Protein AF-A0A0A1MJ44-F1 (afdb_monomer_lite)

pLDDT: mean 72.22, std 25.05, range [32.91, 98.69]

Organism: NCBI:txid545501

Sequence (394 aa):
MTFPCLKIFLIYWKRCMIKKKKLEMGENIVKSRLFRLMAVAAAIVLLLGACSNNDDEEAQKPMPEPDEQKEEIPELEAEEAEEVLQTYNEAFQNVIENAAEDGEVTDFDSPEELQEEFSTIMSEDLAAKMADAYFEENEEGSIYIVASEEPVWFDEEETYELEKAEDNLYEVEQEQTDNMLSVTYSIFWNEEKWIVSDVETEDIPVEENDGDTSNSEAEADSNQTEQENNTDNDTADQDTDGAAAEETNESTDEDTANNEANATEEENDQVSPDSEENNSGQGGTDTSDSDTSDDTDMDNSESNQNPESEENEEENTDENASSIDAAAAEKLVKEHLNMVDDSLEVVTSHQDEEGNYVVQVYELVDQDDGLAHTATYGWYTVDQTTGEVKETEF

Foldseek 3Di:
DDDPVVVVVVVVVVVVVVVVVVVVPPPPDVPVVVVVVVVVVVVVVVVVPPPPDDDDDDPDDPDPDPPPPPDQDDDQDPVNVVVLLVVLVVLVVVQQVCADPQQWRDPDQALVRQLVSSCVAEPSVVSNVVSVQQWDQDPVRIIGGDPRDDDDGDDPVFDWDWADPDSFWIWIWTQDPVVQKIKIWIWGDDPPDIHTYDIDIDHNPPPPPCPCPVPPPPPDDDDDDDDDDDDDDDDDDDDDDDDDDDDDDDDDDDDDDDDDDDDDDDDDDDDDDDDDDDDDDDDDDDDDDDDDDDDDDDDDDDDDDDDDDDDDDDDDPDVPQQFDDQVLLQVLVCVVVVDPDPQKDKGFDDADPQRWTKIWIWGFDDDPVRDTDTGTPFIWTAGRRPRDIDTDDD

Secondary structure (DSSP, 8-state):
---THHHHHHHHHHHHHHHHHHTTSSSSHHHHHHHHHHHHHHHHHHHTTS----------PPPPPP------PPPPPHHHHHHHHHHHHHHHHHHHHTB-TTSEE-S-SSHHHHHHHHTTTB-HHHHHHHHHHHEEE-TTS-EEE--S-PPPPP-TTS-EEEEEEETTEEEEEEEETTTTEEEEEEEEEETTEEEEEEEEEEE--------------------------------------------------------------------------------------------------------------------------HHHHHHHHHHHTT---TTEEEEEEEE-TTS-EEEEEEEEEE-TTS-EEEEEEEEEEE-TTT--EEE---

Structure (mmCIF, N/CA/C/O backbone):
data_AF-A0A0A1MJ44-F1
#
_entry.id   AF-A0A0A1MJ44-F1
#
loop_
_atom_site.group_PDB
_atom_site.id
_atom_site.type_symbol
_atom_site.label_atom_id
_atom_site.label_alt_id
_atom_site.label_comp_id
_atom_site.label_asym_id
_atom_site.label_entity_id
_atom_site.label_seq_id
_atom_site.pdbx_PDB_ins_code
_atom_site.Cartn_x
_atom_site.Cartn_y
_atom_site.Cartn_z
_atom_site.occupancy
_atom_site.B_iso_or_equiv
_atom_site.auth_seq_id
_atom_site.auth_comp_id
_atom_site.auth_asym_id
_atom_site.auth_atom_id
_atom_site.pdbx_PDB_model_num
ATOM 1 N N . MET A 1 1 ? -41.374 13.900 28.236 1.00 43.00 1 MET A N 1
ATOM 2 C CA . MET A 1 1 ? -40.738 12.567 28.264 1.00 43.00 1 MET A CA 1
ATOM 3 C C . MET A 1 1 ? -40.487 12.166 26.824 1.00 43.00 1 MET A C 1
ATOM 5 O O . MET A 1 1 ? -41.346 11.587 26.178 1.00 43.00 1 MET A O 1
ATOM 9 N N . THR A 1 2 ? -39.372 12.644 26.289 1.00 40.16 2 THR A N 1
ATOM 10 C CA . THR A 1 2 ? -38.906 12.420 24.918 1.00 40.16 2 THR A CA 1
ATOM 11 C C . THR A 1 2 ? -37.876 11.303 24.977 1.00 40.16 2 THR A C 1
ATOM 13 O O . THR A 1 2 ? -36.910 11.427 25.720 1.00 40.16 2 THR A O 1
ATOM 16 N N . PHE A 1 3 ? -38.132 10.199 24.275 1.00 38.53 3 PHE A N 1
ATOM 17 C CA . PHE A 1 3 ? -37.301 8.995 24.292 1.00 38.53 3 PHE A CA 1
ATOM 18 C C . PHE A 1 3 ? -36.013 9.216 23.473 1.00 38.53 3 PHE A C 1
ATOM 20 O O . PHE A 1 3 ? -36.115 9.399 22.259 1.00 38.53 3 PHE A O 1
ATOM 27 N N . PRO A 1 4 ? -34.817 9.200 24.094 1.00 47.69 4 PRO A N 1
ATOM 28 C CA . PRO A 1 4 ? -33.545 9.385 23.390 1.00 47.69 4 PRO A CA 1
ATOM 29 C C . PRO A 1 4 ? -33.127 8.167 22.542 1.00 47.69 4 PRO A C 1
ATOM 31 O O . PRO A 1 4 ? -32.377 8.331 21.587 1.00 47.69 4 PRO A O 1
ATOM 34 N N . CYS A 1 5 ? -33.679 6.972 22.786 1.00 48.38 5 CYS A N 1
ATOM 35 C CA . CYS A 1 5 ? -33.301 5.758 22.046 1.00 48.38 5 CYS A CA 1
ATOM 36 C C . CYS A 1 5 ? -33.724 5.746 20.568 1.00 48.38 5 CYS A C 1
ATOM 38 O O . CYS A 1 5 ? -33.121 5.036 19.772 1.00 48.38 5 CYS A O 1
ATOM 40 N N . LEU A 1 6 ? -34.726 6.535 20.161 1.00 44.91 6 LEU A N 1
ATOM 41 C CA . LEU A 1 6 ? -35.191 6.508 18.768 1.00 44.91 6 LEU A CA 1
ATOM 42 C C . LEU A 1 6 ? -34.254 7.260 17.805 1.00 44.91 6 LEU A C 1
ATOM 44 O O . LEU A 1 6 ? -34.334 7.050 16.599 1.00 44.91 6 LEU A O 1
ATOM 48 N N . LYS A 1 7 ? -33.379 8.140 18.316 1.00 47.97 7 LYS A N 1
ATOM 49 C CA . LYS A 1 7 ? -32.425 8.892 17.484 1.00 47.97 7 LYS A CA 1
ATOM 50 C C . LYS A 1 7 ? -31.189 8.067 17.130 1.00 47.97 7 LYS A C 1
ATOM 52 O O . LYS A 1 7 ? -30.772 8.114 15.982 1.00 47.97 7 LYS A O 1
ATOM 57 N N . ILE A 1 8 ? -30.687 7.256 18.063 1.00 56.31 8 ILE A N 1
ATOM 58 C CA . ILE A 1 8 ? -29.547 6.351 17.831 1.00 56.31 8 ILE A CA 1
ATOM 59 C C . ILE A 1 8 ? -29.916 5.294 16.781 1.00 56.31 8 ILE A C 1
ATOM 61 O O . ILE A 1 8 ? -29.168 5.070 15.836 1.00 56.31 8 ILE A O 1
ATOM 65 N N . PHE A 1 9 ? -31.137 4.752 16.852 1.00 57.41 9 PHE A N 1
ATOM 66 C CA . PHE A 1 9 ? -31.628 3.786 15.863 1.00 57.41 9 PHE A CA 1
ATOM 67 C C . PHE A 1 9 ? -31.776 4.388 14.452 1.00 57.41 9 PHE A C 1
ATOM 69 O O . PHE A 1 9 ? -31.570 3.703 13.457 1.00 57.41 9 PHE A O 1
ATOM 76 N N . LEU A 1 10 ? -32.099 5.683 14.344 1.00 48.22 10 LEU A N 1
ATOM 77 C CA . LEU A 1 10 ? -32.204 6.394 13.061 1.00 48.22 10 LEU A CA 1
ATOM 78 C C . LEU A 1 10 ? -30.836 6.766 12.465 1.00 48.22 10 LEU A C 1
ATOM 80 O O . LEU A 1 10 ? -30.735 6.879 11.245 1.00 48.22 10 LEU A O 1
ATOM 84 N N . ILE A 1 11 ? -29.805 6.928 13.300 1.00 55.53 11 ILE A N 1
ATOM 85 C CA . ILE A 1 11 ? -28.415 7.150 12.870 1.00 55.53 11 ILE A CA 1
ATOM 86 C C . ILE A 1 11 ? -27.804 5.826 12.392 1.00 55.53 11 ILE A C 1
ATOM 88 O O . ILE A 1 11 ? -27.309 5.768 11.268 1.00 55.53 11 ILE A O 1
ATOM 92 N N . TYR A 1 12 ? -27.967 4.739 13.155 1.00 48.03 12 TYR A N 1
ATOM 93 C CA . TYR A 1 12 ? -27.518 3.398 12.753 1.00 48.03 12 TYR A CA 1
ATOM 94 C C . TYR A 1 12 ? -28.221 2.896 11.485 1.00 48.03 12 TYR A C 1
ATOM 96 O O . TYR A 1 12 ? -27.579 2.361 10.582 1.00 48.03 12 TYR A O 1
ATOM 104 N N . TRP A 1 13 ? -29.527 3.146 11.340 1.00 58.28 13 TRP A N 1
ATOM 105 C CA . TRP A 1 13 ? -30.254 2.759 10.129 1.00 58.28 13 TRP A CA 1
ATOM 106 C C . TRP A 1 13 ? -29.847 3.584 8.894 1.00 58.28 13 TRP A C 1
ATOM 108 O O . TRP A 1 13 ? -29.857 3.059 7.781 1.00 58.28 13 TRP A O 1
ATOM 118 N N . LYS A 1 14 ? -29.422 4.848 9.070 1.00 44.97 14 LYS A N 1
ATOM 119 C CA . LYS A 1 14 ? -28.850 5.662 7.982 1.00 44.97 14 LYS A CA 1
ATOM 120 C C . LYS A 1 14 ? -27.426 5.234 7.610 1.00 44.97 14 LYS A C 1
ATOM 122 O O . LYS A 1 14 ? -27.169 5.116 6.417 1.00 44.97 14 LYS A O 1
ATOM 127 N N . ARG A 1 15 ? -26.542 4.947 8.579 1.00 47.38 15 ARG A N 1
ATOM 128 C CA . ARG A 1 15 ? -25.175 4.435 8.321 1.00 47.38 15 ARG A CA 1
ATOM 129 C C . ARG A 1 15 ? -25.206 3.052 7.644 1.00 47.38 15 ARG A C 1
ATOM 131 O O . ARG A 1 15 ? -24.493 2.839 6.669 1.00 47.38 15 ARG A O 1
ATOM 138 N N . CYS A 1 16 ? -26.131 2.171 8.037 1.00 45.25 16 CYS A N 1
ATOM 139 C CA . CYS A 1 16 ? -26.327 0.866 7.392 1.00 45.25 16 CYS A CA 1
ATOM 140 C C . CYS A 1 16 ? -26.896 0.985 5.958 1.00 45.25 16 CYS A C 1
ATOM 142 O O . CYS A 1 16 ? -26.467 0.270 5.057 1.00 45.25 16 CYS A O 1
ATOM 144 N N . MET A 1 17 ? -27.802 1.937 5.693 1.00 40.84 17 MET A N 1
ATOM 145 C CA . MET A 1 17 ? -28.328 2.178 4.335 1.00 40.84 17 MET A CA 1
ATOM 146 C C . MET A 1 17 ? -27.339 2.894 3.398 1.00 40.84 17 MET A C 1
ATOM 148 O O . MET A 1 17 ? -27.497 2.790 2.182 1.00 40.84 17 MET A O 1
ATOM 152 N N . ILE A 1 18 ? -26.333 3.600 3.927 1.00 43.78 18 ILE A N 1
ATOM 153 C CA . ILE A 1 18 ? -25.259 4.211 3.124 1.00 43.78 18 ILE A CA 1
ATOM 154 C C . ILE A 1 18 ? -24.194 3.159 2.770 1.00 43.78 18 ILE A C 1
ATOM 156 O O . ILE A 1 18 ? -23.870 3.033 1.590 1.00 43.78 18 ILE A O 1
ATOM 160 N N . LYS A 1 19 ? -23.768 2.301 3.715 1.00 42.84 19 LYS A N 1
ATOM 161 C CA . LYS A 1 19 ? -22.870 1.164 3.406 1.00 42.84 19 LYS A CA 1
ATOM 162 C C . LYS A 1 19 ? -23.515 0.151 2.446 1.00 42.84 19 LYS A C 1
ATOM 164 O O . LYS A 1 19 ? -22.876 -0.291 1.495 1.00 42.84 19 LYS A O 1
ATOM 169 N N . LYS A 1 20 ? -24.825 -0.109 2.570 1.00 37.81 20 LYS A N 1
ATOM 170 C CA . LYS A 1 20 ? -25.553 -1.015 1.660 1.00 37.81 20 LYS A CA 1
ATOM 171 C C . LYS A 1 20 ? -25.747 -0.470 0.235 1.00 37.81 20 LYS A C 1
ATOM 173 O O . LYS A 1 20 ? -26.096 -1.231 -0.656 1.00 37.81 20 LYS A O 1
ATOM 178 N N . LYS A 1 21 ? -25.500 0.826 -0.004 1.00 36.59 21 LYS A N 1
ATOM 179 C CA . LYS A 1 21 ? -25.433 1.401 -1.360 1.00 36.59 21 LYS A CA 1
ATOM 180 C C . LYS A 1 21 ? -24.021 1.414 -1.959 1.00 36.59 21 LYS A C 1
ATOM 182 O O . LYS A 1 21 ? -23.921 1.562 -3.173 1.00 36.59 21 LYS A O 1
ATOM 187 N N . LYS A 1 22 ? -22.968 1.253 -1.145 1.00 39.78 22 LYS A N 1
ATOM 188 C CA . LYS A 1 22 ? -21.567 1.158 -1.605 1.00 39.78 22 LYS A CA 1
ATOM 189 C C . LYS A 1 22 ? -21.190 -0.295 -1.968 1.00 39.78 22 LYS A C 1
ATOM 191 O O . LYS A 1 22 ? -20.426 -0.499 -2.899 1.00 39.78 22 LYS A O 1
ATOM 196 N N . LEU A 1 23 ? -21.845 -1.294 -1.360 1.00 41.84 23 LEU A N 1
ATOM 197 C CA . LEU A 1 23 ? -21.624 -2.727 -1.641 1.00 41.84 23 LEU A CA 1
ATOM 198 C C . LEU A 1 23 ? -22.308 -3.280 -2.911 1.00 41.84 23 LEU A C 1
ATOM 200 O O . LEU A 1 23 ? -21.970 -4.368 -3.350 1.00 41.84 23 LEU A O 1
ATOM 204 N N . GLU A 1 24 ? -23.215 -2.541 -3.561 1.00 41.81 24 GLU A N 1
ATOM 205 C CA . GLU A 1 24 ? -23.773 -2.944 -4.874 1.00 41.81 24 GLU A CA 1
ATOM 206 C C . GLU A 1 24 ? -22.986 -2.374 -6.078 1.00 41.81 24 GLU A C 1
ATOM 208 O O . GLU A 1 24 ? -23.396 -2.561 -7.225 1.00 41.81 24 GLU A O 1
ATOM 213 N N . MET A 1 25 ? -21.856 -1.685 -5.857 1.00 44.97 25 MET A N 1
ATOM 214 C CA . MET A 1 25 ? -21.001 -1.150 -6.936 1.00 44.97 25 MET A CA 1
ATOM 215 C C . MET A 1 25 ? -19.612 -1.809 -7.052 1.00 44.97 25 MET A C 1
ATOM 217 O O . MET A 1 25 ? -18.897 -1.502 -8.002 1.00 44.97 25 MET A O 1
ATOM 221 N N . GLY A 1 26 ? -19.265 -2.759 -6.173 1.00 41.72 26 GLY A N 1
ATOM 222 C CA . GLY A 1 26 ? -17.924 -3.364 -6.097 1.00 41.72 26 GLY A CA 1
ATOM 223 C C . GLY A 1 26 ? -17.658 -4.605 -6.963 1.00 41.72 26 GLY A C 1
ATOM 224 O O . GLY A 1 26 ? -16.509 -4.980 -7.126 1.00 41.72 26 GLY A O 1
ATOM 225 N N . GLU A 1 27 ? -18.665 -5.231 -7.583 1.00 41.62 27 GLU A N 1
ATOM 226 C CA . GLU A 1 27 ? -18.475 -6.479 -8.360 1.00 41.62 27 GLU A CA 1
ATOM 227 C C . GLU A 1 27 ? -18.456 -6.290 -9.893 1.00 41.62 27 GLU A C 1
ATOM 229 O O . GLU A 1 27 ? -18.760 -7.210 -10.652 1.00 41.62 27 GLU A O 1
ATOM 234 N N . ASN A 1 28 ? -18.138 -5.095 -10.412 1.00 38.84 28 ASN A N 1
ATOM 235 C CA . ASN A 1 28 ? -18.173 -4.861 -11.869 1.00 38.84 28 ASN A CA 1
ATOM 236 C C . ASN A 1 28 ? -17.085 -3.939 -12.449 1.00 38.84 28 ASN A C 1
ATOM 238 O O . ASN A 1 28 ? -17.244 -3.481 -13.582 1.00 38.84 28 ASN A O 1
ATOM 242 N N . ILE A 1 29 ? -15.976 -3.661 -11.760 1.00 41.56 29 ILE A N 1
ATOM 243 C CA . ILE A 1 29 ? -14.995 -2.691 -12.289 1.00 41.56 29 ILE A CA 1
ATOM 244 C C . ILE A 1 29 ? -13.969 -3.316 -13.249 1.00 41.56 29 ILE A C 1
ATOM 246 O O . ILE A 1 29 ? -13.658 -2.691 -14.263 1.00 41.56 29 ILE A O 1
ATOM 250 N N . VAL A 1 30 ? -13.607 -4.596 -13.110 1.00 40.59 30 VAL A N 1
ATOM 251 C CA . VAL A 1 30 ? -12.619 -5.216 -14.027 1.00 40.59 30 VAL A CA 1
ATOM 252 C C . VAL A 1 30 ? -13.234 -5.777 -15.325 1.00 40.59 30 VAL A C 1
ATOM 254 O O . VAL A 1 30 ? -12.549 -5.975 -16.323 1.00 40.59 30 VAL A O 1
ATOM 257 N N . LYS A 1 31 ? -14.563 -5.963 -15.393 1.00 40.62 31 LYS A N 1
ATOM 258 C CA . LYS A 1 31 ? -15.260 -6.437 -16.617 1.00 40.62 31 LYS A CA 1
ATOM 259 C C . LYS A 1 31 ? -16.003 -5.339 -17.394 1.00 40.62 31 LYS A C 1
ATOM 261 O O . LYS A 1 31 ? -16.528 -5.604 -18.475 1.00 40.62 31 LYS A O 1
ATOM 266 N N . SER A 1 32 ? -16.033 -4.098 -16.898 1.00 41.03 32 SER A N 1
ATOM 267 C CA . SER A 1 32 ? -16.853 -3.010 -17.469 1.00 41.03 32 SER A CA 1
ATOM 268 C C . SER A 1 32 ? -16.084 -2.015 -18.350 1.00 41.03 32 SER A C 1
ATOM 270 O O . SER A 1 32 ? -16.701 -1.362 -19.199 1.00 41.03 32 SER A O 1
ATOM 272 N N . ARG A 1 33 ? -14.746 -1.945 -18.267 1.00 43.72 33 ARG A N 1
ATOM 273 C CA . ARG A 1 33 ? -13.958 -1.128 -19.214 1.00 43.72 33 ARG A CA 1
ATOM 274 C C . ARG A 1 33 ? -13.863 -1.774 -20.609 1.00 43.72 33 ARG A C 1
ATOM 276 O O . ARG A 1 33 ? -13.971 -1.062 -21.606 1.00 43.72 33 ARG A O 1
ATOM 283 N N . LEU A 1 34 ? -13.875 -3.111 -20.713 1.00 43.09 34 LEU A N 1
ATOM 284 C CA . LEU A 1 34 ? -13.949 -3.808 -22.012 1.00 43.09 34 LEU A CA 1
ATOM 285 C C . LEU A 1 34 ? -15.372 -3.879 -22.614 1.00 43.09 34 LEU A C 1
ATOM 287 O O . LEU A 1 34 ? -15.535 -3.944 -23.834 1.00 43.09 34 LEU A O 1
ATOM 291 N N . PHE A 1 35 ? -16.432 -3.826 -21.795 1.00 42.31 35 PHE A N 1
ATOM 292 C CA . PHE A 1 35 ? -17.816 -3.937 -22.288 1.00 42.31 35 PHE A CA 1
ATOM 293 C C . PHE A 1 35 ? -18.437 -2.595 -22.719 1.00 42.31 35 PHE A C 1
ATOM 295 O O . PHE A 1 35 ? -19.338 -2.581 -23.564 1.00 42.31 35 PHE A O 1
ATOM 302 N N . ARG A 1 36 ? -17.939 -1.451 -22.222 1.00 40.38 36 ARG A N 1
ATOM 303 C CA . ARG A 1 36 ? -18.381 -0.121 -22.689 1.00 40.38 36 ARG A CA 1
ATOM 304 C C . ARG A 1 36 ? -17.833 0.244 -24.072 1.00 40.38 36 ARG A C 1
ATOM 306 O O . ARG A 1 36 ? -18.553 0.887 -24.832 1.00 40.38 36 ARG A O 1
ATOM 313 N N . LEU A 1 37 ? -16.662 -0.259 -24.466 1.00 41.53 37 LEU A N 1
ATOM 314 C CA . LEU A 1 37 ? -16.167 -0.115 -25.844 1.00 41.53 37 LEU A CA 1
ATOM 315 C C . LEU A 1 37 ? -16.925 -1.019 -26.838 1.00 41.53 37 LEU A C 1
ATOM 317 O O . LEU A 1 37 ? -17.242 -0.589 -27.947 1.00 41.53 37 LEU A O 1
ATOM 321 N N . MET A 1 38 ? -17.348 -2.220 -26.425 1.00 43.22 38 MET A N 1
ATOM 322 C CA . MET A 1 38 ? -18.167 -3.107 -27.269 1.00 43.22 38 MET A CA 1
ATOM 323 C C . MET A 1 38 ? -19.638 -2.669 -27.398 1.00 43.22 38 MET A C 1
ATOM 325 O O . MET A 1 38 ? -20.232 -2.828 -28.467 1.00 43.22 38 MET A O 1
ATOM 329 N N . ALA A 1 39 ? -20.242 -2.074 -26.363 1.00 42.09 39 ALA A N 1
ATOM 330 C CA . ALA A 1 39 ? -21.615 -1.562 -26.441 1.00 42.09 39 ALA A CA 1
ATOM 331 C C . ALA A 1 39 ? -21.720 -0.256 -27.255 1.00 42.09 39 ALA A C 1
ATOM 333 O O . ALA A 1 39 ? -22.711 -0.054 -27.960 1.00 42.09 39 ALA A O 1
ATOM 334 N N . VAL A 1 40 ? -20.687 0.596 -27.233 1.00 46.31 40 VAL A N 1
ATOM 335 C CA . VAL A 1 40 ? -20.605 1.785 -28.099 1.00 46.31 40 VAL A CA 1
ATOM 336 C C . VAL A 1 40 ? -20.350 1.378 -29.557 1.00 46.31 40 VAL A C 1
ATOM 338 O O . VAL A 1 40 ? -21.024 1.893 -30.448 1.00 46.31 40 VAL A O 1
ATOM 341 N N . ALA A 1 41 ? -19.516 0.364 -29.821 1.00 46.22 41 ALA A N 1
ATOM 342 C CA . ALA A 1 41 ? -19.347 -0.187 -31.169 1.00 46.22 41 ALA A CA 1
ATOM 343 C C . ALA A 1 41 ? -20.640 -0.834 -31.719 1.00 46.22 41 ALA A C 1
ATOM 345 O O . ALA A 1 41 ? -20.997 -0.622 -32.878 1.00 46.22 41 ALA A O 1
ATOM 346 N N . ALA A 1 42 ? -21.413 -1.551 -30.892 1.00 47.16 42 ALA A N 1
ATOM 347 C CA . ALA A 1 42 ? -22.690 -2.142 -31.308 1.00 47.16 42 ALA A CA 1
ATOM 348 C C . ALA A 1 42 ? -23.824 -1.105 -31.491 1.00 47.16 42 ALA A C 1
ATOM 350 O O . ALA A 1 42 ? -24.678 -1.273 -32.366 1.00 47.16 42 ALA A O 1
ATOM 351 N N . ALA A 1 43 ? -23.826 -0.005 -30.727 1.00 47.16 43 ALA A N 1
ATOM 352 C CA . ALA A 1 43 ? -24.784 1.093 -30.894 1.00 47.16 43 ALA A CA 1
ATOM 353 C C . ALA A 1 43 ? -24.462 1.991 -32.106 1.00 47.16 43 ALA A C 1
ATOM 355 O O . ALA A 1 43 ? -25.380 2.449 -32.790 1.00 47.16 43 ALA A O 1
ATOM 356 N N . ILE A 1 44 ? -23.179 2.178 -32.439 1.00 48.50 44 ILE A N 1
ATOM 357 C CA . ILE A 1 44 ? -22.743 2.895 -33.650 1.00 48.50 44 ILE A CA 1
ATOM 358 C C . ILE A 1 44 ? -23.071 2.085 -34.916 1.00 48.50 44 ILE A C 1
ATOM 360 O O . ILE A 1 44 ? -23.529 2.652 -35.909 1.00 48.50 44 ILE A O 1
ATOM 364 N N . VAL A 1 45 ? -22.969 0.751 -34.870 1.00 49.62 45 VAL A N 1
ATOM 365 C CA . VAL A 1 45 ? -23.383 -0.126 -35.983 1.00 49.62 45 VAL A CA 1
ATOM 366 C C . VAL A 1 45 ? -24.911 -0.146 -36.178 1.00 49.62 45 VAL A C 1
ATOM 368 O O . VAL A 1 45 ? -25.382 -0.290 -37.307 1.00 49.62 45 VAL A O 1
ATOM 371 N N . LEU A 1 46 ? -25.712 0.078 -35.127 1.00 50.59 46 LEU A N 1
ATOM 372 C CA . LEU A 1 46 ? -27.179 0.144 -35.230 1.00 50.59 46 LEU A CA 1
ATOM 373 C C . LEU A 1 46 ? -27.736 1.535 -35.590 1.00 50.59 46 LEU A C 1
ATOM 375 O O . LEU A 1 46 ? -28.846 1.611 -36.120 1.00 50.59 46 LEU A O 1
ATOM 379 N N . LEU A 1 47 ? -26.983 2.625 -35.397 1.00 47.50 47 LEU A N 1
ATOM 380 C CA . LEU A 1 47 ? -27.383 3.970 -35.846 1.00 47.50 47 LEU A CA 1
ATOM 381 C C . LEU A 1 47 ? -27.084 4.248 -37.330 1.00 47.50 47 LEU A C 1
ATOM 383 O O . LEU A 1 47 ? -27.703 5.136 -37.915 1.00 47.50 47 LEU A O 1
ATOM 387 N N . LEU A 1 48 ? -26.229 3.453 -37.981 1.00 50.28 48 LEU A N 1
ATOM 388 C CA . LEU A 1 48 ? -25.977 3.554 -39.427 1.00 50.28 48 LEU A CA 1
ATOM 389 C C . LEU A 1 48 ? -26.986 2.762 -40.289 1.00 50.28 48 LEU A C 1
ATOM 391 O O . LEU A 1 48 ? -26.986 2.883 -41.512 1.00 50.28 48 LEU A O 1
ATOM 395 N N . GLY A 1 49 ? -27.884 1.983 -39.673 1.00 52.66 49 GLY A N 1
ATOM 396 C CA . GLY A 1 49 ? -28.840 1.116 -40.376 1.00 52.66 49 GLY A CA 1
ATOM 397 C C . GLY A 1 49 ? -30.191 1.743 -40.753 1.00 52.66 49 GLY A C 1
ATOM 398 O O . GLY A 1 49 ? -30.986 1.085 -41.422 1.00 52.66 49 GLY A O 1
ATOM 399 N N . ALA A 1 50 ? -30.489 2.982 -40.341 1.00 49.22 50 ALA A N 1
ATOM 400 C CA . ALA A 1 50 ? -31.826 3.579 -40.501 1.00 49.22 50 ALA A CA 1
ATOM 401 C C . ALA A 1 50 ? -31.907 4.800 -41.439 1.00 49.22 50 ALA A C 1
ATOM 403 O O . ALA A 1 50 ? -32.985 5.370 -41.592 1.00 49.22 50 ALA A O 1
ATOM 404 N N . CYS A 1 51 ? -30.825 5.166 -42.129 1.00 49.81 51 CYS A N 1
ATOM 405 C CA . CYS A 1 51 ? -30.855 6.192 -43.178 1.00 49.81 51 CYS A CA 1
ATOM 406 C C . CYS A 1 51 ? -30.794 5.546 -44.568 1.00 49.81 51 CYS A C 1
ATOM 408 O O . CYS A 1 51 ? -29.881 5.791 -45.348 1.00 49.81 51 CYS A O 1
ATOM 410 N N . SER A 1 52 ? -31.772 4.692 -44.879 1.00 54.69 52 SER A N 1
ATOM 411 C CA . SER A 1 52 ? -32.098 4.369 -46.270 1.00 54.69 52 SER A CA 1
ATOM 412 C C . SER A 1 52 ? -33.253 5.246 -46.730 1.00 54.69 52 SER A C 1
ATOM 414 O O . SER A 1 52 ? -34.316 5.258 -46.107 1.00 54.69 52 SER A O 1
ATOM 416 N N . ASN A 1 53 ? -33.017 5.890 -47.873 1.00 54.75 53 ASN A N 1
ATOM 417 C CA . ASN A 1 53 ? -33.922 6.681 -48.707 1.00 54.75 53 ASN A CA 1
ATOM 418 C C . ASN A 1 53 ? -33.840 8.189 -48.459 1.00 54.75 53 ASN A C 1
ATOM 420 O O . ASN A 1 53 ? -34.701 8.772 -47.806 1.00 54.75 53 ASN A O 1
ATOM 424 N N . ASN A 1 54 ? -32.826 8.822 -49.048 1.00 51.66 54 ASN A N 1
ATOM 425 C CA . ASN A 1 54 ? -33.070 9.761 -50.142 1.00 51.66 54 ASN A CA 1
ATOM 426 C C . ASN A 1 54 ? -31.782 9.961 -50.946 1.00 51.66 54 ASN A C 1
ATOM 428 O O . ASN A 1 54 ? -30.730 10.273 -50.394 1.00 51.66 54 ASN A O 1
ATOM 432 N N . ASP A 1 55 ? -31.906 9.716 -52.247 1.00 55.03 55 ASP A N 1
ATOM 433 C CA . ASP A 1 55 ? -30.907 9.959 -53.275 1.00 55.03 55 ASP A CA 1
ATOM 434 C C . ASP A 1 55 ? -30.560 11.450 -53.335 1.00 55.03 55 ASP A C 1
ATOM 436 O O . ASP A 1 55 ? -31.361 12.235 -53.830 1.00 55.03 55 ASP A O 1
ATOM 440 N N . ASP A 1 56 ? -29.374 11.827 -52.864 1.00 56.72 56 ASP A N 1
ATOM 441 C CA . ASP A 1 56 ? -28.661 13.020 -53.324 1.00 56.72 56 ASP A CA 1
ATOM 442 C C . ASP A 1 56 ? -27.150 12.753 -53.185 1.00 56.72 56 ASP A C 1
ATOM 444 O O . ASP A 1 56 ? -26.558 12.836 -52.108 1.00 56.72 56 ASP A O 1
ATOM 448 N N . GLU A 1 57 ? -26.541 12.348 -54.306 1.00 56.34 57 GLU A N 1
ATOM 449 C CA . GLU A 1 57 ? -25.094 12.234 -54.509 1.00 56.34 57 GLU A CA 1
ATOM 450 C C . GLU A 1 57 ? -24.429 13.616 -54.370 1.00 56.34 57 GLU A C 1
ATOM 452 O O . GLU A 1 57 ? -24.189 14.310 -55.357 1.00 56.34 57 GLU A O 1
ATOM 457 N N . GLU A 1 58 ? -24.055 14.004 -53.154 1.00 57.00 58 GLU A N 1
ATOM 458 C CA . GLU A 1 58 ? -22.928 14.914 -52.961 1.00 57.00 58 GLU A CA 1
ATOM 459 C C . GLU A 1 58 ? -21.771 14.130 -52.345 1.00 57.00 58 GLU A C 1
ATOM 461 O O . GLU A 1 58 ? -21.816 13.691 -51.197 1.00 57.00 58 GLU A O 1
ATOM 466 N N . ALA A 1 59 ? -20.733 13.917 -53.156 1.00 59.53 59 ALA A N 1
ATOM 467 C CA . ALA A 1 59 ? -19.491 13.269 -52.770 1.00 59.53 59 ALA A CA 1
ATOM 468 C C . ALA A 1 59 ? -18.830 14.028 -51.607 1.00 59.53 59 ALA A C 1
ATOM 470 O O . ALA A 1 59 ? -18.070 14.979 -51.818 1.00 59.53 59 ALA A O 1
ATOM 471 N N . GLN A 1 60 ? -19.114 13.600 -50.376 1.00 50.34 60 GLN A N 1
ATOM 472 C CA . GLN A 1 60 ? -18.360 14.010 -49.200 1.00 50.34 60 GLN A CA 1
ATOM 473 C C . GLN A 1 60 ? -16.920 13.542 -49.386 1.00 50.34 60 GLN A C 1
ATOM 475 O O . GLN A 1 60 ? -16.624 12.349 -49.457 1.00 50.34 60 GLN A O 1
ATOM 480 N N . LYS A 1 61 ? -16.019 14.513 -49.534 1.00 69.94 61 LYS A N 1
ATOM 481 C CA . LYS A 1 61 ? -14.582 14.264 -49.500 1.00 69.94 61 LYS A CA 1
ATOM 482 C C . LYS A 1 61 ? -14.248 13.671 -48.127 1.00 69.94 61 LYS A C 1
ATOM 484 O O . LYS A 1 61 ? -14.785 14.192 -47.148 1.00 69.94 61 LYS A O 1
ATOM 489 N N . PRO A 1 62 ? -13.401 12.628 -48.049 1.00 66.88 62 PRO A N 1
ATOM 490 C CA . PRO A 1 62 ? -12.973 12.077 -46.771 1.00 66.88 62 PRO A CA 1
ATOM 491 C C . PRO A 1 62 ? -12.429 13.227 -45.929 1.00 66.88 62 PRO A C 1
ATOM 493 O O . PRO A 1 62 ? -11.529 13.953 -46.363 1.00 66.88 62 PRO A O 1
ATOM 496 N N . MET A 1 63 ? -13.072 13.454 -44.785 1.00 72.31 63 MET A N 1
ATOM 497 C CA . MET A 1 63 ? -12.560 14.363 -43.773 1.00 72.31 63 MET A CA 1
ATOM 498 C C . MET A 1 63 ? -11.168 13.830 -43.414 1.00 72.31 63 MET A C 1
ATOM 500 O O . MET A 1 63 ? -11.061 12.618 -43.216 1.00 72.31 63 MET A O 1
ATOM 504 N N . PRO A 1 64 ? -10.107 14.656 -43.453 1.00 72.88 64 PRO A N 1
ATOM 505 C CA . PRO A 1 64 ? -8.785 14.192 -43.056 1.00 72.88 64 PRO A CA 1
ATOM 506 C C . PRO A 1 64 ? -8.920 13.604 -41.653 1.00 72.88 64 PRO A C 1
ATOM 508 O O . PRO A 1 64 ? -9.454 14.279 -40.768 1.00 72.88 64 PRO A O 1
ATOM 511 N N . GLU A 1 65 ? -8.545 12.331 -41.496 1.00 75.12 65 GLU A N 1
ATOM 512 C CA . GLU A 1 65 ? -8.400 11.731 -40.174 1.00 75.12 65 GLU A CA 1
ATOM 513 C C . GLU A 1 65 ? -7.515 12.690 -39.374 1.00 75.12 65 GLU A C 1
ATOM 515 O O . GLU A 1 65 ? -6.484 13.119 -39.904 1.00 75.12 65 GLU A O 1
ATOM 520 N N . PRO A 1 66 ? -7.968 13.158 -38.198 1.00 72.75 66 PRO A N 1
ATOM 521 C CA . PRO A 1 66 ? -7.135 14.006 -37.368 1.00 72.75 66 PRO A CA 1
ATOM 522 C C . PRO A 1 66 ? -5.841 13.232 -37.135 1.00 72.75 66 PRO A C 1
ATOM 524 O O . PRO A 1 66 ? -5.902 12.111 -36.638 1.00 72.75 66 PRO A O 1
ATOM 527 N N . ASP A 1 67 ? -4.717 13.796 -37.590 1.00 71.31 67 ASP A N 1
ATOM 528 C CA . ASP A 1 67 ? -3.391 13.234 -37.352 1.00 71.31 67 ASP A CA 1
ATOM 529 C C . ASP A 1 67 ? -3.288 12.975 -35.848 1.00 71.31 67 ASP A C 1
ATOM 531 O O . ASP A 1 67 ? -3.286 13.910 -35.042 1.00 71.31 67 ASP A O 1
ATOM 535 N N . GLU A 1 68 ? -3.313 11.692 -35.499 1.00 77.19 68 GLU A N 1
ATOM 536 C CA . GLU A 1 68 ? -3.186 11.172 -34.149 1.00 77.19 68 GLU A CA 1
ATOM 537 C C . GLU A 1 68 ? -1.758 11.504 -33.715 1.00 77.19 68 GLU A C 1
ATOM 539 O O . GLU A 1 68 ? -0.801 10.792 -34.023 1.00 77.19 68 GLU A O 1
ATOM 544 N N . GLN A 1 69 ? -1.601 12.686 -33.118 1.00 74.44 69 GLN A N 1
ATOM 545 C CA . GLN A 1 69 ? -0.369 13.095 -32.467 1.00 74.44 69 GLN A CA 1
ATOM 546 C C . GLN A 1 69 ? -0.189 12.140 -31.295 1.00 74.44 69 GLN A C 1
ATOM 548 O O . GLN A 1 69 ? -0.812 12.306 -30.254 1.00 74.44 69 GLN A O 1
ATOM 553 N N . LYS A 1 70 ? 0.592 11.083 -31.520 1.00 81.88 70 LYS A N 1
ATOM 554 C CA . LYS A 1 70 ? 1.091 10.237 -30.445 1.00 81.88 70 LYS A CA 1
ATOM 555 C C . LYS A 1 70 ? 1.967 11.126 -29.579 1.00 81.88 70 LYS A C 1
ATOM 557 O O . LYS A 1 70 ? 3.010 11.578 -30.047 1.00 81.88 70 LYS A O 1
ATOM 562 N N . GLU A 1 71 ? 1.493 11.436 -28.383 1.00 85.06 71 GLU A N 1
ATOM 563 C CA . GLU A 1 71 ? 2.322 12.064 -27.365 1.00 85.06 71 GLU A CA 1
ATOM 564 C C . GLU A 1 71 ? 3.463 11.091 -27.054 1.00 85.06 71 GLU A C 1
ATOM 566 O O . GLU A 1 71 ? 3.234 9.907 -26.799 1.00 85.06 71 GLU A O 1
ATOM 571 N N . GLU A 1 72 ? 4.699 11.559 -27.222 1.00 91.69 72 GLU A N 1
ATOM 572 C CA . GLU A 1 72 ? 5.881 10.787 -26.855 1.00 91.69 72 GLU A CA 1
ATOM 573 C C . GLU A 1 72 ? 6.001 10.847 -25.333 1.00 91.69 72 GLU A C 1
ATOM 575 O O . GLU A 1 72 ? 6.224 11.917 -24.770 1.00 91.69 72 GLU A O 1
ATOM 580 N N . ILE A 1 73 ? 5.797 9.701 -24.685 1.00 95.38 73 ILE A N 1
ATOM 581 C CA . ILE A 1 73 ? 5.976 9.533 -23.243 1.00 95.38 73 ILE A CA 1
ATOM 582 C C . ILE A 1 73 ? 7.485 9.561 -22.973 1.00 95.38 73 ILE A C 1
ATOM 584 O O . ILE A 1 73 ? 8.219 8.862 -23.685 1.00 95.38 73 ILE A O 1
ATOM 588 N N . PRO A 1 74 ? 7.972 10.380 -22.024 1.00 96.62 74 PRO A N 1
ATOM 589 C CA . PRO A 1 74 ? 9.384 10.369 -21.663 1.00 96.62 74 PRO A CA 1
ATOM 590 C C . PRO A 1 74 ? 9.799 8.984 -21.147 1.00 96.62 74 PRO A C 1
ATOM 592 O O . PRO A 1 74 ? 8.970 8.180 -20.735 1.00 96.62 74 PRO A O 1
ATOM 595 N N . GLU A 1 75 ? 11.085 8.674 -21.226 1.00 97.19 75 GLU A N 1
ATOM 596 C CA . GLU A 1 75 ? 11.651 7.459 -20.635 1.00 97.19 75 GLU A CA 1
ATOM 597 C C . GLU A 1 75 ? 12.030 7.773 -19.185 1.00 97.19 75 GLU A C 1
ATOM 599 O O . GLU A 1 75 ? 12.653 8.806 -18.954 1.00 97.19 75 GLU A O 1
ATOM 604 N N . LEU A 1 76 ? 11.607 6.931 -18.234 1.00 97.88 76 LEU A N 1
ATOM 605 C CA . LEU A 1 76 ? 11.952 7.086 -16.819 1.00 97.88 76 LEU A CA 1
ATOM 606 C C . LEU A 1 76 ? 13.374 6.572 -16.587 1.00 97.88 76 LEU A C 1
ATOM 608 O O . LEU A 1 76 ? 13.668 5.407 -16.863 1.00 97.88 76 LEU A O 1
ATOM 612 N N . GLU A 1 77 ? 14.242 7.441 -16.084 1.00 98.06 77 GLU A N 1
ATOM 613 C CA . GLU A 1 77 ? 15.615 7.097 -15.705 1.00 98.06 77 GLU A CA 1
ATOM 614 C C . GLU A 1 77 ? 15.694 6.737 -14.211 1.00 98.06 77 GLU A C 1
ATOM 616 O O . GLU A 1 77 ? 14.842 7.141 -13.424 1.00 98.06 77 GLU A O 1
ATOM 621 N N . ALA A 1 78 ? 16.744 6.018 -13.800 1.00 97.69 78 ALA A N 1
ATOM 622 C CA . ALA A 1 78 ? 16.928 5.572 -12.410 1.00 97.69 78 ALA A CA 1
ATOM 623 C C . ALA A 1 78 ? 16.905 6.726 -11.386 1.00 97.69 78 ALA A C 1
ATOM 625 O O . ALA A 1 78 ? 16.153 6.676 -10.421 1.00 97.69 78 ALA A O 1
ATOM 626 N N . GLU A 1 79 ? 17.642 7.809 -11.655 1.00 97.38 79 GLU A N 1
ATOM 627 C CA . GLU A 1 79 ? 17.660 9.007 -10.795 1.00 97.38 79 GLU A CA 1
ATOM 628 C C . GLU A 1 79 ? 16.272 9.678 -10.700 1.00 97.38 79 GLU A C 1
ATOM 630 O O . GLU A 1 79 ? 15.911 10.226 -9.663 1.00 97.38 79 GLU A O 1
ATOM 635 N N . GLU A 1 80 ? 15.474 9.629 -11.774 1.00 97.94 80 GLU A N 1
ATOM 636 C CA . GLU A 1 80 ? 14.113 10.185 -11.783 1.00 97.94 80 GLU A CA 1
ATOM 637 C C . GLU A 1 80 ? 13.139 9.280 -11.012 1.00 97.94 80 GLU A C 1
ATOM 639 O O . GLU A 1 80 ? 12.249 9.777 -10.327 1.00 97.94 80 GLU A O 1
ATOM 644 N N . ALA A 1 81 ? 13.320 7.956 -11.072 1.00 98.31 81 ALA A N 1
ATOM 645 C CA . ALA A 1 81 ? 12.544 7.010 -10.275 1.00 98.31 81 ALA A CA 1
ATOM 646 C C . ALA A 1 81 ? 12.781 7.213 -8.768 1.00 98.31 81 ALA A C 1
ATOM 648 O O . ALA A 1 81 ? 11.815 7.245 -8.006 1.00 98.31 81 ALA A O 1
ATOM 649 N N . GLU A 1 82 ? 14.034 7.426 -8.349 1.00 98.12 82 GLU A N 1
ATOM 650 C CA . GLU A 1 82 ? 14.380 7.778 -6.963 1.00 98.12 82 GLU A CA 1
ATOM 651 C C . GLU A 1 82 ? 13.661 9.058 -6.513 1.00 98.12 82 GLU A C 1
ATOM 653 O O . GLU A 1 82 ? 13.020 9.061 -5.465 1.00 98.12 82 GLU A O 1
ATOM 658 N N . GLU A 1 83 ? 13.681 10.124 -7.324 1.00 97.94 83 GLU A N 1
ATOM 659 C CA . GLU A 1 83 ? 12.992 11.387 -7.008 1.00 97.94 83 GLU A CA 1
ATOM 660 C C . GLU A 1 83 ? 11.473 11.192 -6.847 1.00 97.94 83 GLU A C 1
ATOM 662 O O . GLU A 1 83 ? 10.854 11.763 -5.943 1.00 97.94 83 GLU A O 1
ATOM 667 N N . VAL A 1 84 ? 10.858 10.356 -7.691 1.00 98.44 84 VAL A N 1
ATOM 668 C CA . VAL A 1 84 ? 9.430 10.014 -7.587 1.00 98.44 84 VAL A CA 1
ATOM 669 C C . VAL A 1 84 ? 9.135 9.278 -6.277 1.00 98.44 84 VAL A C 1
ATOM 671 O O . VAL A 1 84 ? 8.158 9.613 -5.603 1.00 98.44 84 VAL A O 1
ATOM 674 N N . LEU A 1 85 ? 9.970 8.310 -5.888 1.00 98.38 85 LEU A N 1
ATOM 675 C CA . LEU A 1 85 ? 9.798 7.533 -4.653 1.00 98.38 85 LEU A CA 1
ATOM 676 C C . LEU A 1 85 ? 10.092 8.356 -3.387 1.00 98.38 85 LEU A C 1
ATOM 678 O O . LEU A 1 85 ? 9.374 8.229 -2.393 1.00 98.38 85 LEU A O 1
ATOM 682 N N . GLN A 1 86 ? 11.071 9.261 -3.435 1.00 97.81 86 GLN A N 1
ATOM 683 C CA . GLN A 1 86 ? 11.316 10.251 -2.382 1.00 97.81 86 GLN A CA 1
ATOM 684 C C . GLN A 1 86 ? 10.114 11.175 -2.213 1.00 97.81 86 GLN A C 1
ATOM 686 O O . GLN A 1 86 ? 9.598 11.315 -1.108 1.00 97.81 86 GLN A O 1
ATOM 691 N N . THR A 1 87 ? 9.613 11.747 -3.312 1.00 97.94 87 THR A N 1
ATOM 692 C CA . THR A 1 87 ? 8.423 12.613 -3.296 1.00 97.94 87 THR A CA 1
ATOM 693 C C . THR A 1 87 ? 7.217 11.872 -2.714 1.00 97.94 87 THR A C 1
ATOM 695 O O . THR A 1 87 ? 6.433 12.448 -1.956 1.00 97.94 87 THR A O 1
ATOM 698 N N . TYR A 1 88 ? 7.080 10.584 -3.043 1.00 97.88 88 TYR A N 1
ATOM 699 C CA . TYR A 1 88 ? 6.056 9.710 -2.484 1.00 97.88 88 TYR A CA 1
ATOM 700 C C . TYR A 1 88 ? 6.147 9.584 -0.957 1.00 97.88 88 TYR A C 1
ATOM 702 O O . TYR A 1 88 ? 5.150 9.815 -0.268 1.00 97.88 88 TYR A O 1
ATOM 710 N N . ASN A 1 89 ? 7.337 9.291 -0.426 1.00 97.00 89 ASN A N 1
ATOM 711 C CA . ASN A 1 89 ? 7.587 9.222 1.015 1.00 97.00 89 ASN A CA 1
ATOM 712 C C . ASN A 1 89 ? 7.365 10.585 1.697 1.00 97.00 89 ASN A C 1
ATOM 714 O O . ASN A 1 89 ? 6.608 10.694 2.661 1.00 97.00 89 ASN A O 1
ATOM 718 N N . GLU A 1 90 ? 7.956 11.652 1.155 1.00 97.06 90 GLU A N 1
ATOM 719 C CA . GLU A 1 90 ? 7.865 13.007 1.706 1.00 97.06 90 GLU A CA 1
ATOM 720 C C . GLU A 1 90 ? 6.420 13.486 1.835 1.00 97.06 90 GLU A C 1
ATOM 722 O O . GLU A 1 90 ? 6.059 14.085 2.846 1.00 97.06 90 GLU A O 1
ATOM 727 N N . ALA A 1 91 ? 5.564 13.228 0.847 1.00 96.88 91 ALA A N 1
ATOM 728 C CA . ALA A 1 91 ? 4.163 13.628 0.928 1.00 96.88 91 ALA A CA 1
ATOM 729 C C . ALA A 1 91 ? 3.444 12.978 2.116 1.00 96.88 91 ALA A C 1
ATOM 731 O O . ALA A 1 91 ? 2.672 13.647 2.801 1.00 96.88 91 ALA A O 1
ATOM 732 N N . PHE A 1 92 ? 3.714 11.702 2.396 1.00 95.94 92 PHE A N 1
ATOM 733 C CA . PHE A 1 92 ? 3.136 11.020 3.548 1.00 95.94 92 PHE A CA 1
ATOM 734 C C . PHE A 1 92 ? 3.717 11.538 4.868 1.00 95.94 92 PHE A C 1
ATOM 736 O O . PHE A 1 92 ? 2.958 11.865 5.783 1.00 95.94 92 PHE A O 1
ATOM 743 N N . GLN A 1 93 ? 5.043 11.689 4.954 1.00 96.00 93 GLN A N 1
ATOM 744 C CA . GLN A 1 93 ? 5.704 12.232 6.146 1.00 96.00 93 GLN A CA 1
ATOM 745 C C . GLN A 1 93 ? 5.219 13.645 6.466 1.00 96.00 93 GLN A C 1
ATOM 747 O O . GLN A 1 93 ? 4.918 13.939 7.616 1.00 96.00 93 GLN A O 1
ATOM 752 N N . ASN A 1 94 ? 5.026 14.494 5.454 1.00 96.69 94 ASN A N 1
ATOM 753 C CA . ASN A 1 94 ? 4.478 15.837 5.637 1.00 96.69 94 ASN A CA 1
ATOM 754 C C . ASN A 1 94 ? 3.090 15.814 6.298 1.00 96.69 94 ASN A C 1
ATOM 756 O O . ASN A 1 94 ? 2.791 16.682 7.116 1.00 96.69 94 ASN A O 1
ATOM 760 N N . VAL A 1 95 ? 2.234 14.836 5.990 1.00 96.44 95 VAL A N 1
ATOM 761 C CA . VAL A 1 95 ? 0.927 14.710 6.660 1.00 96.44 95 VAL A CA 1
ATOM 762 C C . VAL A 1 95 ? 1.106 14.339 8.134 1.00 96.44 95 VAL A C 1
ATOM 764 O O . VAL A 1 95 ? 0.437 14.912 8.994 1.00 96.44 95 VAL A O 1
ATOM 767 N N . ILE A 1 96 ? 2.024 13.417 8.435 1.00 94.88 96 ILE A N 1
ATOM 768 C CA . ILE A 1 96 ? 2.303 12.974 9.807 1.00 94.88 96 ILE A CA 1
ATOM 769 C C . ILE A 1 96 ? 2.948 14.085 10.640 1.00 94.88 96 ILE A C 1
ATOM 771 O O . ILE A 1 96 ? 2.525 14.336 11.765 1.00 94.88 96 ILE A O 1
ATOM 775 N N . GLU A 1 97 ? 3.948 14.773 10.098 1.00 95.44 97 GLU A N 1
ATOM 776 C CA . GLU A 1 97 ? 4.688 15.829 10.793 1.00 95.44 97 GLU A CA 1
ATOM 777 C C . GLU A 1 97 ? 3.823 17.054 11.116 1.00 95.44 97 GLU A C 1
ATOM 779 O O . GLU A 1 97 ? 4.088 17.756 12.095 1.00 95.44 97 GLU A O 1
ATOM 784 N N . ASN A 1 98 ? 2.782 17.308 10.318 1.00 94.88 98 ASN A N 1
ATOM 785 C CA . ASN A 1 98 ? 1.825 18.388 10.563 1.00 94.88 98 ASN A CA 1
ATOM 786 C C . ASN A 1 98 ? 0.667 17.982 11.489 1.00 94.88 98 ASN A C 1
ATOM 788 O O . ASN A 1 98 ? -0.157 18.831 11.846 1.00 94.88 98 ASN A O 1
ATOM 792 N N . ALA A 1 99 ? 0.593 16.719 11.913 1.00 96.44 99 ALA A N 1
ATOM 793 C CA . ALA A 1 99 ? -0.389 16.300 12.900 1.00 96.44 99 ALA A CA 1
ATOM 794 C C . ALA A 1 99 ? -0.094 16.908 14.282 1.00 96.44 99 ALA A C 1
ATOM 796 O O . ALA A 1 99 ? 1.046 17.187 14.666 1.00 96.44 99 ALA A O 1
ATOM 797 N N . ALA A 1 100 ? -1.149 17.121 15.061 1.00 96.50 100 ALA A N 1
ATOM 798 C CA . ALA A 1 100 ? -1.040 17.539 16.446 1.00 96.50 100 ALA A CA 1
ATOM 799 C C . ALA A 1 100 ? -0.394 16.441 17.316 1.00 96.50 100 ALA A C 1
ATOM 801 O O . ALA A 1 100 ? -0.302 15.278 16.935 1.00 96.50 100 ALA A O 1
ATOM 802 N N . GLU A 1 101 ? 0.024 16.804 18.534 1.00 95.44 101 GLU A N 1
ATOM 803 C CA . GLU A 1 101 ? 0.685 15.884 19.480 1.00 95.44 101 GLU A CA 1
ATOM 804 C C . GLU A 1 101 ? -0.171 14.647 19.829 1.00 95.44 101 GLU A C 1
ATOM 806 O O . GLU A 1 101 ? 0.362 13.614 20.226 1.00 95.44 101 GLU A O 1
ATOM 811 N N . ASP A 1 102 ? -1.496 14.737 19.687 1.00 94.94 102 ASP A N 1
ATOM 812 C CA . ASP A 1 102 ? -2.439 13.634 19.891 1.00 94.94 102 ASP A CA 1
ATOM 813 C C . ASP A 1 102 ? -2.763 12.839 18.611 1.00 94.94 102 ASP A C 1
ATOM 815 O O . ASP A 1 102 ? -3.630 11.964 18.645 1.00 94.94 102 ASP A O 1
ATOM 819 N N . GLY A 1 103 ? -2.065 13.116 17.507 1.00 95.94 103 GLY A N 1
ATOM 820 C CA . GLY A 1 103 ? -2.229 12.448 16.217 1.00 95.94 103 GLY A CA 1
ATOM 821 C C . GLY A 1 103 ? -3.371 12.991 15.356 1.00 95.94 103 GLY A C 1
ATOM 822 O O . GLY A 1 103 ? -3.664 12.385 14.327 1.00 95.94 103 GLY A O 1
ATOM 823 N N . GLU A 1 104 ? -4.028 14.091 15.752 1.00 97.50 104 GLU A N 1
ATOM 824 C CA . GLU A 1 104 ? -5.048 14.755 14.927 1.00 97.50 104 GLU A CA 1
ATOM 825 C C . GLU A 1 104 ? -4.397 15.450 13.723 1.00 97.50 104 GLU A C 1
ATOM 827 O O . GLU A 1 104 ? -3.556 16.335 13.882 1.00 97.50 104 GLU A O 1
ATOM 832 N N . VAL A 1 105 ? -4.814 15.097 12.510 1.00 97.81 105 VAL A N 1
ATOM 833 C CA . VAL A 1 105 ? -4.353 15.743 11.278 1.00 97.81 105 VAL A CA 1
ATOM 834 C C . VAL A 1 105 ? -5.211 16.982 11.023 1.00 97.81 105 VAL A C 1
ATOM 836 O O . VAL A 1 105 ? -6.381 16.869 10.665 1.00 97.81 105 VAL A O 1
ATOM 839 N N . THR A 1 106 ? -4.647 18.178 11.221 1.00 97.06 106 THR A N 1
ATOM 840 C CA . THR A 1 106 ? -5.430 19.431 11.211 1.00 97.06 106 THR A CA 1
ATOM 841 C C . THR A 1 106 ? -5.477 20.164 9.873 1.00 97.06 106 THR A C 1
ATOM 843 O O . THR A 1 106 ? -6.234 21.127 9.744 1.00 97.06 106 THR A O 1
ATOM 846 N N . ASP A 1 107 ? -4.669 19.749 8.899 1.00 97.62 107 ASP A N 1
ATOM 847 C CA . ASP A 1 107 ? -4.572 20.421 7.596 1.00 97.62 107 ASP A CA 1
ATOM 848 C C . ASP A 1 107 ? -5.666 19.998 6.603 1.00 97.62 107 ASP A C 1
ATOM 850 O O . ASP A 1 107 ? -5.840 20.654 5.577 1.00 97.62 107 ASP A O 1
ATOM 854 N N . PHE A 1 108 ? -6.440 18.959 6.931 1.00 97.31 108 PHE A N 1
ATOM 855 C CA . PHE A 1 108 ? -7.496 18.410 6.080 1.00 97.31 108 PHE A CA 1
ATOM 856 C C . PHE A 1 108 ? -8.817 18.308 6.850 1.00 97.31 108 PHE A C 1
ATOM 858 O O . PHE A 1 108 ? -8.849 17.871 8.000 1.00 97.31 108 PHE A O 1
ATOM 865 N N . ASP A 1 109 ? -9.923 18.678 6.202 1.00 95.88 109 ASP A N 1
ATOM 866 C CA . ASP A 1 109 ? -11.265 18.651 6.798 1.00 95.88 109 ASP A CA 1
ATOM 867 C C . ASP A 1 109 ? -11.946 17.272 6.658 1.00 95.88 109 ASP A C 1
ATOM 869 O O . ASP A 1 109 ? -12.976 17.021 7.289 1.00 95.88 109 ASP A O 1
ATOM 873 N N . SER A 1 110 ? -11.443 16.396 5.776 1.00 96.31 110 SER A N 1
ATOM 874 C CA . SER A 1 110 ? -12.019 15.065 5.520 1.00 96.31 110 SER A CA 1
ATOM 875 C C . SER A 1 110 ? -11.008 14.076 4.922 1.00 96.31 110 SER A C 1
ATOM 877 O O . SER A 1 110 ? -10.086 14.512 4.228 1.00 96.31 110 SER A O 1
ATOM 879 N N . PRO A 1 111 ? -11.194 12.753 5.111 1.00 95.44 111 PRO A N 1
ATOM 880 C CA . PRO A 1 111 ? -10.357 11.739 4.466 1.00 95.44 111 PRO A CA 1
ATOM 881 C C . PRO A 1 111 ? -10.331 11.857 2.938 1.00 95.44 111 PRO A C 1
ATOM 883 O O . PRO A 1 111 ? -9.312 11.576 2.317 1.00 95.44 111 PRO A O 1
ATOM 886 N N . GLU A 1 112 ? -11.425 12.310 2.316 1.00 96.75 112 GLU A N 1
ATOM 887 C CA . GLU A 1 112 ? -11.466 12.533 0.869 1.00 96.75 112 GLU A CA 1
ATOM 888 C C . GLU A 1 112 ? -10.545 13.673 0.403 1.00 96.75 112 GLU A C 1
ATOM 890 O O . GLU A 1 112 ? -10.005 13.600 -0.697 1.00 96.75 112 GLU A O 1
ATOM 895 N N . GLU A 1 113 ? -10.353 14.713 1.219 1.00 97.69 113 GLU A N 1
ATOM 896 C CA . GLU A 1 113 ? -9.420 15.808 0.912 1.00 97.69 113 GLU A CA 1
ATOM 897 C C . GLU A 1 113 ? -7.966 15.342 1.041 1.00 97.69 113 GLU A C 1
ATOM 899 O O . GLU A 1 113 ? -7.146 15.627 0.173 1.00 97.69 113 GLU A O 1
ATOM 904 N N . LEU A 1 114 ? -7.670 14.544 2.072 1.00 97.25 114 LEU A N 1
ATOM 905 C CA . LEU A 1 114 ? -6.372 13.887 2.231 1.00 97.25 114 LEU A CA 1
ATOM 906 C C . LEU A 1 114 ? -6.066 12.945 1.052 1.00 97.25 114 LEU A C 1
ATOM 908 O O . LEU A 1 114 ? -4.960 12.944 0.515 1.00 97.25 114 LEU A O 1
ATOM 912 N N . GLN A 1 115 ? -7.060 12.174 0.606 1.00 97.81 115 GLN A N 1
ATOM 913 C CA . GLN A 1 115 ? -6.934 11.322 -0.576 1.00 97.81 115 GLN A CA 1
ATOM 914 C C . GLN A 1 115 ? -6.661 12.146 -1.847 1.00 97.81 115 GLN A C 1
ATOM 916 O O . GLN A 1 115 ? -5.862 11.725 -2.687 1.00 97.81 115 GLN A O 1
ATOM 921 N N . GLU A 1 116 ? -7.319 13.297 -2.019 1.00 97.50 116 GLU A N 1
ATOM 922 C CA . GLU A 1 116 ? -7.077 14.198 -3.155 1.00 97.50 116 GLU A CA 1
ATOM 923 C C . GLU A 1 116 ? -5.636 14.727 -3.145 1.00 97.50 116 GLU A C 1
ATOM 925 O O . GLU A 1 116 ? -4.993 14.731 -4.197 1.00 97.50 116 GLU A O 1
ATOM 930 N N . GLU A 1 117 ? -5.103 15.073 -1.969 1.00 97.50 117 GLU A N 1
ATOM 931 C CA . GLU A 1 117 ? -3.707 15.496 -1.808 1.00 97.50 117 GLU A CA 1
ATOM 932 C C . GLU A 1 117 ? -2.730 14.37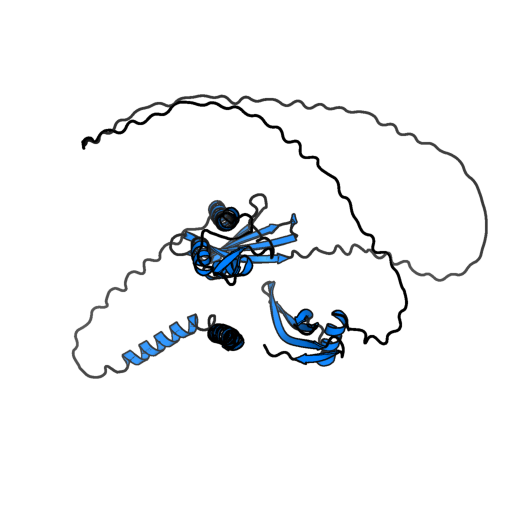8 -2.194 1.00 97.50 117 GLU A C 1
ATOM 934 O O . GLU A 1 117 ? -1.852 14.584 -3.035 1.00 97.50 117 GLU A O 1
ATOM 939 N N . PHE A 1 118 ? -2.921 13.159 -1.683 1.00 97.81 118 PHE A N 1
ATOM 940 C CA . PHE A 1 118 ? -2.104 12.009 -2.081 1.00 97.81 118 PHE A CA 1
ATOM 941 C C . PHE A 1 118 ? -2.224 11.690 -3.572 1.00 97.81 118 PHE A C 1
ATOM 943 O O . PHE A 1 118 ? -1.224 11.397 -4.223 1.00 97.81 118 PHE A O 1
ATOM 950 N N . SER A 1 119 ? -3.403 11.842 -4.174 1.00 97.69 119 SER A N 1
ATOM 951 C CA . SER A 1 119 ? -3.602 11.597 -5.613 1.00 97.69 119 SER A CA 1
ATOM 952 C C . SER A 1 119 ? -2.778 12.532 -6.514 1.00 97.69 119 SER A C 1
ATOM 954 O O . SER A 1 119 ? -2.711 12.341 -7.730 1.00 97.69 119 SER A O 1
ATOM 956 N N . THR A 1 120 ? -2.136 13.561 -5.952 1.00 97.06 120 THR A N 1
ATOM 957 C CA . THR A 1 120 ? -1.182 14.392 -6.688 1.00 97.06 120 THR A CA 1
ATOM 958 C C . THR A 1 120 ? 0.162 13.699 -6.928 1.00 97.06 120 THR A C 1
ATOM 960 O O . THR A 1 120 ? 0.864 14.084 -7.856 1.00 97.06 120 THR A O 1
ATOM 963 N N . ILE A 1 121 ? 0.537 12.683 -6.162 1.00 97.81 121 ILE A N 1
ATOM 964 C CA . ILE A 1 121 ? 1.845 12.010 -6.273 1.00 97.81 121 ILE A CA 1
ATOM 965 C C . ILE A 1 121 ? 1.724 10.496 -6.471 1.00 97.81 121 ILE A C 1
ATOM 967 O O . ILE A 1 121 ? 2.691 9.839 -6.852 1.00 97.81 121 ILE A O 1
ATOM 971 N N . MET A 1 122 ? 0.530 9.945 -6.253 1.00 98.19 122 MET A N 1
ATOM 972 C CA . MET A 1 122 ? 0.233 8.530 -6.427 1.00 98.19 122 MET A CA 1
ATOM 973 C C . MET A 1 122 ? -1.107 8.313 -7.145 1.00 98.19 122 MET A C 1
ATOM 975 O O . MET A 1 122 ? -1.853 9.263 -7.387 1.00 98.19 122 MET A O 1
ATOM 979 N N . SER A 1 123 ? -1.419 7.076 -7.538 1.00 98.25 123 SER A N 1
ATOM 980 C CA . SER A 1 123 ? -2.712 6.759 -8.161 1.00 98.25 123 SER A CA 1
ATOM 981 C C . SER A 1 123 ? -3.878 6.990 -7.193 1.00 98.25 123 SER A C 1
ATOM 983 O O . SER A 1 123 ? -3.724 6.883 -5.981 1.00 98.25 123 SER A O 1
ATOM 985 N N . GLU A 1 124 ? -5.075 7.261 -7.725 1.00 97.69 124 GLU A N 1
ATOM 986 C CA . GLU A 1 124 ? -6.295 7.434 -6.912 1.00 97.69 124 GLU A CA 1
ATOM 987 C C . GLU A 1 124 ? -6.590 6.196 -6.044 1.00 97.69 124 GLU A C 1
ATOM 989 O O . GLU A 1 124 ? -7.040 6.332 -4.904 1.00 97.69 124 GLU A O 1
ATOM 994 N N . ASP A 1 125 ? -6.316 5.000 -6.579 1.00 97.88 125 ASP A N 1
ATOM 995 C CA . ASP A 1 125 ? -6.530 3.726 -5.891 1.00 97.88 125 ASP A CA 1
ATOM 996 C C . ASP A 1 125 ? -5.511 3.532 -4.749 1.00 97.88 125 ASP A C 1
ATOM 998 O O . ASP A 1 125 ? -5.908 3.181 -3.635 1.00 97.88 125 ASP A O 1
ATOM 1002 N N . LEU A 1 126 ? -4.223 3.827 -4.982 1.00 97.56 126 LEU A N 1
ATOM 1003 C CA . LEU A 1 126 ? -3.193 3.774 -3.939 1.00 97.56 126 LEU A CA 1
ATOM 1004 C C . LEU A 1 126 ? -3.422 4.852 -2.870 1.00 97.56 126 LEU A C 1
ATOM 1006 O O . LEU A 1 126 ? -3.357 4.552 -1.682 1.00 97.56 126 LEU A O 1
ATOM 1010 N N . ALA A 1 127 ? -3.794 6.072 -3.268 1.00 98.12 127 ALA A N 1
ATOM 1011 C CA . ALA A 1 127 ? -4.138 7.156 -2.349 1.00 98.12 127 ALA A CA 1
ATOM 1012 C C . ALA A 1 127 ? -5.293 6.771 -1.417 1.00 98.12 127 ALA A C 1
ATOM 1014 O O . ALA A 1 127 ? -5.232 7.037 -0.218 1.00 98.12 127 ALA A O 1
ATOM 1015 N N . ALA A 1 128 ? -6.331 6.113 -1.947 1.00 97.50 128 ALA A N 1
ATOM 1016 C CA . ALA A 1 128 ? -7.438 5.606 -1.140 1.00 97.50 128 ALA A CA 1
ATOM 1017 C C . ALA A 1 128 ? -6.970 4.540 -0.142 1.00 97.50 128 ALA A C 1
ATOM 1019 O O . ALA A 1 128 ? -7.318 4.612 1.033 1.00 97.50 128 ALA A O 1
ATOM 1020 N N . LYS A 1 129 ? -6.163 3.570 -0.601 1.00 95.94 129 LYS A N 1
ATOM 1021 C CA . LYS A 1 129 ? -5.609 2.495 0.239 1.00 95.94 129 LYS A CA 1
ATOM 1022 C C . LYS A 1 129 ? -4.755 3.064 1.375 1.00 95.94 129 LYS A C 1
ATOM 1024 O O . LYS A 1 129 ? -4.928 2.650 2.515 1.00 95.94 129 LYS A O 1
ATOM 1029 N N . MET A 1 130 ? -3.889 4.032 1.076 1.00 95.62 130 MET A N 1
ATOM 1030 C CA . MET A 1 130 ? -3.048 4.716 2.063 1.00 95.62 130 MET A CA 1
ATOM 1031 C C . MET A 1 130 ? -3.891 5.518 3.063 1.00 95.62 130 MET A C 1
ATOM 1033 O O . MET A 1 130 ? -3.708 5.381 4.271 1.00 95.62 130 MET A O 1
ATOM 1037 N N . ALA A 1 131 ? -4.853 6.315 2.585 1.00 96.12 131 ALA A N 1
ATOM 1038 C CA . ALA A 1 131 ? -5.743 7.078 3.459 1.00 96.12 131 ALA A CA 1
ATOM 1039 C C . ALA A 1 131 ? -6.535 6.157 4.408 1.00 96.12 131 ALA A C 1
ATOM 1041 O O . ALA A 1 131 ? -6.573 6.402 5.610 1.00 96.12 131 ALA A O 1
ATOM 1042 N N . ASP A 1 132 ? -7.103 5.066 3.888 1.00 95.31 132 ASP A N 1
ATOM 1043 C CA . ASP A 1 132 ? -7.895 4.111 4.672 1.00 95.31 132 ASP A CA 1
ATOM 1044 C C . ASP A 1 132 ? -7.045 3.290 5.666 1.00 95.31 132 ASP A C 1
ATOM 1046 O O . ASP A 1 132 ? -7.553 2.893 6.716 1.00 95.31 132 ASP A O 1
ATOM 1050 N N . ALA A 1 133 ? -5.777 2.997 5.349 1.00 94.75 133 ALA A N 1
ATOM 1051 C CA . ALA A 1 133 ? -4.906 2.163 6.185 1.00 94.75 133 ALA A CA 1
ATOM 1052 C C . ALA A 1 133 ? -4.298 2.915 7.380 1.00 94.75 133 ALA A C 1
ATOM 1054 O O . ALA A 1 133 ? -4.135 2.335 8.460 1.00 94.75 133 ALA A O 1
ATOM 1055 N N . TYR A 1 134 ? -3.967 4.195 7.188 1.00 95.94 134 TYR A N 1
ATOM 1056 C CA . TYR A 1 134 ? -3.199 4.982 8.157 1.00 95.94 134 TYR A CA 1
ATOM 1057 C C . TYR A 1 134 ? -4.005 6.090 8.832 1.00 95.94 134 TYR A C 1
ATOM 1059 O O . TYR A 1 134 ? -3.509 6.684 9.788 1.00 95.94 134 TYR A O 1
ATOM 1067 N N . PHE A 1 135 ? -5.235 6.369 8.388 1.00 96.50 135 PHE A N 1
ATOM 1068 C CA . PHE A 1 135 ? -6.041 7.459 8.931 1.00 96.50 135 PHE A CA 1
ATOM 1069 C C . PHE A 1 135 ? -7.480 7.028 9.234 1.00 96.50 135 PHE A C 1
ATOM 1071 O O . PHE A 1 135 ? -8.125 6.327 8.459 1.00 96.50 135 PHE A O 1
ATOM 1078 N N . GLU A 1 136 ? -8.020 7.485 10.365 1.00 96.38 136 GLU A N 1
ATOM 1079 C CA . GLU A 1 136 ? -9.406 7.233 10.765 1.00 96.38 136 GLU A CA 1
ATOM 1080 C C . GLU A 1 136 ? -10.141 8.541 11.078 1.00 96.38 136 GLU A C 1
ATOM 1082 O O . GLU A 1 136 ? -9.652 9.403 11.808 1.00 96.38 136 GLU A O 1
ATOM 1087 N N . GLU A 1 137 ? -11.358 8.677 10.550 1.00 97.38 137 GLU A N 1
ATOM 1088 C CA . GLU A 1 137 ? -12.271 9.769 10.890 1.00 97.38 137 GLU A CA 1
ATOM 1089 C C . GLU A 1 137 ? -13.077 9.416 12.150 1.00 97.38 137 GLU A C 1
ATOM 1091 O O . GLU A 1 137 ? -13.818 8.425 12.193 1.00 97.38 137 GLU A O 1
ATOM 1096 N N . ASN A 1 138 ? -12.992 10.261 13.176 1.00 96.44 138 ASN A N 1
ATOM 1097 C CA . ASN A 1 138 ? -13.742 10.068 14.412 1.00 96.44 138 ASN A CA 1
ATOM 1098 C C . ASN A 1 138 ? -15.232 10.481 14.279 1.00 96.44 138 ASN A C 1
ATOM 1100 O O . ASN A 1 138 ? -15.731 10.883 13.229 1.00 96.44 138 ASN A O 1
ATOM 1104 N N . GLU A 1 139 ? -16.007 10.394 15.369 1.00 96.69 139 GLU A N 1
ATOM 1105 C CA . GLU A 1 139 ? -17.431 10.783 15.344 1.00 96.69 139 GLU A CA 1
ATOM 1106 C C . GLU A 1 139 ? -17.684 12.291 15.148 1.00 96.69 139 GLU A C 1
ATOM 1108 O O . GLU A 1 139 ? -18.808 12.682 14.809 1.00 96.69 139 GLU A O 1
ATOM 1113 N N . GLU A 1 140 ? -16.678 13.125 15.404 1.00 95.50 140 GLU A N 1
ATOM 1114 C CA . GLU A 1 140 ? -16.726 14.584 15.280 1.00 95.50 140 GLU A CA 1
ATOM 1115 C C . GLU A 1 140 ? -16.291 15.071 13.887 1.00 95.50 140 GLU A C 1
ATOM 1117 O O . GLU A 1 140 ? -16.585 16.217 13.543 1.00 95.50 140 GLU A O 1
ATOM 1122 N N . GLY A 1 141 ? -15.709 14.182 13.075 1.00 96.31 141 GLY A N 1
ATOM 1123 C CA . GLY A 1 141 ? -15.211 14.456 11.727 1.00 96.31 141 GLY A CA 1
ATOM 1124 C C . GLY A 1 141 ? -13.719 14.785 11.658 1.00 96.31 141 GLY A C 1
ATOM 1125 O O . GLY A 1 141 ? -13.239 15.129 10.587 1.00 96.31 141 GLY A O 1
ATOM 1126 N N . SER A 1 142 ? -12.994 14.702 12.777 1.00 97.38 142 SER A N 1
ATOM 1127 C CA . SER A 1 142 ? -11.540 14.901 12.809 1.00 97.38 142 SER A CA 1
ATOM 1128 C C . SER A 1 142 ? -10.814 13.628 12.376 1.00 97.38 142 SER A C 1
ATOM 1130 O O . SER A 1 142 ? -11.234 12.521 12.735 1.00 97.38 142 SER A O 1
ATOM 1132 N N . ILE A 1 143 ? -9.718 13.797 11.640 1.00 98.06 143 ILE A N 1
ATOM 1133 C CA . ILE A 1 143 ? -8.882 12.717 11.111 1.00 98.06 143 ILE A CA 1
ATOM 1134 C C . ILE A 1 143 ? -7.743 12.440 12.095 1.00 98.06 143 ILE A C 1
ATOM 1136 O O . ILE A 1 143 ? -7.090 13.374 12.554 1.00 98.06 143 ILE A O 1
ATOM 1140 N N . TYR A 1 144 ? -7.493 11.171 12.404 1.00 97.81 144 TYR A N 1
ATOM 1141 C CA . TYR A 1 144 ? -6.406 10.738 13.283 1.00 97.81 144 TYR A CA 1
ATOM 1142 C C . TYR A 1 144 ? -5.517 9.718 12.596 1.00 97.81 144 TYR A C 1
ATOM 1144 O O . TYR A 1 144 ? -6.019 8.862 11.872 1.00 97.81 144 TYR A O 1
ATOM 1152 N N . ILE A 1 145 ? -4.219 9.770 12.883 1.00 96.44 145 ILE A N 1
ATOM 1153 C CA . ILE A 1 145 ? -3.273 8.732 12.471 1.00 96.44 145 ILE A CA 1
ATOM 1154 C C . ILE A 1 145 ? -3.553 7.451 13.271 1.00 96.44 145 ILE A C 1
ATOM 1156 O O . ILE A 1 145 ? -3.626 7.476 14.504 1.00 96.44 145 ILE A O 1
ATOM 1160 N N . VAL A 1 146 ? -3.693 6.325 12.576 1.00 94.12 146 VAL A N 1
ATOM 1161 C CA . VAL A 1 146 ? -3.866 4.996 13.170 1.00 94.12 146 VAL A CA 1
ATOM 1162 C C . VAL A 1 146 ? -2.505 4.309 13.234 1.00 94.12 146 VAL A C 1
ATOM 1164 O O . VAL A 1 146 ? -1.818 4.170 12.227 1.00 94.12 146 VAL A O 1
ATOM 1167 N N . ALA A 1 147 ? -2.108 3.862 14.425 1.00 73.88 147 ALA A N 1
ATOM 1168 C CA . ALA A 1 147 ? -0.838 3.169 14.653 1.00 73.88 147 ALA A CA 1
ATOM 1169 C C . ALA A 1 147 ? -0.908 1.685 14.235 1.00 73.88 147 ALA A C 1
ATOM 1171 O O . ALA A 1 147 ? -0.689 0.801 15.065 1.00 73.88 147 ALA A O 1
ATOM 1172 N N . SER A 1 148 ? -1.310 1.415 12.991 1.00 72.31 148 SER A N 1
ATOM 1173 C CA . SER A 1 148 ? -1.545 0.055 12.487 1.00 72.31 148 SER A CA 1
ATOM 1174 C C . SER A 1 148 ? -0.236 -0.670 12.189 1.00 72.31 148 SER A C 1
ATOM 1176 O O . SER A 1 148 ? -0.065 -1.798 12.619 1.00 72.31 148 SER A O 1
ATOM 1178 N N . GLU A 1 149 ? 0.671 -0.004 11.480 1.00 84.88 149 GLU A N 1
ATOM 1179 C CA . GLU A 1 149 ? 1.986 -0.456 11.013 1.00 84.88 149 GLU A CA 1
ATOM 1180 C C . GLU A 1 149 ? 2.643 0.764 10.338 1.00 84.88 149 GLU A C 1
ATOM 1182 O O . GLU A 1 149 ? 1.953 1.747 10.068 1.00 84.88 149 GLU A O 1
ATOM 1187 N N . GLU A 1 150 ? 3.952 0.767 10.099 1.00 88.75 150 GLU A N 1
ATOM 1188 C CA . GLU A 1 150 ? 4.605 1.831 9.317 1.00 88.75 150 GLU A CA 1
ATOM 1189 C C . GLU A 1 150 ? 4.623 1.420 7.836 1.00 88.75 150 GLU A C 1
ATOM 1191 O O . GLU A 1 150 ? 4.810 0.234 7.552 1.00 88.75 150 GLU A O 1
ATOM 1196 N N . PRO A 1 151 ? 4.402 2.338 6.874 1.00 92.56 151 PRO A N 1
ATOM 1197 C CA . PRO A 1 151 ? 4.590 1.997 5.469 1.00 92.56 151 PRO A CA 1
ATOM 1198 C C . PRO A 1 151 ? 6.042 1.600 5.209 1.00 92.56 151 PRO A C 1
ATOM 1200 O O . PRO A 1 151 ? 6.967 2.177 5.783 1.00 92.56 151 PRO A O 1
ATOM 1203 N N . VAL A 1 152 ? 6.237 0.635 4.316 1.00 94.25 152 VAL A N 1
ATOM 1204 C CA . VAL A 1 152 ? 7.574 0.276 3.850 1.00 94.25 152 VAL A CA 1
ATOM 1205 C C . VAL A 1 152 ? 8.027 1.339 2.855 1.00 94.25 152 VAL A C 1
ATOM 1207 O O . VAL A 1 152 ? 7.346 1.601 1.862 1.00 94.25 152 VAL A O 1
ATOM 1210 N N . TRP A 1 153 ? 9.151 1.985 3.157 1.00 96.31 153 TRP A N 1
ATOM 1211 C CA . TRP A 1 153 ? 9.698 3.073 2.350 1.00 96.31 153 TRP A CA 1
ATOM 1212 C C . TRP A 1 153 ? 10.858 2.604 1.497 1.00 96.31 153 TRP A C 1
ATOM 1214 O O . TRP A 1 153 ? 11.572 1.675 1.864 1.00 96.31 153 TRP A O 1
ATOM 1224 N N . PHE A 1 154 ? 11.050 3.282 0.371 1.00 97.38 154 PHE A N 1
ATOM 1225 C CA . PHE A 1 154 ? 12.206 3.084 -0.486 1.00 97.38 154 PHE A CA 1
ATOM 1226 C C . PHE A 1 154 ? 13.473 3.507 0.263 1.00 97.38 154 PHE A C 1
ATOM 1228 O O . PHE A 1 154 ? 13.518 4.608 0.815 1.00 97.38 154 PHE A O 1
ATOM 1235 N N . ASP A 1 155 ? 14.479 2.634 0.282 1.00 96.75 155 ASP A N 1
ATOM 1236 C CA . ASP A 1 155 ? 15.771 2.906 0.911 1.00 96.75 155 ASP A CA 1
ATOM 1237 C C . ASP A 1 155 ? 16.836 3.198 -0.153 1.00 96.75 155 ASP A C 1
ATOM 1239 O O . ASP A 1 155 ? 17.241 2.318 -0.906 1.00 96.75 155 ASP A O 1
ATOM 1243 N N . GLU A 1 156 ? 17.305 4.439 -0.223 1.00 95.25 156 GLU A N 1
ATOM 1244 C CA . GLU A 1 156 ? 18.332 4.859 -1.185 1.00 95.25 156 GLU A CA 1
ATOM 1245 C C . GLU A 1 156 ? 19.707 4.225 -0.932 1.00 95.25 156 GLU A C 1
ATOM 1247 O O . GLU A 1 156 ? 20.569 4.234 -1.815 1.00 95.25 156 GLU A O 1
ATOM 1252 N N . GLU A 1 157 ? 19.952 3.721 0.281 1.00 95.25 157 GLU A N 1
ATOM 1253 C CA . GLU A 1 157 ? 21.214 3.069 0.624 1.00 95.25 157 GLU A CA 1
ATOM 1254 C C . GLU A 1 157 ? 21.264 1.617 0.123 1.00 95.25 157 GLU A C 1
ATOM 1256 O O . GLU A 1 157 ? 22.358 1.072 -0.076 1.00 95.25 157 GLU A O 1
ATOM 1261 N N . GLU A 1 158 ? 20.101 1.015 -0.138 1.00 95.38 158 GLU A N 1
ATOM 1262 C CA . GLU A 1 158 ? 19.955 -0.354 -0.622 1.00 95.38 158 GLU A CA 1
ATOM 1263 C C . GLU A 1 158 ? 19.925 -0.429 -2.154 1.00 95.38 158 GLU A C 1
ATOM 1265 O O . GLU A 1 158 ? 19.449 0.455 -2.869 1.00 95.38 158 GLU A O 1
ATOM 1270 N N . THR A 1 159 ? 20.446 -1.528 -2.699 1.00 96.88 159 THR A N 1
ATOM 1271 C CA . THR A 1 159 ? 20.427 -1.742 -4.151 1.00 96.88 159 THR A CA 1
ATOM 1272 C C . THR A 1 159 ? 19.024 -2.082 -4.636 1.00 96.88 159 THR A C 1
ATOM 1274 O O . THR A 1 159 ? 18.349 -2.906 -4.025 1.00 96.88 159 THR A O 1
ATOM 1277 N N . TYR A 1 160 ? 18.633 -1.522 -5.779 1.00 97.94 160 TYR A N 1
ATOM 1278 C CA . TYR A 1 160 ? 17.355 -1.800 -6.430 1.00 97.94 160 TYR A CA 1
ATOM 1279 C C . TYR A 1 160 ? 17.538 -2.081 -7.929 1.00 97.94 160 TYR A C 1
ATOM 1281 O O . TYR A 1 160 ? 18.560 -1.720 -8.529 1.00 97.94 160 TYR A O 1
ATOM 1289 N N . GLU A 1 161 ? 16.534 -2.707 -8.539 1.00 98.12 161 GLU A N 1
ATOM 1290 C CA . GLU A 1 161 ? 16.447 -2.928 -9.984 1.00 98.12 161 GLU A CA 1
ATOM 1291 C C . GLU A 1 161 ? 15.275 -2.122 -10.564 1.00 98.12 161 GLU A C 1
ATOM 1293 O O . GLU A 1 161 ? 14.172 -2.152 -10.032 1.00 98.12 161 GLU A O 1
ATOM 1298 N N . LEU A 1 162 ? 15.526 -1.360 -11.639 1.00 98.38 162 LEU A N 1
ATOM 1299 C CA . LEU A 1 162 ? 14.499 -0.615 -12.376 1.00 98.38 162 LEU A CA 1
ATOM 1300 C C . LEU A 1 162 ? 14.222 -1.319 -13.705 1.00 98.38 162 LEU A C 1
ATOM 1302 O O . LEU A 1 162 ? 15.091 -1.364 -14.585 1.00 98.38 162 LEU A O 1
ATOM 1306 N N . GLU A 1 163 ? 12.995 -1.798 -13.884 1.00 98.00 163 GLU A N 1
ATOM 1307 C CA . GLU A 1 163 ? 12.551 -2.480 -15.095 1.00 98.00 163 GLU A CA 1
ATOM 1308 C C . GLU A 1 163 ? 11.402 -1.737 -15.787 1.00 98.00 163 GLU A C 1
ATOM 1310 O O . GLU A 1 163 ? 10.498 -1.185 -15.165 1.00 98.00 163 GLU A O 1
ATOM 1315 N N . LYS A 1 164 ? 11.424 -1.710 -17.125 1.00 97.81 164 LYS A N 1
ATOM 1316 C CA . LYS A 1 164 ? 10.326 -1.152 -17.924 1.00 97.81 164 LYS A CA 1
ATOM 1317 C C . LYS A 1 164 ? 9.303 -2.245 -18.228 1.00 97.81 164 LYS A C 1
ATOM 1319 O O . LYS A 1 164 ? 9.508 -3.021 -19.166 1.00 97.81 164 LYS A O 1
ATOM 1324 N N . ALA A 1 165 ? 8.197 -2.260 -17.490 1.00 96.56 165 ALA A N 1
ATOM 1325 C CA . ALA A 1 165 ? 7.106 -3.214 -17.679 1.00 96.56 165 ALA A CA 1
ATOM 1326 C C . ALA A 1 165 ? 6.258 -2.899 -18.931 1.00 96.56 165 ALA A C 1
ATOM 1328 O O . ALA A 1 165 ? 6.000 -3.779 -19.759 1.00 96.56 165 ALA A O 1
ATOM 1329 N N . GLU A 1 166 ? 5.876 -1.630 -19.133 1.00 95.88 166 GLU A N 1
ATOM 1330 C CA . GLU A 1 166 ? 5.116 -1.156 -20.304 1.00 95.88 166 GLU A CA 1
ATOM 1331 C C . GLU A 1 166 ? 5.632 0.205 -20.817 1.00 95.88 166 GLU A C 1
ATOM 1333 O O . GLU A 1 166 ? 6.554 0.792 -20.261 1.00 95.88 166 GLU A O 1
ATOM 1338 N N . ASP A 1 167 ? 5.054 0.748 -21.900 1.00 95.06 167 ASP A N 1
ATOM 1339 C CA . ASP A 1 167 ? 5.483 2.044 -22.466 1.00 95.06 167 ASP A CA 1
ATOM 1340 C C . ASP A 1 167 ? 5.408 3.196 -21.443 1.00 95.06 167 ASP A C 1
ATOM 1342 O O . ASP A 1 167 ? 6.204 4.132 -21.519 1.00 95.06 167 ASP A O 1
ATOM 1346 N N . ASN A 1 168 ? 4.475 3.102 -20.495 1.00 96.81 168 ASN A N 1
ATOM 1347 C CA . ASN A 1 168 ? 4.144 4.098 -19.479 1.00 96.81 168 ASN A CA 1
ATOM 1348 C C . ASN A 1 168 ? 4.136 3.535 -18.049 1.00 96.81 168 ASN A C 1
ATOM 1350 O O . ASN A 1 168 ? 3.540 4.165 -17.175 1.00 96.81 168 ASN A O 1
ATOM 1354 N N . LEU A 1 169 ? 4.746 2.367 -17.831 1.00 97.88 169 LEU A N 1
ATOM 1355 C CA . LEU A 1 169 ? 4.822 1.694 -16.536 1.00 97.88 169 LEU A CA 1
ATOM 1356 C C . LEU A 1 169 ? 6.232 1.144 -16.323 1.00 97.88 169 LEU A C 1
ATOM 1358 O O . LEU A 1 169 ? 6.770 0.450 -17.189 1.00 97.88 169 LEU A O 1
ATOM 1362 N N . TYR A 1 170 ? 6.793 1.451 -15.164 1.00 98.56 170 TYR A N 1
ATOM 1363 C CA . TYR A 1 170 ? 8.078 0.964 -14.687 1.00 98.56 170 TYR A CA 1
ATOM 1364 C C . TYR A 1 170 ? 7.897 0.316 -13.318 1.00 98.56 170 TYR A C 1
ATOM 1366 O O . TYR A 1 170 ? 6.993 0.695 -12.577 1.00 98.56 170 TYR A O 1
ATOM 1374 N N . GLU A 1 171 ? 8.765 -0.628 -12.990 1.00 98.56 171 GLU A N 1
ATOM 1375 C CA . GLU A 1 171 ? 8.792 -1.327 -11.709 1.00 98.56 171 GLU A CA 1
ATOM 1376 C C . GLU A 1 171 ? 10.163 -1.124 -11.062 1.00 98.56 171 GLU A C 1
ATOM 1378 O O . GLU A 1 171 ? 11.191 -1.216 -11.736 1.00 98.56 171 GLU A O 1
ATOM 1383 N N . VAL A 1 172 ? 10.164 -0.782 -9.774 1.00 98.56 172 VAL A N 1
ATOM 1384 C CA . VAL A 1 172 ? 11.363 -0.707 -8.932 1.00 98.56 172 VAL A CA 1
ATOM 1385 C C . VAL A 1 172 ? 11.278 -1.822 -7.904 1.00 98.56 172 VAL A C 1
ATOM 1387 O O . VAL A 1 172 ? 10.404 -1.778 -7.041 1.00 98.56 172 VAL A O 1
ATOM 1390 N N . GLU A 1 173 ? 12.181 -2.793 -7.991 1.00 98.31 173 GLU A N 1
ATOM 1391 C CA . GLU A 1 173 ? 12.274 -3.923 -7.064 1.00 98.31 173 GLU A CA 1
ATOM 1392 C C . GLU A 1 173 ? 13.434 -3.707 -6.085 1.00 98.31 173 GLU A C 1
ATOM 1394 O O . GLU A 1 173 ? 14.563 -3.422 -6.497 1.00 98.31 173 GLU A O 1
ATOM 1399 N N . GLN A 1 174 ? 13.163 -3.836 -4.786 1.00 97.94 174 GLN A N 1
ATOM 1400 C CA . GLN A 1 174 ? 14.151 -3.683 -3.720 1.00 97.94 174 GLN A CA 1
ATOM 1401 C C . GLN A 1 174 ? 13.989 -4.773 -2.654 1.00 97.94 174 GLN A C 1
ATOM 1403 O O . GLN A 1 174 ? 12.930 -4.910 -2.045 1.00 97.94 174 GLN A O 1
ATOM 1408 N N . GLU A 1 175 ? 15.073 -5.496 -2.366 1.00 96.75 175 GLU A N 1
ATOM 1409 C CA . GLU A 1 175 ? 15.153 -6.409 -1.222 1.00 96.75 175 GLU A CA 1
ATOM 1410 C C . GLU A 1 175 ? 15.668 -5.658 0.016 1.00 96.75 175 GLU A C 1
ATOM 1412 O O . GLU A 1 175 ? 16.809 -5.199 0.055 1.00 96.75 175 GLU A O 1
ATOM 1417 N N . GLN A 1 176 ? 14.851 -5.563 1.062 1.00 93.69 176 GLN A N 1
ATOM 1418 C CA . GLN A 1 176 ? 15.215 -4.965 2.345 1.00 93.69 176 GLN A CA 1
ATOM 1419 C C . GLN A 1 176 ? 15.657 -6.051 3.323 1.00 93.69 176 GLN A C 1
ATOM 1421 O O . GLN A 1 176 ? 14.841 -6.686 3.998 1.00 93.69 176 GLN A O 1
ATOM 1426 N N . THR A 1 177 ? 16.973 -6.256 3.420 1.00 88.88 177 THR A N 1
ATOM 1427 C CA . THR A 1 177 ? 17.563 -7.332 4.237 1.00 88.88 177 THR A CA 1
ATOM 1428 C C . THR A 1 177 ? 17.207 -7.201 5.719 1.00 88.88 177 THR A C 1
ATOM 1430 O O . THR A 1 177 ? 16.930 -8.208 6.374 1.00 88.88 177 THR A O 1
ATOM 1433 N N . ASP A 1 178 ? 17.182 -5.975 6.245 1.00 89.50 178 ASP A N 1
ATOM 1434 C CA . ASP A 1 178 ? 16.878 -5.716 7.657 1.00 89.50 178 ASP A CA 1
ATOM 1435 C C . ASP A 1 178 ? 15.431 -6.078 8.019 1.00 89.50 178 ASP A C 1
ATOM 1437 O O . ASP A 1 178 ? 15.172 -6.558 9.126 1.00 89.50 178 ASP A O 1
ATOM 1441 N N . ASN A 1 179 ? 14.514 -5.924 7.062 1.00 87.31 179 ASN A N 1
ATOM 1442 C CA . ASN A 1 179 ? 13.093 -6.206 7.240 1.00 87.31 179 ASN A CA 1
ATOM 1443 C C . ASN A 1 179 ? 12.693 -7.604 6.739 1.00 87.31 179 ASN A C 1
ATOM 1445 O O . ASN A 1 179 ? 11.594 -8.055 7.039 1.00 87.31 179 ASN A O 1
ATOM 1449 N N . MET A 1 180 ? 13.584 -8.309 6.028 1.00 92.62 180 MET A N 1
ATOM 1450 C CA . MET A 1 180 ? 13.286 -9.560 5.313 1.00 92.62 180 MET A CA 1
ATOM 1451 C C . MET A 1 180 ? 12.122 -9.408 4.322 1.00 92.62 180 MET A C 1
ATOM 1453 O O . MET A 1 180 ? 11.328 -10.330 4.150 1.00 92.62 180 MET A O 1
ATOM 1457 N N . LEU A 1 181 ? 12.028 -8.247 3.670 1.00 95.06 181 LEU A N 1
ATOM 1458 C CA . LEU A 1 181 ? 10.952 -7.912 2.737 1.00 95.06 181 LEU A CA 1
ATOM 1459 C C . LEU A 1 181 ? 11.503 -7.689 1.331 1.00 95.06 181 LEU A C 1
ATOM 1461 O O . LEU A 1 181 ? 12.556 -7.081 1.170 1.00 95.06 181 LEU A O 1
ATOM 1465 N N . SER A 1 182 ? 10.765 -8.137 0.324 1.00 96.25 182 SER A N 1
ATOM 1466 C CA . SER A 1 182 ? 10.903 -7.702 -1.063 1.00 96.25 182 SER A CA 1
ATOM 1467 C C . SER A 1 182 ? 9.799 -6.695 -1.357 1.00 96.25 182 SER A C 1
ATOM 1469 O O . SER A 1 182 ? 8.630 -6.954 -1.062 1.00 96.25 182 SER A O 1
ATOM 1471 N N . VAL A 1 183 ? 10.156 -5.530 -1.889 1.00 97.7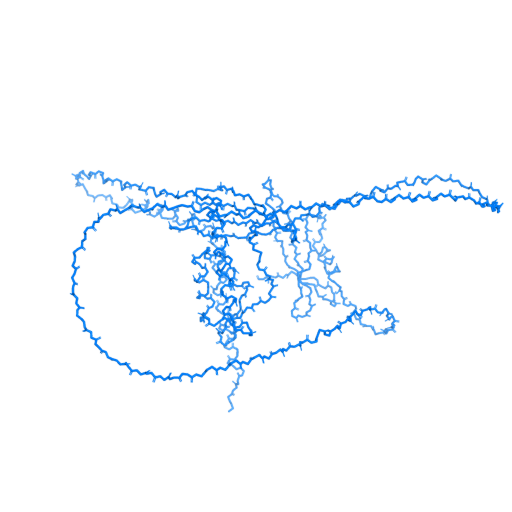5 183 VAL A N 1
ATOM 1472 C CA . VAL A 1 183 ? 9.222 -4.433 -2.155 1.00 97.75 183 VAL A CA 1
ATOM 1473 C C . VAL A 1 183 ? 9.264 -4.082 -3.631 1.00 97.75 183 VAL A C 1
ATOM 1475 O O . VAL A 1 183 ? 10.341 -3.830 -4.172 1.00 97.75 183 VAL A O 1
ATOM 1478 N N . THR A 1 184 ? 8.090 -4.002 -4.254 1.00 98.38 184 THR A N 1
ATOM 1479 C CA . THR A 1 184 ? 7.944 -3.627 -5.663 1.00 98.38 184 THR A CA 1
ATOM 1480 C C . THR A 1 184 ? 7.095 -2.368 -5.783 1.00 98.38 184 THR A C 1
ATOM 1482 O O . THR A 1 184 ? 5.921 -2.348 -5.405 1.00 98.38 184 THR A O 1
ATOM 1485 N N . TYR A 1 185 ? 7.680 -1.303 -6.332 1.00 98.50 185 TYR A N 1
ATOM 1486 C CA . TYR A 1 185 ? 6.989 -0.045 -6.612 1.00 98.50 185 TYR A CA 1
ATOM 1487 C C . TYR A 1 185 ? 6.637 0.049 -8.094 1.00 98.50 185 TYR A C 1
ATOM 1489 O O . TYR A 1 185 ? 7.520 0.043 -8.949 1.00 98.50 185 TYR A O 1
ATOM 1497 N N . SER A 1 186 ? 5.354 0.217 -8.410 1.00 98.56 186 SER A N 1
ATOM 1498 C CA . SER A 1 186 ? 4.884 0.425 -9.785 1.00 98.56 186 SER A CA 1
ATOM 1499 C C . SER A 1 186 ? 4.771 1.918 -10.096 1.00 98.56 186 SER A C 1
ATOM 1501 O O . SER A 1 186 ? 3.895 2.585 -9.550 1.00 98.56 186 SER A O 1
ATOM 1503 N N . ILE A 1 187 ? 5.585 2.466 -10.999 1.00 98.69 187 ILE A N 1
ATOM 1504 C CA . ILE A 1 187 ? 5.616 3.894 -11.367 1.00 98.69 187 ILE A CA 1
ATOM 1505 C C . ILE A 1 187 ? 4.984 4.112 -12.750 1.00 98.69 187 ILE A C 1
ATOM 1507 O O . ILE A 1 187 ? 5.426 3.552 -13.752 1.00 98.69 187 ILE A O 1
ATOM 1511 N N . PHE A 1 188 ? 3.956 4.961 -12.826 1.00 97.69 188 PHE A N 1
ATOM 1512 C CA . PHE A 1 188 ? 3.134 5.163 -14.024 1.00 97.69 188 PHE A CA 1
ATOM 1513 C C . PHE A 1 188 ? 3.155 6.612 -14.525 1.00 97.69 188 PHE A C 1
ATOM 1515 O O . PHE A 1 188 ? 3.055 7.552 -13.734 1.00 97.69 188 PHE A O 1
ATOM 1522 N N . TRP A 1 189 ? 3.215 6.809 -15.848 1.00 97.75 189 TRP A N 1
ATOM 1523 C CA . TRP A 1 189 ? 3.125 8.144 -16.456 1.00 97.75 189 TRP A CA 1
ATOM 1524 C C . TRP A 1 189 ? 1.674 8.620 -16.521 1.00 97.75 189 TRP A C 1
ATOM 1526 O O . TRP A 1 189 ? 0.881 8.152 -17.346 1.00 97.75 189 TRP A O 1
ATOM 1536 N N . ASN A 1 190 ? 1.331 9.592 -15.680 1.00 96.19 190 ASN A N 1
ATOM 1537 C CA . ASN A 1 190 ? 0.013 10.205 -15.623 1.00 96.19 190 ASN A CA 1
ATOM 1538 C C . ASN A 1 190 ? 0.046 11.620 -16.208 1.00 96.19 190 ASN A C 1
ATOM 1540 O O . ASN A 1 190 ? 0.478 12.567 -15.551 1.00 96.19 190 ASN A O 1
ATOM 1544 N N . GLU A 1 191 ? -0.445 11.737 -17.445 1.00 91.44 191 GLU A N 1
ATOM 1545 C CA . GLU A 1 191 ? -0.548 12.976 -18.229 1.00 91.44 191 GLU A CA 1
ATOM 1546 C C . GLU A 1 191 ? 0.805 13.678 -18.438 1.00 91.44 191 GLU A C 1
ATOM 1548 O O . GLU A 1 191 ? 1.386 13.580 -19.518 1.00 91.44 191 GLU A O 1
ATOM 1553 N N . GLU A 1 192 ? 1.313 14.358 -17.414 1.00 95.38 192 GLU A N 1
ATOM 1554 C CA . GLU A 1 192 ? 2.507 15.207 -17.462 1.00 95.38 192 GLU A CA 1
ATOM 1555 C C . GLU A 1 192 ? 3.578 14.836 -16.421 1.00 95.38 192 GLU A C 1
ATOM 1557 O O . GLU A 1 192 ? 4.599 15.521 -16.347 1.00 95.38 192 GLU A O 1
ATOM 1562 N N . LYS A 1 193 ? 3.367 13.793 -15.606 1.00 97.62 193 LYS A N 1
ATOM 1563 C CA . LYS A 1 193 ? 4.316 13.389 -14.557 1.00 97.62 193 LYS A CA 1
ATOM 1564 C C . LYS A 1 193 ? 4.284 11.895 -14.256 1.00 97.62 193 LYS A C 1
ATOM 1566 O O . LYS A 1 193 ? 3.267 11.229 -14.450 1.00 97.62 193 LYS A O 1
ATOM 1571 N N . TRP A 1 194 ? 5.385 11.398 -13.709 1.00 98.44 194 TRP A N 1
ATOM 1572 C CA . TRP A 1 194 ? 5.456 10.084 -13.083 1.00 98.44 194 TRP A CA 1
ATOM 1573 C C . TRP A 1 194 ? 4.831 10.121 -11.688 1.00 98.44 194 TRP A C 1
ATOM 1575 O O . TRP A 1 194 ? 5.021 11.082 -10.945 1.00 98.44 194 TRP A O 1
ATOM 1585 N N . ILE A 1 195 ? 4.061 9.088 -11.358 1.00 98.50 195 ILE A N 1
ATOM 1586 C CA . ILE A 1 195 ? 3.440 8.896 -10.043 1.00 98.50 195 ILE A CA 1
ATOM 1587 C C . ILE A 1 195 ? 3.573 7.438 -9.613 1.00 98.50 195 ILE A C 1
ATOM 1589 O O . ILE A 1 195 ? 3.628 6.543 -10.462 1.00 98.50 195 ILE A O 1
ATOM 1593 N N . VAL A 1 196 ? 3.547 7.182 -8.308 1.00 98.62 196 VAL A N 1
ATOM 1594 C CA . VAL A 1 196 ? 3.497 5.811 -7.784 1.00 98.62 196 VAL A CA 1
ATOM 1595 C C . VAL A 1 196 ? 2.079 5.274 -7.944 1.00 98.62 196 VAL A C 1
ATOM 1597 O O . VAL A 1 196 ? 1.113 5.832 -7.434 1.00 98.62 196 VAL A O 1
ATOM 1600 N N . SER A 1 197 ? 1.917 4.210 -8.710 1.00 98.44 197 SER A N 1
ATOM 1601 C CA . SER A 1 197 ? 0.616 3.611 -8.987 1.00 98.44 197 SER A CA 1
ATOM 1602 C C . SER A 1 197 ? 0.239 2.490 -8.031 1.00 98.44 197 SER A C 1
ATOM 1604 O O . SER A 1 197 ? -0.949 2.386 -7.725 1.00 98.44 197 SER A O 1
ATOM 1606 N N . ASP A 1 198 ? 1.217 1.724 -7.544 1.00 98.38 198 ASP A N 1
ATOM 1607 C CA . ASP A 1 198 ? 1.024 0.652 -6.569 1.00 98.38 198 ASP A CA 1
ATOM 1608 C C . ASP A 1 198 ? 2.313 0.367 -5.783 1.00 98.38 198 ASP A C 1
ATOM 1610 O O . ASP A 1 198 ? 3.409 0.711 -6.240 1.00 98.38 198 ASP A O 1
ATOM 1614 N N . VAL A 1 199 ? 2.153 -0.252 -4.612 1.00 97.88 199 VAL A N 1
ATOM 1615 C CA . VAL A 1 199 ? 3.243 -0.750 -3.763 1.00 97.88 199 VAL A CA 1
ATOM 1616 C C . VAL A 1 199 ? 2.870 -2.142 -3.268 1.00 97.88 199 VAL A C 1
ATOM 1618 O O . VAL A 1 199 ? 1.877 -2.312 -2.545 1.00 97.88 199 VAL A O 1
ATOM 1621 N N . GLU A 1 200 ? 3.681 -3.119 -3.654 1.00 97.00 200 GLU A N 1
ATOM 1622 C CA . GLU A 1 200 ? 3.565 -4.514 -3.242 1.00 97.00 200 GLU A CA 1
ATOM 1623 C C . GLU A 1 200 ? 4.717 -4.877 -2.302 1.00 97.00 200 GLU A C 1
ATOM 1625 O O . GLU A 1 200 ? 5.825 -4.350 -2.401 1.00 97.00 200 GLU A O 1
ATOM 1630 N N . THR A 1 201 ? 4.435 -5.744 -1.336 1.00 95.88 201 THR A N 1
ATOM 1631 C CA . THR A 1 201 ? 5.402 -6.185 -0.330 1.00 95.88 201 THR A CA 1
ATOM 1632 C C . THR A 1 201 ? 5.233 -7.680 -0.128 1.00 95.88 201 THR A C 1
ATOM 1634 O O . THR A 1 201 ? 4.117 -8.149 0.103 1.00 95.88 201 THR A O 1
ATOM 1637 N N . GLU A 1 202 ? 6.337 -8.413 -0.199 1.00 95.88 202 GLU A N 1
ATOM 1638 C CA . GLU A 1 202 ? 6.396 -9.858 -0.009 1.00 95.88 202 GLU A CA 1
ATOM 1639 C C . GLU A 1 202 ? 7.455 -10.210 1.040 1.00 95.88 202 GLU A C 1
ATOM 1641 O O . GLU A 1 202 ? 8.531 -9.615 1.074 1.00 95.88 202 GLU A O 1
ATOM 1646 N N . ASP A 1 203 ? 7.174 -11.195 1.893 1.00 94.88 203 ASP A N 1
ATOM 1647 C CA . ASP A 1 203 ? 8.174 -11.730 2.818 1.00 94.88 203 ASP A CA 1
ATOM 1648 C C . ASP A 1 203 ? 9.208 -12.561 2.046 1.00 94.88 203 ASP A C 1
ATOM 1650 O O . ASP A 1 203 ? 8.858 -13.479 1.297 1.00 94.88 203 ASP A O 1
ATOM 1654 N N . ILE A 1 204 ? 10.497 -12.301 2.272 1.00 91.62 204 ILE A N 1
ATOM 1655 C CA . ILE A 1 204 ? 11.566 -13.119 1.699 1.00 91.62 204 ILE A CA 1
ATOM 1656 C C . ILE A 1 204 ? 11.619 -14.432 2.489 1.00 91.62 204 ILE A C 1
ATOM 1658 O O . ILE A 1 204 ? 11.866 -14.411 3.702 1.00 91.62 204 ILE A O 1
ATOM 1662 N N . PRO A 1 205 ? 11.427 -15.600 1.845 1.00 85.06 205 PRO A N 1
ATOM 1663 C CA . PRO A 1 205 ? 11.513 -16.869 2.543 1.00 85.06 205 PRO A CA 1
ATOM 1664 C C . PRO A 1 205 ? 12.930 -17.036 3.087 1.00 85.06 205 PRO A C 1
ATOM 1666 O O . PRO A 1 205 ? 13.903 -17.146 2.338 1.00 85.06 205 PRO A O 1
ATOM 1669 N N . VAL A 1 206 ? 13.050 -17.079 4.414 1.00 84.88 206 VAL A N 1
ATOM 1670 C CA . VAL A 1 206 ? 14.297 -17.468 5.064 1.00 84.88 206 VAL A CA 1
ATOM 1671 C C . VAL A 1 206 ? 14.523 -18.920 4.675 1.00 84.88 206 VAL A C 1
ATOM 1673 O O . VAL A 1 206 ? 13.822 -19.802 5.164 1.00 84.88 206 VAL A O 1
ATOM 1676 N N . GLU A 1 207 ? 15.457 -19.168 3.753 1.00 80.94 207 GLU A N 1
ATOM 1677 C CA . GLU A 1 207 ? 15.895 -20.521 3.421 1.00 80.94 207 GLU A CA 1
ATOM 1678 C C . GLU A 1 207 ? 16.359 -21.167 4.729 1.00 80.94 207 GLU A C 1
ATOM 1680 O O . GLU A 1 207 ? 17.475 -20.918 5.205 1.00 80.94 207 GLU A O 1
ATOM 1685 N N . GLU A 1 208 ? 15.469 -21.946 5.355 1.00 76.81 208 GLU A N 1
ATOM 1686 C CA . GLU A 1 208 ? 15.784 -22.714 6.544 1.00 76.81 208 GLU A CA 1
ATOM 1687 C C . GLU A 1 208 ? 16.886 -23.667 6.120 1.00 76.81 208 GLU A C 1
ATOM 1689 O O . GLU A 1 208 ? 16.687 -24.656 5.413 1.00 76.81 208 GLU A O 1
ATOM 1694 N N . ASN A 1 209 ? 18.110 -23.287 6.469 1.00 69.00 209 ASN A N 1
ATOM 1695 C CA . ASN A 1 209 ? 19.283 -24.081 6.221 1.00 69.00 209 ASN A CA 1
ATOM 1696 C C . ASN A 1 209 ? 19.139 -25.313 7.114 1.00 69.00 209 ASN A C 1
ATOM 1698 O O . ASN A 1 209 ? 19.620 -25.318 8.249 1.00 69.00 209 ASN A O 1
ATOM 1702 N N . ASP A 1 210 ? 18.457 -26.336 6.589 1.00 63.97 210 ASP A N 1
ATOM 1703 C CA . ASP A 1 210 ? 18.243 -27.684 7.127 1.00 63.97 210 ASP A CA 1
ATOM 1704 C C . ASP A 1 210 ? 19.575 -28.454 7.210 1.00 63.97 210 ASP A C 1
ATOM 1706 O O . ASP A 1 210 ? 19.727 -29.625 6.854 1.00 63.97 210 ASP A O 1
ATOM 1710 N N . GLY A 1 211 ? 20.597 -27.781 7.728 1.00 62.56 211 GLY A N 1
ATOM 1711 C CA . GLY A 1 211 ? 21.867 -28.315 8.160 1.00 62.56 211 GLY A CA 1
ATOM 1712 C C . GLY A 1 211 ? 21.747 -29.173 9.417 1.00 62.56 211 GLY A C 1
ATOM 1713 O O . GLY A 1 211 ? 22.782 -29.446 10.030 1.00 62.56 211 GLY A O 1
ATOM 1714 N N . ASP A 1 212 ? 20.555 -29.673 9.774 1.00 55.62 212 ASP A N 1
ATOM 1715 C CA . ASP A 1 212 ? 20.460 -30.898 10.564 1.00 55.62 212 ASP A CA 1
ATOM 1716 C C . ASP A 1 212 ? 20.886 -32.073 9.673 1.00 55.62 212 ASP A C 1
ATOM 1718 O O . ASP A 1 212 ? 20.114 -32.899 9.180 1.00 55.62 212 ASP A O 1
ATOM 1722 N N . THR A 1 213 ? 22.205 -32.142 9.471 1.00 55.97 213 THR A N 1
ATOM 1723 C CA . THR A 1 213 ? 22.920 -33.388 9.239 1.00 55.97 213 THR A CA 1
ATOM 1724 C C . THR A 1 213 ? 22.685 -34.242 10.475 1.00 55.97 213 THR A C 1
ATOM 1726 O O . THR A 1 213 ? 23.540 -34.353 11.357 1.00 55.97 213 THR A O 1
ATOM 1729 N N . SER A 1 214 ? 21.497 -34.838 10.521 1.00 56.47 214 SER A N 1
ATOM 1730 C CA . SER A 1 214 ? 21.112 -35.837 11.487 1.00 56.47 214 SER A CA 1
ATOM 1731 C C . SER A 1 214 ? 22.075 -36.994 11.283 1.00 56.47 214 SER A C 1
ATOM 1733 O O . SER A 1 214 ? 21.988 -37.792 10.344 1.00 56.47 214 SER A O 1
ATOM 1735 N N . ASN A 1 215 ? 23.101 -36.990 12.127 1.00 52.56 215 ASN A N 1
ATOM 1736 C CA . ASN A 1 215 ? 24.063 -38.048 12.295 1.00 52.56 215 ASN A CA 1
ATOM 1737 C C . ASN A 1 215 ? 23.255 -39.307 12.603 1.00 52.56 215 ASN A C 1
ATOM 1739 O O . ASN A 1 215 ? 22.810 -39.513 13.729 1.00 52.56 215 ASN A O 1
ATOM 1743 N N . SER A 1 216 ? 23.017 -40.121 11.573 1.00 49.31 216 SER A N 1
ATOM 1744 C CA . SER A 1 216 ? 22.405 -41.431 11.703 1.00 49.31 216 SER A CA 1
ATOM 1745 C C . SER A 1 216 ? 23.358 -42.306 12.515 1.00 49.31 216 SER A C 1
ATOM 1747 O O . SER A 1 216 ? 24.210 -43.012 11.964 1.00 49.31 216 SER A O 1
ATOM 1749 N N . GLU A 1 217 ? 23.254 -42.224 13.838 1.00 51.22 217 GLU A N 1
ATOM 1750 C CA . GLU A 1 217 ? 23.847 -43.195 14.733 1.00 51.22 217 GLU A CA 1
ATOM 1751 C C . GLU A 1 217 ? 23.200 -44.540 14.417 1.00 51.22 217 GLU A C 1
ATOM 1753 O O . GLU A 1 217 ? 22.018 -44.802 14.641 1.00 51.22 217 GLU A O 1
ATOM 1758 N N . ALA A 1 218 ? 24.006 -45.385 13.784 1.00 51.34 218 ALA A N 1
ATOM 1759 C CA . ALA A 1 218 ? 23.709 -46.779 13.584 1.00 51.34 218 ALA A CA 1
ATOM 1760 C C . ALA A 1 218 ? 23.571 -47.439 14.961 1.00 51.34 218 ALA A C 1
ATOM 1762 O O . ALA A 1 218 ? 24.567 -47.786 15.596 1.00 51.34 218 ALA A O 1
ATOM 1763 N N . GLU A 1 219 ? 22.328 -47.643 15.388 1.00 47.44 219 GLU A N 1
ATOM 1764 C CA . GLU A 1 219 ? 21.948 -48.572 16.450 1.00 47.44 219 GLU A CA 1
ATOM 1765 C C . GLU A 1 219 ? 22.353 -49.997 16.037 1.00 47.44 219 GLU A C 1
ATOM 1767 O O . GLU A 1 219 ? 21.593 -50.772 15.449 1.00 47.44 219 GLU A O 1
ATOM 1772 N N . ALA A 1 220 ? 23.616 -50.326 16.303 1.00 50.97 220 ALA A N 1
ATOM 1773 C CA . ALA A 1 220 ? 24.143 -51.674 16.279 1.00 50.97 220 ALA A CA 1
ATOM 1774 C C . ALA A 1 220 ? 24.064 -52.252 17.697 1.00 50.97 220 ALA A C 1
ATOM 1776 O O . ALA A 1 220 ? 24.928 -52.035 18.542 1.00 50.97 220 ALA A O 1
ATOM 1777 N N . ASP A 1 221 ? 23.009 -53.033 17.903 1.00 52.72 221 ASP A N 1
ATOM 1778 C CA . ASP A 1 221 ? 22.857 -54.085 18.904 1.00 52.72 221 ASP A CA 1
ATOM 1779 C C . ASP A 1 221 ? 24.192 -54.759 19.312 1.00 52.72 221 ASP A C 1
ATOM 1781 O O . ASP A 1 221 ? 24.807 -55.494 18.530 1.00 52.72 221 ASP A O 1
ATOM 1785 N N . SER A 1 222 ? 24.631 -54.554 20.561 1.00 46.88 222 SER A N 1
ATOM 1786 C CA . SER A 1 222 ? 25.330 -55.583 21.346 1.00 46.88 222 SER A CA 1
ATOM 1787 C C . SER A 1 222 ? 25.417 -55.259 22.838 1.00 46.88 222 SER A C 1
ATOM 1789 O O . SER A 1 222 ? 26.089 -54.329 23.273 1.00 46.88 222 SER A O 1
ATOM 1791 N N . ASN A 1 223 ? 24.816 -56.151 23.627 1.00 49.44 223 ASN A N 1
ATOM 1792 C CA . ASN A 1 223 ? 25.307 -56.629 24.925 1.00 49.44 223 ASN A CA 1
ATOM 1793 C C . ASN A 1 223 ? 26.813 -56.383 25.178 1.00 49.44 223 ASN A C 1
ATOM 1795 O O . ASN A 1 223 ? 27.620 -56.825 24.363 1.00 49.44 223 ASN A O 1
ATOM 1799 N N . GLN A 1 224 ? 27.184 -55.891 26.374 1.00 38.06 224 GLN A N 1
ATOM 1800 C CA . GLN A 1 224 ? 28.001 -56.626 27.371 1.00 38.06 224 GLN A CA 1
ATOM 1801 C C . GLN A 1 224 ? 28.615 -55.702 28.456 1.00 38.06 224 GLN A C 1
ATOM 1803 O O . GLN A 1 224 ? 29.544 -54.956 28.199 1.00 38.06 224 GLN A O 1
ATOM 1808 N N . THR A 1 225 ? 28.120 -55.873 29.690 1.00 43.47 225 THR A N 1
ATOM 1809 C CA . THR A 1 225 ? 28.835 -56.032 30.985 1.00 43.47 225 THR A CA 1
ATOM 1810 C C . THR A 1 225 ? 29.978 -55.082 31.395 1.00 43.47 225 THR A C 1
ATOM 1812 O O . THR A 1 225 ? 31.033 -55.039 30.776 1.00 43.47 225 THR A O 1
ATOM 1815 N N . GLU A 1 226 ? 29.768 -54.474 32.570 1.00 52.16 226 GLU A N 1
ATOM 1816 C CA . GLU A 1 226 ? 30.716 -54.062 33.623 1.00 52.16 226 GLU A CA 1
ATOM 1817 C C . GLU A 1 226 ? 32.215 -54.356 33.402 1.00 52.16 226 GLU A C 1
ATOM 1819 O O . GLU A 1 226 ? 32.617 -55.519 33.361 1.00 52.16 226 GLU A O 1
ATOM 1824 N N . GLN A 1 227 ? 33.063 -53.319 33.485 1.00 37.44 227 GLN A N 1
ATOM 1825 C CA . GLN A 1 227 ? 34.256 -53.385 34.340 1.00 37.44 227 GLN A CA 1
ATOM 1826 C C . GLN A 1 227 ? 34.863 -52.006 34.642 1.00 37.44 227 GLN A C 1
ATOM 1828 O O . GLN A 1 227 ? 35.212 -51.242 33.748 1.00 37.44 227 GLN A O 1
ATOM 1833 N N . GLU A 1 228 ? 35.026 -51.738 35.936 1.00 48.81 228 GLU A N 1
ATOM 1834 C CA . GLU A 1 228 ? 35.810 -50.651 36.519 1.00 48.81 228 GLU A CA 1
ATOM 1835 C C . GLU A 1 228 ? 37.273 -50.668 36.040 1.00 48.81 228 GLU A C 1
ATOM 1837 O O . GLU A 1 228 ? 37.891 -51.734 35.975 1.00 48.81 228 GLU A O 1
ATOM 1842 N N . ASN A 1 229 ? 37.869 -49.488 35.834 1.00 36.91 229 ASN A N 1
ATOM 1843 C CA . ASN A 1 229 ? 39.167 -49.170 36.436 1.00 36.91 229 ASN A CA 1
ATOM 1844 C C . ASN A 1 229 ? 39.536 -47.686 36.313 1.00 36.91 229 ASN A C 1
ATOM 1846 O O . ASN A 1 229 ? 39.617 -47.126 35.223 1.00 36.91 229 ASN A O 1
ATOM 1850 N N . ASN A 1 230 ? 39.847 -47.109 37.474 1.00 47.44 230 ASN A N 1
ATOM 1851 C CA . ASN A 1 230 ? 40.668 -45.915 37.658 1.00 47.44 230 ASN A CA 1
ATOM 1852 C C . ASN A 1 230 ? 41.965 -45.993 36.843 1.00 47.44 230 ASN A C 1
ATOM 1854 O O . ASN A 1 230 ? 42.548 -47.074 36.767 1.00 47.44 230 ASN A O 1
ATOM 1858 N N . THR A 1 231 ? 42.493 -44.851 36.397 1.00 37.53 231 THR A N 1
ATOM 1859 C CA . THR A 1 231 ? 43.915 -44.484 36.557 1.00 37.53 231 THR A CA 1
ATOM 1860 C C . THR A 1 231 ? 44.087 -42.993 36.259 1.00 37.53 231 THR A C 1
ATOM 1862 O O . THR A 1 231 ? 43.792 -42.533 35.159 1.00 37.53 231 THR A O 1
ATOM 1865 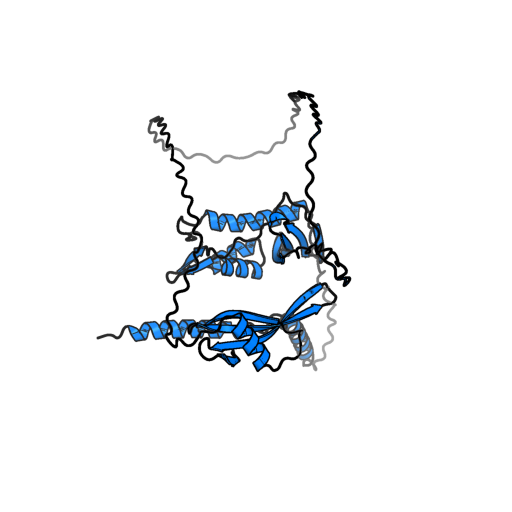N N . ASP A 1 232 ? 44.577 -42.278 37.270 1.00 44.50 232 ASP A N 1
ATOM 1866 C CA . ASP A 1 232 ? 45.227 -40.973 37.187 1.00 44.50 232 ASP A CA 1
ATOM 1867 C C . ASP A 1 232 ? 46.238 -40.911 36.033 1.00 44.50 232 ASP A C 1
ATOM 1869 O O . ASP A 1 232 ? 47.083 -41.801 35.920 1.00 44.50 232 ASP A O 1
ATOM 1873 N N . ASN A 1 233 ? 46.263 -39.824 35.257 1.00 44.75 233 ASN A N 1
ATOM 1874 C CA . ASN A 1 233 ? 47.552 -39.342 34.769 1.00 44.75 233 ASN A CA 1
ATOM 1875 C C . ASN A 1 233 ? 47.574 -37.830 34.518 1.00 44.75 233 ASN A C 1
ATOM 1877 O O . ASN A 1 233 ? 46.943 -37.302 33.607 1.00 44.75 233 ASN A O 1
ATOM 1881 N N . ASP A 1 234 ? 48.371 -37.204 35.371 1.00 39.84 234 ASP A N 1
ATOM 1882 C CA . ASP A 1 234 ? 49.063 -35.930 35.269 1.00 39.84 234 ASP A CA 1
ATOM 1883 C C . ASP A 1 234 ? 49.695 -35.596 33.898 1.00 39.84 234 ASP A C 1
ATOM 1885 O O . ASP A 1 234 ? 50.189 -36.461 33.171 1.00 39.84 234 ASP A O 1
ATOM 1889 N N . THR A 1 235 ? 49.932 -34.287 33.748 1.00 38.47 235 THR A N 1
ATOM 1890 C CA . THR A 1 235 ? 50.982 -33.598 32.961 1.00 38.47 235 THR A CA 1
ATOM 1891 C C . THR A 1 235 ? 50.694 -33.243 31.499 1.00 38.47 235 THR A C 1
ATOM 1893 O O . THR A 1 235 ? 50.706 -34.102 30.623 1.00 38.47 235 THR A O 1
ATOM 1896 N N . ALA A 1 236 ? 50.618 -31.936 31.231 1.00 40.28 236 ALA A N 1
ATOM 1897 C CA . ALA A 1 236 ? 51.628 -31.142 30.502 1.00 40.28 236 ALA A CA 1
ATOM 1898 C C . ALA A 1 236 ? 50.921 -30.008 29.735 1.00 40.28 236 ALA A C 1
ATOM 1900 O O . ALA A 1 236 ? 50.104 -30.264 28.861 1.00 40.28 236 ALA A O 1
ATOM 1901 N N . ASP A 1 237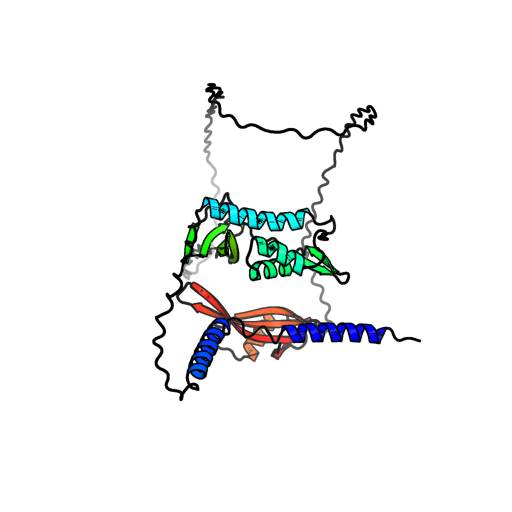 ? 51.049 -28.757 30.171 1.00 40.84 237 ASP A N 1
ATOM 1902 C CA . ASP A 1 237 ? 52.112 -27.837 29.730 1.00 40.84 237 ASP A CA 1
ATOM 1903 C C . ASP A 1 237 ? 52.121 -27.641 28.203 1.00 40.84 237 ASP A C 1
ATOM 1905 O O . ASP A 1 237 ? 52.743 -28.413 27.473 1.00 40.84 237 ASP A O 1
ATOM 1909 N N . GLN A 1 238 ? 51.477 -26.569 27.731 1.00 41.28 238 GLN A N 1
ATOM 1910 C CA . GLN A 1 238 ? 52.101 -25.737 26.707 1.00 41.28 238 GLN A CA 1
ATOM 1911 C C . GLN A 1 238 ? 51.517 -24.322 26.695 1.00 41.28 238 GLN A C 1
ATOM 1913 O O . GLN A 1 238 ? 50.456 -24.053 26.138 1.00 41.28 238 GLN A O 1
ATOM 1918 N N . ASP A 1 239 ? 52.288 -23.426 27.306 1.00 40.75 239 ASP A N 1
ATOM 1919 C CA . ASP A 1 239 ? 52.338 -22.007 26.996 1.00 40.75 239 ASP A CA 1
ATOM 1920 C C . ASP A 1 239 ? 52.442 -21.777 25.482 1.00 40.75 239 ASP A C 1
ATOM 1922 O O . ASP A 1 239 ? 53.228 -22.426 24.781 1.00 40.75 239 ASP A O 1
ATOM 1926 N N . THR A 1 240 ? 51.726 -20.781 24.970 1.00 45.78 240 THR A N 1
ATOM 1927 C CA . THR A 1 240 ? 52.193 -20.047 23.790 1.00 45.78 240 THR A CA 1
ATOM 1928 C C . THR A 1 240 ? 51.793 -18.582 23.912 1.00 45.78 240 THR A C 1
ATOM 1930 O O . THR A 1 240 ? 50.740 -18.153 23.453 1.00 45.78 240 THR A O 1
ATOM 1933 N N . ASP A 1 241 ? 52.678 -17.826 24.562 1.00 41.38 241 ASP A N 1
ATOM 1934 C CA . ASP A 1 241 ? 52.815 -16.384 24.388 1.00 41.38 241 ASP A CA 1
ATOM 1935 C C . ASP A 1 241 ? 53.153 -16.064 22.922 1.00 41.38 241 ASP A C 1
ATOM 1937 O O . ASP A 1 241 ? 54.058 -16.659 22.329 1.00 41.38 241 ASP A O 1
ATOM 1941 N N . GLY A 1 242 ? 52.464 -15.073 22.360 1.00 42.25 242 GLY A N 1
ATOM 1942 C CA . GLY A 1 242 ? 52.706 -14.541 21.022 1.00 42.25 242 GLY A CA 1
ATOM 1943 C C . GLY A 1 242 ? 52.315 -13.071 20.954 1.00 42.25 242 GLY A C 1
ATOM 1944 O O . GLY A 1 242 ? 51.217 -12.730 20.535 1.00 42.25 242 GLY A O 1
ATOM 1945 N N . ALA A 1 243 ? 53.219 -12.218 21.425 1.00 41.56 243 ALA A N 1
ATOM 1946 C CA . ALA A 1 243 ? 53.085 -10.772 21.478 1.00 41.56 243 ALA A CA 1
ATOM 1947 C C . ALA A 1 243 ? 53.261 -10.074 20.113 1.00 41.56 243 ALA A C 1
ATOM 1949 O O . ALA A 1 243 ? 54.062 -10.504 19.287 1.00 41.56 243 ALA A O 1
ATOM 1950 N N . ALA A 1 244 ? 52.627 -8.897 20.035 1.00 40.38 244 ALA A N 1
ATOM 1951 C CA . ALA A 1 244 ? 53.050 -7.670 19.352 1.00 40.38 244 ALA A CA 1
ATOM 1952 C C . ALA A 1 244 ? 53.014 -7.600 17.812 1.00 40.38 244 ALA A C 1
ATOM 1954 O O . ALA A 1 244 ? 53.866 -8.159 17.128 1.00 40.38 244 ALA A O 1
ATOM 1955 N N . ALA A 1 245 ? 52.150 -6.713 17.309 1.00 42.19 245 ALA A N 1
ATOM 1956 C CA . ALA A 1 245 ? 52.551 -5.652 16.385 1.00 42.19 245 ALA A CA 1
ATOM 1957 C C . ALA A 1 245 ? 51.535 -4.497 16.455 1.00 42.19 245 ALA A C 1
ATOM 1959 O O . ALA A 1 245 ? 50.401 -4.625 16.004 1.00 42.19 245 ALA A O 1
ATOM 1960 N N . GLU A 1 246 ? 51.959 -3.391 17.069 1.00 41.00 246 GLU A N 1
ATOM 1961 C CA . GLU A 1 246 ? 51.462 -2.050 16.763 1.00 41.00 246 GLU A CA 1
ATOM 1962 C C . GLU A 1 246 ? 51.799 -1.744 15.299 1.00 41.00 246 GLU A C 1
ATOM 1964 O O . GLU A 1 246 ? 52.961 -1.856 14.921 1.00 41.00 246 GLU A O 1
ATOM 1969 N N . GLU A 1 247 ? 50.825 -1.306 14.507 1.00 41.81 247 GLU A N 1
ATOM 1970 C CA . GLU A 1 247 ? 51.070 -0.500 13.308 1.00 41.81 247 GLU A CA 1
ATOM 1971 C C . GLU A 1 247 ? 50.046 0.639 13.322 1.00 41.81 247 GLU A C 1
ATOM 1973 O O . GLU A 1 247 ? 48.882 0.510 12.946 1.00 41.81 247 GLU A O 1
ATOM 1978 N N . THR A 1 248 ? 50.514 1.756 13.862 1.00 39.72 248 THR A N 1
ATOM 1979 C CA . THR A 1 248 ? 49.999 3.106 13.688 1.00 39.72 248 THR A CA 1
ATOM 1980 C C . THR A 1 248 ? 50.001 3.427 12.195 1.00 39.72 248 THR A C 1
ATOM 1982 O O . THR A 1 248 ? 51.072 3.427 11.592 1.00 39.72 248 THR A O 1
ATOM 1985 N N . ASN A 1 249 ? 48.846 3.734 11.601 1.00 39.91 249 ASN A N 1
ATOM 1986 C CA . ASN A 1 249 ? 48.807 4.333 10.270 1.00 39.91 249 ASN A CA 1
ATOM 1987 C C . ASN A 1 249 ? 48.132 5.704 10.327 1.00 39.91 249 ASN A C 1
ATOM 1989 O O . ASN A 1 249 ? 46.924 5.856 10.472 1.00 39.91 249 ASN A O 1
ATOM 1993 N N . GLU A 1 250 ? 49.021 6.684 10.277 1.00 44.78 250 GLU A N 1
ATOM 1994 C CA . GLU A 1 250 ? 48.859 8.105 10.040 1.00 44.78 250 GLU A CA 1
ATOM 1995 C C . GLU A 1 250 ? 48.501 8.313 8.558 1.00 44.78 250 GLU A C 1
ATOM 1997 O O . GLU A 1 250 ? 49.264 7.910 7.681 1.00 44.78 250 GLU A O 1
ATOM 2002 N N . SER A 1 251 ? 47.359 8.933 8.253 1.00 43.66 251 SER A N 1
ATOM 2003 C CA . SER A 1 251 ? 47.134 9.562 6.944 1.00 43.66 251 SER A CA 1
ATOM 2004 C C . SER A 1 251 ? 46.145 10.717 7.116 1.00 43.66 251 SER A C 1
ATOM 2006 O O . SER A 1 251 ? 45.003 10.498 7.497 1.00 43.66 251 SER A O 1
ATOM 2008 N N . THR A 1 252 ? 46.649 11.943 7.250 1.00 39.31 252 THR A N 1
ATOM 2009 C CA . THR A 1 252 ? 46.930 12.921 6.180 1.00 39.31 252 THR A CA 1
ATOM 2010 C C . THR A 1 252 ? 45.696 13.764 5.873 1.00 39.31 252 THR A C 1
ATOM 2012 O O . THR A 1 252 ? 44.870 13.411 5.041 1.00 39.31 252 THR A O 1
ATOM 2015 N N . ASP A 1 253 ? 45.646 14.916 6.544 1.00 42.56 253 ASP A N 1
ATOM 2016 C CA . ASP A 1 253 ? 44.980 16.122 6.066 1.00 42.56 253 ASP A CA 1
ATOM 2017 C C . ASP A 1 253 ? 45.492 16.466 4.656 1.00 42.56 253 ASP A C 1
ATOM 2019 O O . ASP A 1 253 ? 46.680 16.754 4.476 1.00 42.56 253 ASP A O 1
ATOM 2023 N N . GLU A 1 254 ? 44.606 16.471 3.661 1.00 48.69 254 GLU A N 1
ATOM 2024 C CA . GLU A 1 254 ? 44.817 17.216 2.419 1.00 48.69 254 GLU A CA 1
ATOM 2025 C C . GLU A 1 254 ? 43.772 18.326 2.302 1.00 48.69 254 GLU A C 1
ATOM 2027 O O . GLU A 1 254 ? 42.641 18.143 1.853 1.00 48.69 254 GLU A O 1
ATOM 2032 N N . ASP A 1 255 ? 44.222 19.519 2.690 1.00 40.47 255 ASP A N 1
ATOM 2033 C CA . ASP A 1 255 ? 43.754 20.797 2.177 1.00 40.47 255 ASP A CA 1
ATOM 2034 C C . ASP A 1 255 ? 43.638 20.747 0.643 1.00 40.47 255 ASP A C 1
ATOM 2036 O O . ASP A 1 255 ? 44.646 20.702 -0.065 1.00 40.47 255 ASP A O 1
ATOM 2040 N N . THR A 1 256 ? 42.421 20.860 0.107 1.00 40.03 256 THR A N 1
ATOM 2041 C CA . THR A 1 256 ? 42.222 21.265 -1.291 1.00 40.03 256 THR A CA 1
ATOM 2042 C C . THR A 1 256 ? 41.646 22.673 -1.333 1.00 40.03 256 THR A C 1
ATOM 2044 O O . THR A 1 256 ? 40.440 22.896 -1.369 1.00 40.03 256 THR A O 1
ATOM 2047 N N . ALA A 1 257 ? 42.559 23.642 -1.350 1.00 48.19 257 ALA A N 1
ATOM 2048 C CA . ALA A 1 257 ? 42.314 24.997 -1.811 1.00 48.19 257 ALA A CA 1
ATOM 2049 C C . ALA A 1 257 ? 42.952 25.179 -3.200 1.00 48.19 257 ALA A C 1
ATOM 2051 O O . ALA A 1 257 ? 44.172 25.174 -3.333 1.00 48.19 257 ALA A O 1
ATOM 2052 N N . ASN A 1 258 ? 42.120 25.379 -4.221 1.00 45.66 258 ASN A N 1
ATOM 2053 C CA . ASN A 1 258 ? 42.429 26.059 -5.488 1.00 45.66 258 ASN A CA 1
ATOM 2054 C C . ASN A 1 258 ? 41.074 26.584 -6.001 1.00 45.66 258 ASN A C 1
ATOM 2056 O O . ASN A 1 258 ? 40.185 25.792 -6.273 1.00 45.66 258 ASN A O 1
ATOM 2060 N N . ASN A 1 259 ? 40.736 27.874 -5.952 1.00 42.91 259 ASN A N 1
ATOM 2061 C CA . ASN A 1 259 ? 41.353 29.025 -6.615 1.00 42.91 259 ASN A CA 1
ATOM 2062 C C . ASN A 1 259 ? 41.442 28.830 -8.139 1.00 42.91 259 ASN A C 1
ATOM 2064 O O . ASN A 1 259 ? 42.389 28.219 -8.607 1.00 42.91 259 ASN A O 1
ATOM 2068 N N . GLU A 1 260 ? 40.500 29.379 -8.911 1.00 37.88 260 GLU A N 1
ATOM 2069 C CA . GLU A 1 260 ? 40.815 30.492 -9.815 1.00 37.88 260 GLU A CA 1
ATOM 2070 C C . GLU A 1 260 ? 39.579 31.062 -10.516 1.00 37.88 260 GLU A C 1
ATOM 2072 O O . GLU A 1 260 ? 38.613 30.384 -10.852 1.00 37.88 260 GLU A O 1
ATOM 2077 N N . ALA A 1 261 ? 39.664 32.371 -10.705 1.00 42.09 261 ALA A N 1
ATOM 2078 C CA . ALA A 1 261 ? 38.686 33.252 -11.293 1.00 42.09 261 ALA A CA 1
ATOM 2079 C C . ALA A 1 261 ? 38.414 32.959 -12.772 1.00 42.09 261 ALA A C 1
ATOM 2081 O O . ALA A 1 261 ? 39.333 32.692 -13.544 1.00 42.09 261 ALA A O 1
ATOM 2082 N N . ASN A 1 262 ? 37.180 33.220 -13.205 1.00 38.22 262 ASN A N 1
ATOM 2083 C CA . ASN A 1 262 ? 36.975 33.735 -14.550 1.00 38.22 262 ASN A CA 1
ATOM 2084 C C . ASN A 1 262 ? 35.875 34.799 -14.553 1.00 38.22 262 ASN A C 1
ATOM 2086 O O . ASN A 1 262 ? 34.684 34.508 -14.514 1.00 38.22 262 ASN A O 1
ATOM 2090 N N . ALA A 1 263 ? 36.316 36.054 -14.564 1.00 43.06 263 ALA A N 1
ATOM 2091 C CA . ALA A 1 263 ? 35.507 37.191 -14.953 1.00 43.06 263 ALA A CA 1
ATOM 2092 C C . ALA A 1 263 ? 35.680 37.386 -16.459 1.00 43.06 263 ALA A C 1
ATOM 2094 O O . ALA A 1 263 ? 36.810 37.556 -16.914 1.00 43.06 263 ALA A O 1
ATOM 2095 N N . THR A 1 264 ? 34.593 37.429 -17.224 1.00 44.09 264 THR A N 1
ATOM 2096 C CA . THR A 1 264 ? 34.529 38.232 -18.452 1.00 44.09 264 THR A CA 1
ATOM 2097 C C . THR A 1 264 ? 33.079 38.633 -18.700 1.00 44.09 264 THR A C 1
ATOM 2099 O O . THR A 1 264 ? 32.186 37.796 -18.773 1.00 44.09 264 THR A O 1
ATOM 2102 N N . GLU A 1 265 ? 32.897 39.946 -18.760 1.00 45.94 265 GLU A N 1
ATOM 2103 C CA . GLU A 1 265 ? 31.698 40.689 -19.125 1.00 45.94 265 GLU A CA 1
ATOM 2104 C C . GLU A 1 265 ? 31.276 40.382 -20.568 1.00 45.94 265 GLU A C 1
ATOM 2106 O O . GLU A 1 265 ? 32.145 40.328 -21.431 1.00 45.94 265 GLU A O 1
ATOM 2111 N N . GLU A 1 266 ? 29.973 40.321 -20.854 1.00 43.19 266 GLU A N 1
ATOM 2112 C CA . GLU A 1 266 ? 29.419 40.976 -22.046 1.00 43.19 266 GLU A CA 1
ATOM 2113 C C . GLU A 1 266 ? 28.006 41.504 -21.762 1.00 43.19 266 GLU A C 1
ATOM 2115 O O . GLU A 1 266 ? 27.174 40.869 -21.113 1.00 43.19 266 GLU A O 1
ATOM 2120 N N . GLU A 1 267 ? 27.804 42.731 -22.230 1.00 47.66 267 GLU A N 1
ATOM 2121 C CA . GLU A 1 267 ? 26.609 43.555 -22.155 1.00 47.66 267 GLU A CA 1
ATOM 2122 C C . GLU A 1 267 ? 25.431 42.943 -22.926 1.00 47.66 267 GLU A C 1
ATOM 2124 O O . GLU A 1 267 ? 25.609 42.447 -24.038 1.00 47.66 267 GLU A O 1
ATOM 2129 N N . ASN A 1 268 ? 24.203 43.127 -22.431 1.00 37.41 268 ASN A N 1
ATOM 2130 C CA . ASN A 1 268 ? 23.116 43.483 -23.340 1.00 37.41 268 ASN A CA 1
ATOM 2131 C C . ASN A 1 268 ? 22.019 44.300 -22.644 1.00 37.41 268 ASN A C 1
ATOM 2133 O O . ASN A 1 268 ? 21.482 43.925 -21.603 1.00 37.41 268 ASN A O 1
ATOM 2137 N N . ASP A 1 269 ? 21.719 45.431 -23.272 1.00 42.88 269 ASP A N 1
ATOM 2138 C CA . ASP A 1 269 ? 20.663 46.390 -22.979 1.00 42.88 269 ASP A CA 1
ATOM 2139 C C . ASP A 1 269 ? 19.260 45.761 -22.962 1.00 42.88 269 ASP A C 1
ATOM 2141 O O . ASP A 1 269 ? 18.922 45.013 -23.876 1.00 42.88 269 ASP A O 1
ATOM 2145 N N . GLN A 1 270 ? 18.387 46.213 -22.047 1.00 43.47 270 GLN A N 1
ATOM 2146 C CA . GLN A 1 270 ? 17.015 46.626 -22.401 1.00 43.47 270 GLN A CA 1
ATOM 2147 C C . GLN A 1 270 ? 16.275 47.388 -21.273 1.00 43.47 270 GLN A C 1
ATOM 2149 O O . GLN A 1 270 ? 15.652 46.830 -20.384 1.00 43.47 270 GLN A O 1
ATOM 2154 N N . VAL A 1 271 ? 16.372 48.717 -21.342 1.00 42.28 271 VAL A N 1
ATOM 2155 C CA . VAL A 1 271 ? 15.287 49.720 -21.438 1.00 42.28 271 VAL A CA 1
ATOM 2156 C C . VAL A 1 271 ? 13.884 49.421 -20.831 1.00 42.28 271 VAL A C 1
ATOM 2158 O O . VAL A 1 271 ? 13.081 48.713 -21.433 1.00 42.28 271 VAL A O 1
ATOM 2161 N N . SER A 1 272 ? 13.565 50.233 -19.797 1.00 49.75 272 SER A N 1
ATOM 2162 C CA . SER A 1 272 ? 12.277 50.894 -19.421 1.00 49.75 272 SER A CA 1
ATOM 2163 C C . SER A 1 272 ? 11.236 50.181 -18.527 1.00 49.75 272 SER A C 1
ATOM 2165 O O . SER A 1 272 ? 11.123 48.965 -18.585 1.00 49.75 272 SER A O 1
ATOM 2167 N N . PRO A 1 273 ? 10.308 50.929 -17.867 1.00 60.06 273 PRO A N 1
ATOM 2168 C CA . PRO A 1 273 ? 10.426 52.249 -17.218 1.00 60.06 273 PRO A CA 1
ATOM 2169 C C . PRO A 1 273 ? 9.760 52.334 -15.816 1.00 60.06 273 PRO A C 1
ATOM 2171 O O . PRO A 1 273 ? 8.969 51.485 -15.421 1.00 60.06 273 PRO A O 1
ATOM 2174 N N . ASP A 1 274 ? 10.067 53.437 -15.129 1.00 43.59 274 ASP A N 1
ATOM 2175 C CA . ASP A 1 274 ? 9.312 54.121 -14.065 1.00 43.59 274 ASP A CA 1
ATOM 2176 C C . ASP A 1 274 ? 7.858 53.687 -13.790 1.00 43.59 274 ASP A C 1
ATOM 2178 O O . ASP A 1 274 ? 6.979 53.833 -14.643 1.00 43.59 274 ASP A O 1
ATOM 2182 N N . SER A 1 275 ? 7.579 53.406 -12.513 1.00 47.38 275 SER A N 1
ATOM 2183 C CA . SER A 1 275 ? 6.419 53.986 -11.821 1.00 47.38 275 SER A CA 1
ATOM 2184 C C . SER A 1 275 ? 6.663 54.071 -10.309 1.00 47.38 275 SER A C 1
ATOM 2186 O O . SER A 1 275 ? 6.503 53.101 -9.575 1.00 47.38 275 SER A O 1
ATOM 2188 N N . GLU A 1 276 ? 7.131 55.250 -9.907 1.00 41.56 276 GLU A N 1
ATOM 2189 C CA . GLU A 1 276 ? 6.695 56.076 -8.772 1.00 41.56 276 GLU A CA 1
ATOM 2190 C C . GLU A 1 276 ? 6.103 55.413 -7.507 1.00 41.56 276 GLU A C 1
ATOM 2192 O O . GLU A 1 276 ? 5.027 54.824 -7.506 1.00 41.56 276 GLU A O 1
ATOM 2197 N N . GLU A 1 277 ? 6.804 55.679 -6.399 1.00 40.28 277 GLU A N 1
ATOM 2198 C CA . GLU A 1 277 ? 6.289 56.231 -5.137 1.00 40.28 277 GLU A CA 1
ATOM 2199 C C . GLU A 1 277 ? 4.938 55.715 -4.597 1.00 40.28 277 GLU A C 1
ATOM 2201 O O . GLU A 1 277 ? 3.871 56.158 -5.015 1.00 40.28 277 GLU A O 1
ATOM 2206 N N . ASN A 1 278 ? 4.972 55.044 -3.437 1.00 39.09 278 ASN A N 1
ATOM 2207 C CA . ASN A 1 278 ? 4.463 55.741 -2.255 1.00 39.09 278 ASN A CA 1
ATOM 2208 C C . ASN A 1 278 ? 5.087 55.283 -0.931 1.00 39.09 278 ASN A C 1
ATOM 2210 O O . ASN A 1 278 ? 5.525 54.158 -0.734 1.00 39.09 278 ASN A O 1
ATOM 2214 N N . ASN A 1 279 ? 5.115 56.261 -0.046 1.00 39.66 279 ASN A N 1
ATOM 2215 C CA . ASN A 1 279 ? 5.930 56.450 1.129 1.00 39.66 279 ASN A CA 1
ATOM 2216 C C . ASN A 1 279 ? 5.209 56.000 2.421 1.00 39.66 279 ASN A C 1
ATOM 2218 O O . ASN A 1 279 ? 3.985 56.065 2.514 1.00 39.66 279 ASN A O 1
ATOM 2222 N N . SER A 1 280 ? 6.028 55.757 3.451 1.00 38.34 280 SER A N 1
ATOM 2223 C CA . SER A 1 280 ? 5.806 56.079 4.873 1.00 38.34 280 SER A CA 1
ATOM 2224 C C . SER A 1 280 ? 5.101 55.087 5.804 1.00 38.34 280 SER A C 1
ATOM 2226 O O . SER A 1 280 ? 3.907 54.830 5.706 1.00 38.34 280 SER A O 1
ATOM 2228 N N . GLY A 1 281 ? 5.843 54.720 6.859 1.00 34.56 281 GLY A N 1
ATOM 2229 C CA . GLY A 1 281 ? 5.288 54.289 8.144 1.00 34.56 281 GLY A CA 1
ATOM 2230 C C . GLY A 1 281 ? 6.247 53.481 9.025 1.00 34.56 281 GLY A C 1
ATOM 2231 O O . GLY A 1 281 ? 5.892 52.410 9.482 1.00 34.56 281 GLY A O 1
ATOM 2232 N N . GLN A 1 282 ? 7.517 53.868 9.155 1.00 38.94 282 GLN A N 1
ATOM 2233 C CA . GLN A 1 282 ? 8.139 54.266 10.433 1.00 38.94 282 GLN A CA 1
ATOM 2234 C C . GLN A 1 282 ? 7.383 53.864 11.721 1.00 38.94 282 GLN A C 1
ATOM 2236 O O . GLN A 1 282 ? 6.401 54.498 12.105 1.00 38.94 282 GLN A O 1
ATOM 2241 N N . GLY A 1 283 ? 7.947 52.903 12.454 1.00 34.06 283 GLY A N 1
ATOM 2242 C CA . GLY A 1 283 ? 7.583 52.578 13.833 1.00 34.06 283 GLY A CA 1
ATOM 2243 C C . GLY A 1 283 ? 8.613 51.636 14.445 1.00 34.06 283 GLY A C 1
ATOM 2244 O O . GLY A 1 283 ? 8.432 50.429 14.414 1.00 34.06 283 GLY A O 1
ATOM 2245 N N . GLY A 1 284 ? 9.724 52.190 14.935 1.00 38.97 284 GLY A N 1
ATOM 2246 C CA . GLY A 1 284 ? 10.722 51.427 15.679 1.00 38.97 284 GLY A CA 1
ATOM 2247 C C . GLY A 1 284 ? 10.290 51.186 17.122 1.00 38.97 284 GLY A C 1
ATOM 2248 O O . GLY A 1 284 ? 9.653 52.050 17.725 1.00 38.97 284 GLY A O 1
ATOM 2249 N N . THR A 1 285 ? 10.724 50.060 17.681 1.00 34.38 285 THR A N 1
ATOM 2250 C CA . THR A 1 285 ? 10.966 49.912 19.117 1.00 34.38 285 THR A CA 1
ATOM 2251 C C . THR A 1 285 ? 12.177 49.021 19.341 1.00 34.38 285 THR A C 1
ATOM 2253 O O . THR A 1 285 ? 12.278 47.920 18.810 1.00 34.38 285 THR A O 1
ATOM 2256 N N . ASP A 1 286 ? 13.078 49.594 20.121 1.00 32.91 286 ASP A N 1
ATOM 2257 C CA . ASP A 1 286 ? 14.343 49.107 20.633 1.00 32.91 286 ASP A CA 1
ATOM 2258 C C . ASP A 1 286 ? 14.263 47.806 21.453 1.00 32.91 286 ASP A C 1
ATOM 2260 O O . ASP A 1 286 ? 13.385 47.648 22.295 1.00 32.91 286 ASP A O 1
ATOM 2264 N N . THR A 1 287 ? 15.301 46.985 21.255 1.00 41.09 287 THR A N 1
ATOM 2265 C CA . THR A 1 287 ? 16.191 46.376 22.265 1.00 41.09 287 THR A CA 1
ATOM 2266 C C . THR A 1 287 ? 15.572 45.582 23.417 1.00 41.09 287 THR A C 1
ATOM 2268 O O . THR A 1 287 ? 14.952 46.163 24.305 1.00 41.09 287 THR A O 1
ATOM 2271 N N . SER A 1 288 ? 15.923 44.294 23.513 1.00 38.28 288 SER A N 1
ATOM 2272 C CA . SER A 1 288 ? 16.400 43.657 24.756 1.00 38.28 288 SER A CA 1
ATOM 2273 C C . SER A 1 288 ? 17.021 42.293 24.446 1.00 38.28 288 SER A C 1
ATOM 2275 O O . SER A 1 288 ? 16.308 41.332 24.175 1.00 38.28 288 SER A O 1
ATOM 2277 N N . ASP A 1 289 ? 18.352 42.244 24.509 1.00 39.09 289 ASP A N 1
ATOM 2278 C CA . ASP A 1 289 ? 19.131 41.032 24.745 1.00 39.09 289 ASP A CA 1
ATOM 2279 C C . ASP A 1 289 ? 18.662 40.352 26.041 1.00 39.09 289 ASP A C 1
ATOM 2281 O O . ASP A 1 289 ? 18.479 41.016 27.067 1.00 39.09 289 ASP A O 1
ATOM 2285 N N . SER A 1 290 ? 18.510 39.031 26.007 1.00 46.16 290 SER A N 1
ATOM 2286 C CA . SER A 1 290 ? 18.449 38.197 27.207 1.00 46.16 290 SER A CA 1
ATOM 2287 C C . SER A 1 290 ? 18.946 36.798 26.872 1.00 46.16 290 SER A C 1
ATOM 2289 O O . SER A 1 290 ? 18.163 35.900 26.577 1.00 46.16 290 SER A O 1
ATOM 2291 N N . ASP A 1 291 ? 20.265 36.638 26.954 1.00 40.59 291 ASP A N 1
ATOM 2292 C CA . ASP A 1 291 ? 20.909 35.363 27.247 1.00 40.59 291 ASP A CA 1
ATOM 2293 C C . ASP A 1 291 ? 20.230 34.710 28.458 1.00 40.59 291 ASP A C 1
ATOM 2295 O O . ASP A 1 291 ? 20.172 35.297 29.544 1.00 40.59 291 ASP A O 1
ATOM 2299 N N . THR A 1 292 ? 19.735 33.486 28.309 1.00 46.22 292 THR A N 1
ATOM 2300 C CA . THR A 1 292 ? 19.513 32.589 29.447 1.00 46.22 292 THR A CA 1
ATOM 2301 C C . THR A 1 292 ? 19.760 31.159 28.990 1.00 46.22 292 THR A C 1
ATOM 2303 O O . THR A 1 292 ? 18.916 30.520 28.376 1.00 46.22 292 THR A O 1
ATOM 2306 N N . SER A 1 293 ? 20.975 30.707 29.281 1.00 53.78 293 SER A N 1
ATOM 2307 C CA . SER A 1 293 ? 21.334 29.314 29.502 1.00 53.78 293 SER A CA 1
ATOM 2308 C C . SER A 1 293 ? 20.447 28.715 30.594 1.00 53.78 293 SER A C 1
ATOM 2310 O O . SER A 1 293 ? 20.410 29.278 31.692 1.00 53.78 293 SER A O 1
ATOM 2312 N N . ASP A 1 294 ? 19.809 27.580 30.330 1.00 41.00 294 ASP A N 1
ATOM 2313 C CA . ASP A 1 294 ? 19.411 26.667 31.400 1.00 41.00 294 ASP A CA 1
ATOM 2314 C C . ASP A 1 294 ? 19.606 25.225 30.922 1.00 41.00 294 ASP A C 1
ATOM 2316 O O . ASP A 1 294 ? 18.873 24.704 30.080 1.00 41.00 294 ASP A O 1
ATOM 2320 N N . ASP A 1 295 ? 20.685 24.637 31.432 1.00 40.50 295 ASP A N 1
ATOM 2321 C CA . ASP A 1 295 ? 20.985 23.217 31.403 1.00 40.50 295 ASP A CA 1
ATOM 2322 C C . ASP A 1 295 ? 19.855 22.464 32.114 1.00 40.50 295 ASP A C 1
ATOM 2324 O O . ASP A 1 295 ? 19.549 22.743 33.275 1.00 40.50 295 ASP A O 1
ATOM 2328 N N . THR A 1 296 ? 19.251 21.482 31.445 1.00 49.03 296 THR A N 1
ATOM 2329 C CA . THR A 1 296 ? 18.411 20.497 32.135 1.00 49.03 296 THR A CA 1
ATOM 2330 C C . THR A 1 296 ? 18.951 19.103 31.859 1.00 49.03 296 THR A C 1
ATOM 2332 O O . THR A 1 296 ? 18.616 18.467 30.865 1.00 49.03 296 THR A O 1
ATOM 2335 N N . ASP A 1 297 ? 19.812 18.654 32.770 1.00 42.53 297 ASP A N 1
ATOM 2336 C CA . ASP A 1 297 ? 20.130 17.249 32.992 1.00 42.53 297 ASP A CA 1
ATOM 2337 C C . ASP A 1 297 ? 18.825 16.486 33.287 1.00 42.53 297 ASP A C 1
ATOM 2339 O O . ASP A 1 297 ? 18.187 16.718 34.320 1.00 42.53 297 ASP A O 1
ATOM 2343 N N . MET A 1 298 ? 18.421 15.574 32.399 1.00 45.78 298 MET A N 1
ATOM 2344 C CA . MET A 1 298 ? 17.419 14.556 32.718 1.00 45.78 298 MET A CA 1
ATOM 2345 C C . MET A 1 298 ? 18.094 13.202 32.928 1.00 45.78 298 MET A C 1
ATOM 2347 O O . MET A 1 298 ? 18.620 12.578 32.009 1.00 45.78 298 MET A O 1
ATOM 2351 N N . ASP A 1 299 ? 18.066 12.801 34.199 1.00 39.59 299 ASP A N 1
ATOM 2352 C CA . ASP A 1 299 ? 18.371 11.484 34.747 1.00 39.59 299 ASP A CA 1
ATOM 2353 C C . ASP A 1 299 ? 17.688 10.368 33.935 1.00 39.59 299 ASP A C 1
ATOM 2355 O O . ASP A 1 299 ? 16.463 10.237 33.921 1.00 39.59 299 ASP A O 1
ATOM 2359 N N . ASN A 1 300 ? 18.509 9.533 33.300 1.00 47.88 300 ASN A N 1
ATOM 2360 C CA . ASN A 1 300 ? 18.115 8.279 32.675 1.00 47.88 300 ASN A CA 1
ATOM 2361 C C . ASN A 1 300 ? 17.927 7.213 33.768 1.00 47.88 300 ASN A C 1
ATOM 2363 O O . ASN A 1 300 ? 18.894 6.606 34.235 1.00 47.88 300 ASN A O 1
ATOM 2367 N N . SER A 1 301 ? 16.687 7.021 34.224 1.00 43.12 301 SER A N 1
ATOM 2368 C CA . SER A 1 301 ? 16.343 5.956 35.164 1.00 43.12 301 SER A CA 1
ATOM 2369 C C . SER A 1 301 ? 16.122 4.636 34.428 1.00 43.12 301 SER A C 1
ATOM 2371 O O . SER A 1 301 ? 15.100 4.441 33.772 1.00 43.12 301 SER A O 1
ATOM 2373 N N . GLU A 1 302 ? 17.058 3.709 34.615 1.00 43.59 302 GLU A N 1
ATOM 2374 C CA . GLU A 1 302 ? 16.895 2.285 34.340 1.00 43.59 302 GLU A CA 1
ATOM 2375 C C . GLU A 1 302 ? 15.624 1.739 35.022 1.00 43.59 302 GLU A C 1
ATOM 2377 O O . GLU A 1 302 ? 15.479 1.809 36.247 1.00 43.59 302 GLU A O 1
ATOM 2382 N N . SER A 1 303 ? 14.723 1.127 34.249 1.00 33.94 303 SER A N 1
ATOM 2383 C CA . SER A 1 303 ? 13.729 0.196 34.789 1.00 33.94 303 SER A CA 1
ATOM 2384 C C . SER A 1 303 ? 13.697 -1.075 33.954 1.00 33.94 303 SER A C 1
ATOM 2386 O O . SER A 1 303 ? 13.016 -1.201 32.945 1.00 33.94 303 SER A O 1
ATOM 2388 N N . ASN A 1 304 ? 14.515 -2.009 34.418 1.00 40.72 304 ASN A N 1
ATOM 2389 C CA . ASN A 1 304 ? 14.547 -3.407 34.048 1.00 40.72 304 ASN A CA 1
ATOM 2390 C C . ASN A 1 304 ? 13.412 -4.133 34.790 1.00 40.72 304 ASN A C 1
ATOM 2392 O O . ASN A 1 304 ? 13.499 -4.279 36.013 1.00 40.72 304 ASN A O 1
ATOM 2396 N N . GLN A 1 305 ? 12.371 -4.583 34.083 1.00 34.72 305 GLN A N 1
ATOM 2397 C CA . GLN A 1 305 ? 11.427 -5.586 34.590 1.00 34.72 305 GLN A CA 1
ATOM 2398 C C . GLN A 1 305 ? 11.024 -6.573 33.492 1.00 34.72 305 GLN A C 1
ATOM 2400 O O . GLN A 1 305 ? 10.014 -6.426 32.815 1.00 34.72 305 GLN A O 1
ATOM 2405 N N . ASN A 1 306 ? 11.832 -7.625 33.397 1.00 45.06 306 ASN A N 1
ATOM 2406 C CA . ASN A 1 306 ? 11.383 -8.980 33.100 1.00 45.06 306 ASN A CA 1
ATOM 2407 C C . ASN A 1 306 ? 10.300 -9.418 34.110 1.00 45.06 306 ASN A C 1
ATOM 2409 O O . ASN A 1 306 ? 10.478 -9.190 35.314 1.00 45.06 306 ASN A O 1
ATOM 2413 N N . PRO A 1 307 ? 9.254 -10.131 33.672 1.00 49.22 307 PRO A N 1
ATOM 2414 C CA . PRO A 1 307 ? 8.676 -11.172 34.501 1.00 49.22 307 PRO A CA 1
ATOM 2415 C C . PRO A 1 307 ? 8.735 -12.531 33.793 1.00 49.22 307 PRO A C 1
ATOM 2417 O O . PRO A 1 307 ? 7.975 -12.813 32.870 1.00 49.22 307 PRO A O 1
ATOM 2420 N N . GLU A 1 308 ? 9.610 -13.389 34.325 1.00 37.81 308 GLU A N 1
ATOM 2421 C CA . GLU A 1 308 ? 9.465 -14.842 34.291 1.00 37.81 308 GLU A CA 1
ATOM 2422 C C . GLU A 1 308 ? 8.057 -15.214 34.780 1.00 37.81 308 GLU A C 1
ATOM 2424 O O . GLU A 1 308 ? 7.672 -14.910 35.913 1.00 37.81 308 GLU A O 1
ATOM 2429 N N . SER A 1 309 ? 7.281 -15.881 33.930 1.00 37.69 309 SER A N 1
ATOM 2430 C CA . SER A 1 309 ? 6.035 -16.529 34.322 1.00 37.69 309 SER A CA 1
ATOM 2431 C C . SER A 1 309 ? 6.353 -17.856 35.010 1.00 37.69 309 SER A C 1
ATOM 2433 O O . SER A 1 309 ? 6.658 -18.851 34.355 1.00 37.69 309 SER A O 1
ATOM 2435 N N . GLU A 1 310 ? 6.291 -17.845 36.341 1.00 38.06 310 GLU A N 1
ATOM 2436 C CA . GLU A 1 310 ? 6.265 -19.040 37.180 1.00 38.06 310 GLU A CA 1
ATOM 2437 C C . GLU A 1 310 ? 4.994 -19.862 36.916 1.00 38.06 310 GLU A C 1
ATOM 2439 O O . GLU A 1 310 ? 3.865 -19.382 37.048 1.00 38.06 310 GLU A O 1
ATOM 2444 N N . GLU A 1 311 ? 5.208 -21.132 36.581 1.00 43.75 311 GLU A N 1
ATOM 2445 C CA . GLU A 1 311 ? 4.218 -22.201 36.591 1.00 43.75 311 GLU A CA 1
ATOM 2446 C C . GLU A 1 311 ? 3.606 -22.335 37.992 1.00 43.75 311 GLU A C 1
ATOM 2448 O O . GLU A 1 311 ? 4.306 -22.588 38.976 1.00 43.75 311 GLU A O 1
ATOM 2453 N N . ASN A 1 312 ? 2.284 -22.200 38.089 1.00 34.94 312 ASN A N 1
ATOM 2454 C CA . ASN A 1 312 ? 1.558 -22.578 39.293 1.00 34.94 312 ASN A CA 1
ATOM 2455 C C . ASN A 1 312 ? 0.294 -23.353 38.909 1.00 34.94 312 ASN A C 1
ATOM 2457 O O . ASN A 1 312 ? -0.767 -22.790 38.639 1.00 34.94 312 ASN A O 1
ATOM 2461 N N . GLU A 1 313 ? 0.454 -24.674 38.855 1.00 49.50 313 GLU A N 1
ATOM 2462 C CA . GLU A 1 313 ? -0.627 -25.649 38.797 1.00 49.50 313 GLU A CA 1
ATOM 2463 C C . GLU A 1 313 ? -1.341 -25.698 40.158 1.00 49.50 313 GLU A C 1
ATOM 2465 O O . GLU A 1 313 ? -0.885 -26.358 41.092 1.00 49.50 313 GLU A O 1
ATOM 2470 N N . GLU A 1 314 ? -2.498 -25.041 40.275 1.00 39.50 314 GLU A N 1
ATOM 2471 C CA . GLU A 1 314 ? -3.487 -25.401 41.295 1.00 39.50 314 GLU A CA 1
ATOM 2472 C C . GLU A 1 314 ? -4.823 -25.793 40.651 1.00 39.50 314 GLU A C 1
ATOM 2474 O O . GLU A 1 314 ? -5.595 -24.994 40.121 1.00 39.50 314 GLU A O 1
ATOM 2479 N N . GLU A 1 315 ? -5.052 -27.098 40.740 1.00 47.09 315 GLU A N 1
ATOM 2480 C CA . GLU A 1 315 ? -6.207 -27.894 40.361 1.00 47.09 315 GLU A CA 1
ATOM 2481 C C . GLU A 1 315 ? -7.491 -27.395 41.067 1.00 47.09 315 GLU A C 1
ATOM 2483 O O . GLU A 1 315 ? -7.797 -27.774 42.198 1.00 47.09 315 GLU A O 1
ATOM 2488 N N . ASN A 1 316 ? -8.274 -26.546 40.390 1.00 39.41 316 ASN A N 1
ATOM 2489 C CA . ASN A 1 316 ? -9.676 -26.287 40.730 1.00 39.41 316 ASN A CA 1
ATOM 2490 C C . ASN A 1 316 ? -10.581 -26.962 39.698 1.00 39.41 316 ASN A C 1
ATOM 2492 O O . ASN A 1 316 ? -10.818 -26.451 38.606 1.00 39.41 316 ASN A O 1
ATOM 2496 N N . THR A 1 317 ? -11.092 -28.134 40.069 1.00 46.28 317 THR A N 1
ATOM 2497 C CA . THR A 1 317 ? -12.105 -28.884 39.323 1.00 46.28 317 THR A CA 1
ATOM 2498 C C . THR A 1 317 ? -13.483 -28.239 39.512 1.00 46.28 317 THR A C 1
ATOM 2500 O O . THR A 1 317 ? -14.351 -28.783 40.195 1.00 46.28 317 THR A O 1
ATOM 2503 N N . ASP A 1 318 ? -13.686 -27.065 38.920 1.00 41.50 318 ASP A N 1
ATOM 2504 C CA . ASP A 1 318 ? -15.008 -26.709 38.413 1.00 41.50 318 ASP A CA 1
ATOM 2505 C C . ASP A 1 318 ? -15.132 -27.359 37.034 1.00 41.50 318 ASP A C 1
ATOM 2507 O O . ASP A 1 318 ? -14.183 -27.342 36.251 1.00 41.50 318 ASP A O 1
ATOM 2511 N N . GLU A 1 319 ? -16.280 -27.972 36.739 1.00 54.09 319 GLU A N 1
ATOM 2512 C CA . GLU A 1 319 ? -16.639 -28.445 35.396 1.00 54.09 319 GLU A CA 1
ATOM 2513 C C . GLU A 1 319 ? -16.840 -27.223 34.480 1.00 54.09 319 GLU A C 1
ATOM 2515 O O . GLU A 1 319 ? -17.943 -26.913 34.033 1.00 54.09 319 GLU A O 1
ATOM 2520 N N . ASN A 1 320 ? -15.764 -26.466 34.274 1.00 52.84 320 ASN A N 1
ATOM 2521 C CA . ASN A 1 320 ? -15.669 -25.403 33.306 1.00 52.84 320 ASN A CA 1
ATOM 2522 C C . ASN A 1 320 ? -15.581 -26.116 31.962 1.00 52.84 320 ASN A C 1
ATOM 2524 O O . ASN A 1 320 ? -14.645 -26.884 31.729 1.00 52.84 320 ASN A O 1
ATOM 2528 N N . ALA A 1 321 ? -16.611 -25.957 31.134 1.00 67.12 321 ALA A N 1
ATOM 2529 C CA . ALA A 1 321 ? -16.580 -26.445 29.768 1.00 67.12 321 ALA A CA 1
ATOM 2530 C C . ALA A 1 321 ? -15.304 -25.883 29.138 1.00 67.12 321 ALA A C 1
ATOM 2532 O O . ALA A 1 321 ? -15.182 -24.671 28.994 1.00 67.12 321 ALA A O 1
ATOM 2533 N N . SER A 1 322 ? -14.321 -26.756 28.905 1.00 81.12 322 SER A N 1
ATOM 2534 C CA . SER A 1 322 ? -13.033 -26.366 28.346 1.00 81.12 322 SER A CA 1
ATOM 2535 C C . SER A 1 322 ? -13.324 -25.678 27.022 1.00 81.12 322 SER A C 1
ATOM 2537 O O . SER A 1 322 ? -13.776 -26.338 26.087 1.00 81.12 322 SER A O 1
ATOM 2539 N N . SER A 1 323 ? -13.129 -24.361 26.975 1.00 90.38 323 SER A N 1
ATOM 2540 C CA . SER A 1 323 ? -13.152 -23.606 25.731 1.00 90.38 323 SER A CA 1
ATOM 2541 C C . SER A 1 323 ? -12.139 -24.243 24.790 1.00 90.38 323 SER A C 1
ATOM 2543 O O . SER A 1 323 ? -11.022 -24.553 25.216 1.00 90.38 323 SER A O 1
ATOM 2545 N N . ILE A 1 324 ? -12.532 -24.481 23.544 1.00 95.94 324 ILE A N 1
ATOM 2546 C CA . ILE A 1 324 ? -11.590 -24.949 22.529 1.00 95.94 324 ILE A CA 1
ATOM 2547 C C . ILE A 1 324 ? -10.626 -23.811 22.172 1.00 95.94 324 ILE A C 1
ATOM 2549 O O . ILE A 1 324 ? -10.971 -22.638 22.317 1.00 95.94 324 ILE A O 1
ATOM 2553 N N . ASP A 1 325 ? -9.418 -24.157 21.739 1.00 96.81 325 ASP A N 1
ATOM 2554 C CA . ASP A 1 325 ? -8.444 -23.209 21.196 1.00 96.81 325 ASP A CA 1
ATOM 2555 C C . ASP A 1 325 ? -8.579 -23.087 19.662 1.00 96.81 325 ASP A C 1
ATOM 2557 O O . ASP A 1 325 ? -9.371 -23.793 19.030 1.00 96.81 325 ASP A O 1
ATOM 2561 N N . ALA A 1 326 ? -7.817 -22.169 19.059 1.00 96.31 326 ALA A N 1
ATOM 2562 C CA . ALA A 1 326 ? -7.839 -21.913 17.615 1.00 96.31 326 ALA A CA 1
ATOM 2563 C C . ALA A 1 326 ? -7.442 -23.155 16.789 1.00 96.31 326 ALA A C 1
ATOM 2565 O O . ALA A 1 326 ? -8.125 -23.516 15.832 1.00 96.31 326 ALA A O 1
ATOM 2566 N N . ALA A 1 327 ? -6.410 -23.888 17.221 1.00 96.44 327 ALA A N 1
ATOM 2567 C CA . ALA A 1 327 ? -5.964 -25.110 16.549 1.00 96.44 327 ALA A CA 1
ATOM 2568 C C . ALA A 1 327 ? -7.048 -26.208 16.562 1.00 96.44 327 ALA A C 1
ATOM 2570 O O . ALA A 1 327 ? -7.239 -26.941 15.584 1.00 96.44 327 ALA A O 1
ATOM 2571 N N . ALA A 1 328 ? -7.800 -26.326 17.660 1.00 97.25 328 ALA A N 1
ATOM 2572 C CA . ALA A 1 328 ? -8.955 -27.209 17.736 1.00 97.25 328 ALA A CA 1
ATOM 2573 C C . ALA A 1 328 ? -10.098 -26.744 16.818 1.00 97.25 328 ALA A C 1
ATOM 2575 O O . ALA A 1 328 ? -10.748 -27.595 16.205 1.00 97.25 328 ALA A O 1
ATOM 2576 N N . ALA A 1 329 ? -10.325 -25.434 16.679 1.00 97.69 329 ALA A N 1
ATOM 2577 C CA . ALA A 1 329 ? -11.322 -24.881 15.763 1.00 97.69 329 ALA A CA 1
ATOM 2578 C C . ALA A 1 329 ? -10.998 -25.197 14.290 1.00 97.69 329 ALA A C 1
ATOM 2580 O O . ALA A 1 329 ? -11.858 -25.717 13.577 1.00 97.69 329 ALA A O 1
ATOM 2581 N N . GLU A 1 330 ? -9.753 -25.004 13.852 1.00 96.94 330 GLU A N 1
ATOM 2582 C CA . GLU A 1 330 ? -9.299 -25.360 12.495 1.00 96.94 330 GLU A CA 1
ATOM 2583 C C . GLU A 1 330 ? -9.501 -26.849 12.203 1.00 96.94 330 GLU A C 1
ATOM 2585 O O . GLU A 1 330 ? -10.027 -27.233 11.154 1.00 96.94 330 GLU A O 1
ATOM 2590 N N . LYS A 1 331 ? -9.157 -27.713 13.166 1.00 96.44 331 LYS A N 1
ATOM 2591 C CA . LYS A 1 331 ? -9.369 -29.159 13.046 1.00 96.44 331 LYS A CA 1
ATOM 2592 C C . LYS A 1 331 ? -10.850 -29.523 12.904 1.00 96.44 331 LYS A C 1
ATOM 2594 O O . LYS A 1 331 ? -11.177 -30.413 12.118 1.00 96.44 331 LYS A O 1
ATOM 2599 N N . LEU A 1 332 ? -11.737 -28.855 13.645 1.00 97.25 332 LEU A N 1
ATOM 2600 C CA . LEU A 1 332 ? -13.183 -29.071 13.547 1.00 97.25 332 LEU A CA 1
ATOM 2601 C C . LEU A 1 332 ? -13.724 -28.663 12.174 1.00 97.25 332 LEU A C 1
ATOM 2603 O O . LEU A 1 332 ? -14.570 -29.370 11.629 1.00 97.25 332 LEU A O 1
ATOM 2607 N N . VAL A 1 333 ? -13.214 -27.579 11.583 1.00 97.38 333 VAL A N 1
ATOM 2608 C CA . VAL A 1 333 ? -13.584 -27.159 10.221 1.00 97.38 333 VAL A CA 1
ATOM 2609 C C . VAL A 1 333 ? -13.087 -28.166 9.180 1.00 97.38 333 VAL A C 1
ATOM 2611 O O . VAL A 1 333 ? -13.878 -28.601 8.339 1.00 97.38 333 VAL A O 1
ATOM 2614 N N . LYS A 1 334 ? -11.833 -28.634 9.285 1.00 96.12 334 LYS A N 1
ATOM 2615 C CA . LYS A 1 334 ? -11.292 -29.706 8.420 1.00 96.12 334 LYS A CA 1
ATOM 2616 C C . LYS A 1 334 ? -12.160 -30.972 8.475 1.00 96.12 334 LYS A C 1
ATOM 2618 O O . LYS A 1 334 ? -12.488 -31.554 7.438 1.00 96.12 334 LYS A O 1
ATOM 2623 N N . GLU A 1 335 ? -12.586 -31.377 9.675 1.00 96.19 335 GLU A N 1
ATOM 2624 C CA . GLU A 1 335 ? -13.480 -32.528 9.865 1.00 96.19 335 GLU A CA 1
ATOM 2625 C C . GLU A 1 335 ? -14.889 -32.272 9.303 1.00 96.19 335 GLU A C 1
ATOM 2627 O O . GLU A 1 335 ? -15.445 -33.142 8.628 1.00 96.19 335 GLU A O 1
ATOM 2632 N N . HIS A 1 336 ? -15.453 -31.079 9.526 1.00 96.25 336 HIS A N 1
ATOM 2633 C CA . HIS A 1 336 ? -16.785 -30.693 9.049 1.00 96.25 336 HIS A CA 1
ATOM 2634 C C . HIS A 1 336 ? -16.903 -30.780 7.526 1.00 96.25 336 HIS A C 1
ATOM 2636 O O . HIS A 1 336 ? -17.900 -31.281 7.000 1.00 96.25 336 HIS A O 1
ATOM 2642 N N . LEU A 1 337 ? -15.865 -30.336 6.820 1.00 95.75 337 LEU A N 1
ATOM 2643 C CA . LEU A 1 337 ? -15.833 -30.324 5.362 1.00 95.75 337 LEU A CA 1
ATOM 2644 C C . LEU A 1 337 ? -15.513 -31.690 4.755 1.00 95.75 337 LEU A C 1
ATOM 2646 O O . LEU A 1 337 ? -15.623 -31.867 3.541 1.00 95.75 337 LEU A O 1
ATOM 2650 N N . ASN A 1 338 ? -15.168 -32.676 5.594 1.00 94.81 338 ASN A N 1
ATOM 2651 C CA . ASN A 1 338 ? -14.734 -34.006 5.175 1.00 94.81 338 ASN A CA 1
ATOM 2652 C C . ASN A 1 338 ? -13.660 -33.914 4.073 1.00 94.81 338 ASN A C 1
ATOM 2654 O O . ASN A 1 338 ? -13.682 -34.661 3.087 1.00 94.81 338 ASN A O 1
ATOM 2658 N N . MET A 1 339 ? -12.757 -32.944 4.228 1.00 85.88 339 MET A N 1
ATOM 2659 C CA . MET A 1 339 ? -11.685 -32.683 3.283 1.00 85.88 339 MET A CA 1
ATOM 2660 C C . MET A 1 339 ? -10.607 -33.746 3.475 1.00 85.88 339 MET A C 1
ATOM 2662 O O . MET A 1 339 ? -10.124 -33.989 4.577 1.00 85.88 339 MET A O 1
ATOM 2666 N N . VAL A 1 340 ? -10.305 -34.445 2.383 1.00 74.31 340 VAL A N 1
ATOM 2667 C CA . VAL A 1 340 ? -9.176 -35.384 2.277 1.00 74.31 340 VAL A CA 1
ATOM 2668 C C . VAL A 1 340 ? -8.027 -34.722 1.512 1.00 74.31 340 VAL A C 1
ATOM 2670 O O . VAL A 1 340 ? -6.978 -35.330 1.346 1.00 74.31 340 VAL A O 1
ATOM 2673 N N . ASP A 1 341 ? -8.264 -33.517 0.993 1.00 80.31 341 ASP A N 1
ATOM 2674 C CA . ASP A 1 341 ? -7.305 -32.794 0.179 1.00 80.31 341 ASP A CA 1
ATOM 2675 C C . ASP A 1 341 ? -6.449 -31.905 1.073 1.00 80.31 341 ASP A C 1
ATOM 2677 O O . ASP A 1 341 ? -6.984 -31.071 1.805 1.00 80.31 341 ASP A O 1
ATOM 2681 N N . ASP A 1 342 ? -5.139 -32.120 1.011 1.00 87.06 342 ASP A N 1
ATOM 2682 C CA . ASP A 1 342 ? -4.144 -31.342 1.745 1.00 87.06 342 ASP A CA 1
ATOM 2683 C C . ASP A 1 342 ? -3.835 -30.012 1.022 1.00 87.06 342 ASP A C 1
ATOM 2685 O O . ASP A 1 342 ? -3.012 -29.245 1.503 1.00 87.06 342 ASP A O 1
ATOM 2689 N N . SER A 1 343 ? -4.477 -29.730 -0.126 1.00 89.94 343 SER A N 1
ATOM 2690 C CA . SER A 1 343 ? -4.299 -28.478 -0.882 1.00 89.94 343 SER A CA 1
ATOM 2691 C C . SER A 1 343 ? -5.046 -27.271 -0.306 1.00 89.94 343 SER A C 1
ATOM 2693 O O . SER A 1 343 ? -4.843 -26.148 -0.765 1.00 89.94 343 SER A O 1
ATOM 2695 N N . LEU A 1 344 ? -5.943 -27.491 0.659 1.00 94.50 344 LEU A N 1
ATOM 2696 C CA . LEU A 1 344 ? -6.718 -26.427 1.289 1.00 94.50 344 LEU A CA 1
ATOM 2697 C C . LEU A 1 344 ? -6.117 -26.038 2.632 1.00 94.50 344 LEU A C 1
ATOM 2699 O O . LEU A 1 344 ? -6.039 -26.848 3.560 1.00 94.50 344 LEU A O 1
ATOM 2703 N N . GLU A 1 345 ? -5.792 -24.759 2.745 1.00 95.25 345 GLU A N 1
ATOM 2704 C CA . GLU A 1 345 ? -5.381 -24.126 3.982 1.00 95.25 345 GLU A CA 1
ATOM 2705 C C . GLU A 1 345 ? -6.605 -23.713 4.798 1.00 95.25 345 GLU A C 1
ATOM 2707 O O . GLU A 1 345 ? -7.616 -23.229 4.279 1.00 95.25 345 GLU A O 1
ATOM 2712 N N . VAL A 1 346 ? -6.524 -23.956 6.105 1.00 96.62 346 VAL A N 1
ATOM 2713 C CA . VAL A 1 346 ? -7.585 -23.656 7.070 1.00 96.62 346 VAL A CA 1
ATOM 2714 C C . VAL A 1 346 ? -6.947 -22.905 8.221 1.00 96.62 346 VAL A C 1
ATOM 2716 O O . VAL A 1 346 ? -6.221 -23.514 9.004 1.00 96.62 346 VAL A O 1
ATOM 2719 N N . VAL A 1 347 ? -7.226 -21.607 8.309 1.00 96.25 347 VAL A N 1
ATOM 2720 C CA . VAL A 1 347 ? -6.566 -20.692 9.249 1.00 96.25 347 VAL A CA 1
ATOM 2721 C C . VAL A 1 347 ? -7.610 -19.924 10.045 1.00 96.25 347 VAL A C 1
ATOM 2723 O O . VAL A 1 347 ? -8.600 -19.424 9.502 1.00 96.25 347 VAL A O 1
ATOM 2726 N N . THR A 1 348 ? -7.403 -19.823 11.354 1.00 96.94 348 THR A N 1
ATOM 2727 C CA . THR A 1 348 ? -8.210 -18.956 12.214 1.00 96.94 348 THR A CA 1
ATOM 2728 C C . THR A 1 348 ? -7.876 -17.491 11.937 1.00 96.94 348 THR A C 1
ATOM 2730 O O . THR A 1 348 ? -6.757 -17.059 12.182 1.00 96.94 348 THR A O 1
ATOM 2733 N N . SER A 1 349 ? -8.849 -16.711 11.463 1.00 95.12 349 SER A N 1
ATOM 2734 C CA . SER A 1 349 ? -8.657 -15.290 11.152 1.00 95.12 349 SER A CA 1
ATOM 2735 C C . SER A 1 349 ? -8.846 -14.400 12.384 1.00 95.12 349 SER A C 1
ATOM 2737 O O . SER A 1 349 ? -7.971 -13.611 12.717 1.00 95.12 349 SER A O 1
ATOM 2739 N N . HIS A 1 350 ? -9.987 -14.514 13.073 1.00 95.88 350 HIS A N 1
ATOM 2740 C CA . HIS A 1 350 ? -10.322 -13.689 14.243 1.00 95.88 350 HIS A CA 1
ATOM 2741 C C . HIS A 1 350 ? -11.417 -14.348 15.100 1.00 95.88 350 HIS A C 1
ATOM 2743 O O . HIS A 1 350 ? -11.878 -15.450 14.796 1.00 95.88 350 HIS A O 1
ATOM 2749 N N . GLN A 1 351 ? -11.838 -13.684 16.182 1.00 96.38 351 GLN A N 1
ATOM 2750 C CA . GLN A 1 351 ? -13.026 -14.051 16.961 1.00 96.38 351 GLN A CA 1
ATOM 2751 C C . GLN A 1 351 ? -14.165 -13.052 16.722 1.00 96.38 351 GLN A C 1
ATOM 2753 O O . GLN A 1 351 ? -13.914 -11.855 16.593 1.00 96.38 351 GLN A O 1
ATOM 2758 N N . ASP A 1 352 ? -15.409 -13.532 16.670 1.00 95.81 352 ASP A N 1
ATOM 2759 C CA . ASP A 1 352 ? -16.595 -12.675 16.550 1.00 95.81 352 ASP A CA 1
ATOM 2760 C C . ASP A 1 352 ? -16.971 -11.989 17.884 1.00 95.81 352 ASP A C 1
ATOM 2762 O O . ASP A 1 352 ? -16.353 -12.211 18.927 1.00 95.81 352 ASP A O 1
ATOM 2766 N N . GLU A 1 353 ? -18.013 -11.146 17.870 1.00 94.56 353 GLU A N 1
ATOM 2767 C CA . GLU A 1 353 ? -18.500 -10.432 19.067 1.00 94.56 353 GLU A CA 1
ATOM 2768 C C . GLU A 1 353 ? -18.960 -11.370 20.205 1.00 94.56 353 GLU A C 1
ATOM 2770 O O . GLU A 1 353 ? -19.073 -10.944 21.357 1.00 94.56 353 GLU A O 1
ATOM 2775 N N . GLU A 1 354 ? -19.250 -12.635 19.893 1.00 96.06 354 GLU A N 1
ATOM 2776 C CA . GLU A 1 354 ? -19.676 -13.661 20.845 1.00 96.06 354 GLU A CA 1
ATOM 2777 C C . GLU A 1 354 ? -18.495 -14.514 21.351 1.00 96.06 354 GLU A C 1
ATOM 2779 O O . GLU A 1 354 ? -18.680 -15.336 22.252 1.00 96.06 354 GLU A O 1
ATOM 2784 N N . GLY A 1 355 ? -17.281 -14.283 20.836 1.00 96.00 355 GLY A N 1
ATOM 2785 C CA . GLY A 1 355 ? -16.064 -15.023 21.173 1.00 96.00 355 GLY A CA 1
ATOM 2786 C C . GLY A 1 355 ? -15.890 -16.330 20.392 1.00 96.00 355 GLY A C 1
ATOM 2787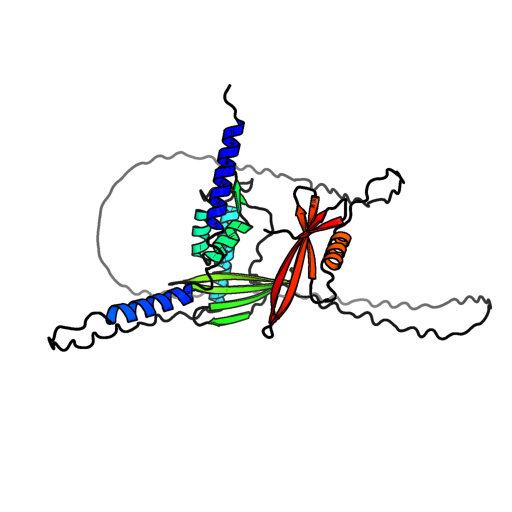 O O . GLY A 1 355 ? -15.030 -17.138 20.741 1.00 96.00 355 GLY A O 1
ATOM 2788 N N . ASN A 1 356 ? -16.692 -16.566 19.350 1.00 97.50 356 ASN A N 1
ATOM 2789 C CA . ASN A 1 356 ? -16.548 -17.735 18.483 1.00 97.50 356 ASN A CA 1
ATOM 2790 C C . ASN A 1 356 ? -15.421 -17.509 17.472 1.00 97.50 356 ASN A C 1
ATOM 2792 O O . ASN A 1 356 ? -15.206 -16.388 17.017 1.00 97.50 356 ASN A O 1
ATOM 2796 N N . TYR A 1 357 ? -14.726 -18.571 17.070 1.00 97.69 357 TYR A N 1
ATOM 2797 C CA . TYR A 1 357 ? -13.650 -18.469 16.084 1.00 97.69 357 TYR A CA 1
ATOM 2798 C C . TYR A 1 357 ? -14.208 -18.336 14.672 1.00 97.69 357 TYR A C 1
ATOM 2800 O O . TYR A 1 357 ? -15.056 -19.130 14.278 1.00 97.69 357 TYR A O 1
ATOM 2808 N N . VAL A 1 358 ? -13.696 -17.384 13.897 1.00 97.44 358 VAL A N 1
ATOM 2809 C CA . VAL A 1 358 ? -13.946 -17.246 12.462 1.00 97.44 358 VAL A CA 1
ATOM 2810 C C . VAL A 1 358 ? -12.740 -17.808 11.716 1.00 97.44 358 VAL A C 1
ATOM 2812 O O . VAL A 1 358 ? -11.624 -17.302 11.828 1.00 97.44 358 VAL A O 1
ATOM 2815 N N . VAL A 1 359 ? -12.970 -18.881 10.971 1.00 98.00 359 VAL A N 1
ATOM 2816 C CA . VAL A 1 359 ? -11.959 -19.680 10.280 1.00 98.00 359 VAL A CA 1
ATOM 2817 C C . VAL A 1 359 ? -12.139 -19.518 8.775 1.00 98.00 359 VAL A C 1
ATOM 2819 O O . VAL A 1 359 ? -13.236 -19.725 8.248 1.00 98.00 359 VAL A O 1
ATOM 2822 N N . GLN A 1 360 ? -11.065 -19.157 8.084 1.00 97.56 360 GLN A N 1
ATOM 2823 C CA . GLN A 1 360 ? -11.016 -19.040 6.631 1.00 97.56 360 GLN A CA 1
ATOM 2824 C C . GLN A 1 360 ? -10.521 -20.352 6.024 1.00 97.56 360 GLN A C 1
ATOM 2826 O O . GLN A 1 360 ? -9.578 -20.956 6.534 1.00 97.56 360 GLN A O 1
ATOM 2831 N N . VAL A 1 361 ? -11.143 -20.778 4.925 1.00 97.38 361 VAL A N 1
ATOM 2832 C CA . VAL A 1 361 ? -10.682 -21.918 4.122 1.00 97.38 361 VAL A CA 1
ATOM 2833 C C . VAL A 1 361 ? -10.343 -21.425 2.724 1.00 97.38 361 VAL A C 1
ATOM 2835 O O . VAL A 1 361 ? -11.213 -20.868 2.047 1.00 97.38 361 VAL A O 1
ATOM 2838 N N . TYR A 1 362 ? -9.105 -21.626 2.284 1.00 95.38 362 TYR A N 1
ATOM 2839 C CA . TYR A 1 362 ? -8.623 -21.165 0.983 1.00 95.38 362 TYR A CA 1
ATOM 2840 C C . TYR A 1 362 ? -7.632 -22.147 0.350 1.00 95.38 362 TYR A C 1
ATOM 2842 O O . TYR A 1 362 ? -7.082 -23.013 1.016 1.00 95.38 362 TYR A O 1
ATOM 2850 N N . GLU A 1 363 ? -7.436 -22.026 -0.957 1.00 95.12 363 GLU A N 1
ATOM 2851 C CA . GLU A 1 363 ? -6.418 -22.749 -1.724 1.00 95.12 363 GLU A CA 1
ATOM 2852 C C . GLU A 1 363 ? -5.368 -21.753 -2.204 1.00 95.12 363 GLU A C 1
ATOM 2854 O O . GLU A 1 363 ? -5.730 -20.683 -2.701 1.00 95.12 363 GLU A O 1
ATOM 2859 N N . LEU A 1 364 ? -4.092 -22.107 -2.074 1.00 89.88 364 LEU A N 1
ATOM 2860 C CA . LEU A 1 364 ? -3.016 -21.421 -2.782 1.00 89.88 364 LEU A CA 1
ATOM 2861 C C . LEU A 1 364 ? -2.939 -22.008 -4.190 1.00 89.88 364 LEU A C 1
ATOM 2863 O O . LEU A 1 364 ? -2.689 -23.198 -4.373 1.00 89.88 364 LEU A O 1
ATOM 2867 N N . VAL A 1 365 ? -3.230 -21.177 -5.184 1.00 90.88 365 VAL A N 1
ATOM 2868 C CA . VAL A 1 365 ? -3.131 -21.540 -6.593 1.00 90.88 365 VAL A CA 1
ATOM 2869 C C . VAL A 1 365 ? -1.854 -20.921 -7.129 1.00 90.88 365 VAL A C 1
ATOM 2871 O O . VAL A 1 365 ? -1.818 -19.724 -7.416 1.00 90.88 365 VAL A O 1
ATOM 2874 N N . ASP A 1 366 ? -0.827 -21.749 -7.276 1.00 84.38 366 ASP A N 1
ATOM 2875 C CA . ASP A 1 366 ? 0.393 -21.362 -7.974 1.00 84.38 366 ASP A CA 1
ATOM 2876 C C . ASP A 1 366 ? 0.089 -21.225 -9.470 1.00 84.38 366 ASP A C 1
ATOM 2878 O O . ASP A 1 366 ? -0.439 -22.150 -10.105 1.00 84.38 366 ASP A O 1
ATOM 2882 N N . GLN A 1 367 ? 0.423 -20.075 -10.047 1.00 72.75 367 GLN A N 1
ATOM 2883 C CA . GLN A 1 367 ? 0.498 -19.921 -11.493 1.00 72.75 367 GLN A CA 1
ATOM 2884 C C . GLN A 1 367 ? 1.943 -20.098 -11.974 1.00 72.75 367 GLN A C 1
ATOM 2886 O O . GLN A 1 367 ? 2.906 -19.845 -11.254 1.00 72.75 367 GLN A O 1
ATOM 2891 N N . ASP A 1 368 ? 2.098 -20.564 -13.218 1.00 74.38 368 ASP A N 1
ATOM 2892 C CA . ASP A 1 368 ? 3.408 -20.804 -13.848 1.00 74.38 368 ASP A CA 1
ATOM 2893 C C . ASP A 1 368 ? 4.256 -19.515 -14.002 1.00 74.38 368 ASP A C 1
ATOM 2895 O O . ASP A 1 368 ? 5.414 -19.595 -14.413 1.00 74.38 368 ASP A O 1
ATOM 2899 N N . ASP A 1 369 ? 3.685 -18.338 -13.731 1.00 80.06 369 ASP A N 1
ATOM 2900 C CA . ASP A 1 369 ? 4.328 -17.021 -13.783 1.00 80.06 369 ASP A CA 1
ATOM 2901 C C . ASP A 1 369 ? 4.901 -16.558 -12.433 1.00 80.06 369 ASP A C 1
ATOM 2903 O O . ASP A 1 369 ? 5.495 -15.489 -12.380 1.00 80.06 369 ASP A O 1
ATOM 2907 N N . GLY A 1 370 ? 4.781 -17.364 -11.373 1.00 75.25 370 GLY A N 1
ATOM 2908 C CA . GLY A 1 370 ? 5.275 -17.019 -10.037 1.00 75.25 370 GLY A CA 1
ATOM 2909 C C . GLY A 1 370 ? 4.294 -16.199 -9.197 1.00 75.25 370 GLY A C 1
ATOM 2910 O O . GLY A 1 370 ? 4.537 -16.031 -8.009 1.00 75.25 370 GLY A O 1
ATOM 2911 N N . LEU A 1 371 ? 3.157 -15.768 -9.756 1.00 60.34 371 LEU A N 1
ATOM 2912 C CA . LEU A 1 371 ? 2.126 -15.052 -9.009 1.00 60.34 371 LEU A CA 1
ATOM 2913 C C . LEU A 1 371 ? 1.188 -16.057 -8.329 1.00 60.34 371 LEU A C 1
ATOM 2915 O O . LEU A 1 371 ? 0.306 -16.655 -8.957 1.00 60.34 371 LEU A O 1
ATOM 2919 N N . ALA A 1 372 ? 1.368 -16.255 -7.024 1.00 76.88 372 ALA A N 1
ATOM 2920 C CA . ALA A 1 372 ? 0.443 -17.051 -6.226 1.00 76.88 372 ALA A CA 1
ATOM 2921 C C . ALA A 1 372 ? -0.879 -16.289 -6.022 1.00 76.88 372 ALA A C 1
ATOM 2923 O O . ALA A 1 372 ? -0.914 -15.086 -5.760 1.00 76.88 372 ALA A O 1
ATOM 2924 N N . HIS A 1 373 ? -2.009 -16.987 -6.124 1.00 80.88 373 HIS A N 1
ATOM 2925 C CA . HIS A 1 373 ? -3.316 -16.427 -5.779 1.00 80.88 373 HIS A CA 1
ATOM 2926 C C . HIS A 1 373 ? -3.998 -17.258 -4.702 1.00 80.88 373 HIS A C 1
ATOM 2928 O O . HIS A 1 373 ? -3.961 -18.486 -4.729 1.00 80.88 373 HIS A O 1
ATOM 2934 N N . THR A 1 374 ? -4.709 -16.595 -3.792 1.00 88.31 374 THR A N 1
ATOM 2935 C CA . THR A 1 374 ? -5.557 -17.266 -2.804 1.00 88.31 374 THR A CA 1
ATOM 2936 C C . THR A 1 374 ? -6.992 -17.374 -3.322 1.00 88.31 374 THR A C 1
ATOM 2938 O O . THR A 1 374 ? -7.700 -16.386 -3.524 1.00 88.31 374 THR A O 1
ATOM 2941 N N . ALA A 1 375 ? -7.471 -18.599 -3.535 1.00 93.31 375 ALA A N 1
ATOM 2942 C CA . ALA A 1 375 ? -8.872 -18.863 -3.842 1.00 93.31 375 ALA A CA 1
ATOM 2943 C C . ALA A 1 375 ? -9.616 -19.207 -2.546 1.00 93.31 375 ALA A C 1
ATOM 2945 O O . ALA A 1 375 ? -9.533 -20.327 -2.047 1.00 93.31 375 ALA A O 1
ATOM 2946 N N . THR A 1 376 ? -10.355 -18.247 -1.980 1.00 94.19 376 THR A N 1
ATOM 2947 C CA . THR A 1 376 ? -11.145 -18.495 -0.760 1.00 94.19 376 THR A CA 1
ATOM 2948 C C . THR A 1 376 ? -12.369 -19.360 -1.076 1.00 94.19 376 THR A C 1
ATOM 2950 O O . THR A 1 376 ? -13.219 -18.980 -1.882 1.00 94.19 376 THR A O 1
ATOM 2953 N N . TYR A 1 377 ? -12.477 -20.514 -0.416 1.00 95.00 377 TYR A N 1
ATOM 2954 C CA . TYR A 1 377 ? -13.606 -21.442 -0.538 1.00 95.00 377 TYR A CA 1
ATOM 2955 C C . TYR A 1 377 ? -14.782 -21.038 0.344 1.00 95.00 377 TYR A C 1
ATOM 2957 O O . TYR A 1 377 ? -15.934 -21.240 -0.037 1.00 95.00 377 TYR A O 1
ATOM 2965 N N . GLY A 1 378 ? -14.501 -20.491 1.524 1.00 96.50 378 GLY A N 1
ATOM 2966 C CA . GLY A 1 378 ? -15.540 -20.044 2.436 1.00 96.50 378 GLY A CA 1
ATOM 2967 C C . GLY A 1 378 ? -15.011 -19.665 3.807 1.00 96.50 378 GLY A C 1
ATOM 2968 O O . GLY A 1 378 ? -13.831 -19.832 4.120 1.00 96.50 378 GLY A O 1
ATOM 2969 N N . TRP A 1 379 ? -15.934 -19.174 4.623 1.00 97.38 379 TRP A N 1
ATOM 2970 C CA . TRP A 1 379 ? -15.699 -18.777 6.000 1.00 97.38 379 TRP A CA 1
ATOM 2971 C C . TRP A 1 379 ? -16.599 -19.586 6.923 1.00 97.38 379 TRP A C 1
ATOM 2973 O O . TRP A 1 379 ? -17.762 -19.840 6.602 1.00 97.38 379 TRP A O 1
ATOM 2983 N N . TYR A 1 380 ? -16.068 -19.982 8.073 1.00 98.06 380 TYR A N 1
ATOM 2984 C CA . TYR A 1 380 ? -16.770 -20.817 9.038 1.00 98.06 380 TYR A CA 1
ATOM 2985 C C . TYR A 1 380 ? -16.642 -20.226 10.431 1.00 98.06 380 TYR A C 1
ATOM 2987 O O . TYR A 1 380 ? -15.555 -19.844 10.847 1.00 98.06 380 TYR A O 1
ATOM 2995 N N . THR A 1 381 ? -17.736 -20.200 11.178 1.00 98.00 381 THR A N 1
ATOM 2996 C CA . THR A 1 381 ? -17.720 -19.867 12.599 1.00 98.00 381 THR A CA 1
ATOM 2997 C C . THR A 1 381 ? -17.744 -21.148 13.429 1.00 98.00 381 THR A C 1
ATOM 2999 O O . THR A 1 381 ? -18.589 -22.021 13.207 1.00 98.00 381 THR A O 1
ATOM 3002 N N . VAL A 1 382 ? -16.834 -21.259 14.397 1.00 98.12 382 VAL A N 1
ATOM 3003 C CA . VAL A 1 382 ? -16.747 -22.367 15.353 1.00 98.12 382 VAL A CA 1
ATOM 3004 C C . VAL A 1 382 ? -17.049 -21.855 16.752 1.00 98.12 382 VAL A C 1
ATOM 3006 O O . VAL A 1 382 ? -16.307 -21.045 17.309 1.00 98.12 382 VAL A O 1
ATOM 3009 N N . ASP A 1 383 ? -18.136 -22.352 17.334 1.00 97.88 383 ASP A N 1
ATOM 3010 C CA . ASP A 1 383 ? -18.530 -22.000 18.696 1.00 97.88 383 ASP A CA 1
ATOM 3011 C C . ASP A 1 383 ? -17.476 -22.484 19.703 1.00 97.88 383 ASP A C 1
ATOM 3013 O O . ASP A 1 383 ? -17.180 -23.679 19.790 1.00 97.88 383 ASP A O 1
ATOM 3017 N N . GLN A 1 384 ? -16.915 -21.556 20.481 1.00 96.75 384 GLN A N 1
ATOM 3018 C CA . GLN A 1 384 ? -15.784 -21.841 21.367 1.00 96.75 384 GLN A CA 1
ATOM 3019 C C . GLN A 1 384 ? -16.141 -22.821 22.503 1.00 96.75 384 GLN A C 1
ATOM 3021 O O . GLN A 1 384 ? -15.276 -23.509 23.049 1.00 96.75 384 GLN A O 1
ATOM 3026 N N . THR A 1 385 ? -17.415 -22.904 22.887 1.00 95.19 385 THR A N 1
ATOM 3027 C CA . THR A 1 385 ? -17.859 -23.743 24.009 1.00 95.19 385 THR A CA 1
ATOM 3028 C C . THR A 1 385 ? -18.319 -25.122 23.543 1.00 95.19 385 THR A C 1
ATOM 3030 O O . THR A 1 385 ? -18.137 -26.118 24.244 1.00 95.19 385 THR A O 1
ATOM 3033 N N . THR A 1 386 ? -18.959 -25.193 22.378 1.00 96.31 386 THR A N 1
ATOM 3034 C CA . THR A 1 386 ? -19.616 -26.407 21.876 1.00 96.31 386 THR A CA 1
ATOM 3035 C C . THR A 1 386 ? -18.856 -27.087 20.743 1.00 96.31 386 THR A C 1
ATOM 3037 O O . THR A 1 386 ? -19.082 -28.275 20.507 1.00 96.31 386 THR A O 1
ATOM 3040 N N . GLY A 1 387 ? -17.977 -26.361 20.048 1.00 96.88 387 GLY A N 1
ATOM 3041 C CA . GLY A 1 387 ? -17.312 -26.817 18.830 1.00 96.88 387 GLY A CA 1
ATOM 3042 C C . GLY A 1 387 ? -18.250 -26.956 17.627 1.00 96.88 387 GLY A C 1
ATOM 3043 O O . GLY A 1 387 ? -17.908 -27.638 16.663 1.00 96.88 387 GLY A O 1
ATOM 3044 N N . GLU A 1 388 ? -19.455 -26.375 17.673 1.00 97.69 388 GLU A N 1
ATOM 3045 C CA . GLU A 1 388 ? -20.367 -26.380 16.528 1.00 97.69 388 GLU A CA 1
ATOM 3046 C C . GLU A 1 388 ? -19.798 -25.509 15.401 1.00 97.69 388 GLU A C 1
ATOM 3048 O O . GLU A 1 388 ? -19.569 -24.317 15.593 1.00 97.69 388 GLU A O 1
ATOM 3053 N N . VAL A 1 389 ? -19.611 -26.106 14.222 1.00 98.12 389 VAL A N 1
ATOM 3054 C CA . VAL A 1 389 ? -19.149 -25.422 13.006 1.00 98.12 389 VAL A CA 1
ATOM 3055 C C . VAL A 1 389 ? -20.352 -24.994 12.164 1.00 98.12 389 VA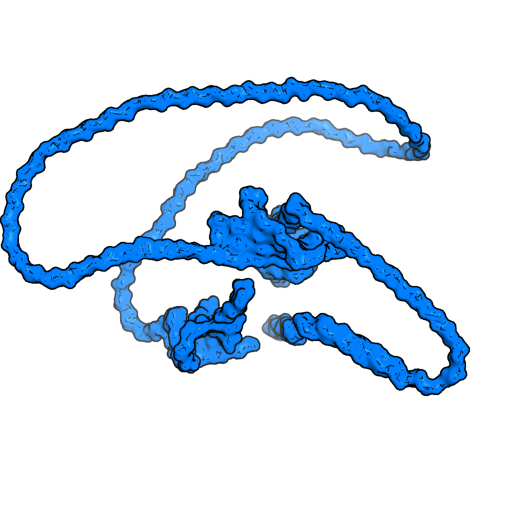L A C 1
ATOM 3057 O O . VAL A 1 389 ? -21.226 -25.816 11.868 1.00 98.12 389 VAL A O 1
ATOM 3060 N N . LYS A 1 390 ? -20.390 -23.723 11.759 1.00 97.88 390 LYS A N 1
ATOM 3061 C CA . LYS A 1 390 ? -21.394 -23.146 10.854 1.00 97.88 390 LYS A CA 1
ATOM 3062 C C . LYS A 1 390 ? -20.706 -22.403 9.716 1.00 97.88 390 LYS A C 1
ATOM 3064 O O . LYS A 1 390 ? -19.738 -21.698 9.955 1.00 97.88 390 LYS A O 1
ATOM 3069 N N . GLU A 1 391 ? -21.215 -22.546 8.499 1.00 97.25 391 GLU A N 1
ATOM 3070 C CA . GLU A 1 391 ? -20.794 -21.716 7.366 1.00 97.25 391 GLU A CA 1
ATOM 3071 C C . GLU A 1 391 ? -21.324 -20.287 7.550 1.00 97.25 391 GLU A C 1
ATOM 3073 O O . GLU A 1 391 ? -22.490 -20.092 7.918 1.00 97.25 391 GLU A O 1
ATOM 3078 N N . THR A 1 392 ? -20.461 -19.306 7.312 1.00 93.06 392 THR A N 1
ATOM 3079 C CA . THR A 1 392 ? -20.741 -17.887 7.525 1.00 93.06 392 THR A CA 1
ATOM 3080 C C . THR A 1 392 ? -20.918 -17.206 6.174 1.00 93.06 392 THR A C 1
ATOM 3082 O O . THR A 1 392 ? -19.971 -17.060 5.405 1.00 93.06 392 THR A O 1
ATOM 3085 N N . GLU A 1 393 ? -22.154 -16.798 5.877 1.00 84.00 393 GLU A N 1
ATOM 3086 C CA . GLU A 1 393 ? -22.466 -15.968 4.710 1.00 84.00 393 GLU A CA 1
ATOM 3087 C C . GLU A 1 393 ? -22.212 -14.494 5.067 1.00 84.00 393 GLU A C 1
ATOM 3089 O O . GLU A 1 393 ? -22.877 -13.957 5.959 1.00 84.00 393 GLU A O 1
ATOM 3094 N N . PHE A 1 394 ? -21.260 -13.855 4.383 1.00 71.00 394 PHE A N 1
ATOM 3095 C CA . PHE A 1 394 ? -20.978 -12.419 4.502 1.00 71.00 394 PHE A CA 1
ATOM 3096 C C . PHE A 1 394 ? -21.787 -11.575 3.508 1.00 71.00 394 PHE A C 1
ATOM 3098 O O . PHE A 1 394 ? -22.017 -12.040 2.366 1.00 71.00 394 PHE A O 1
#

Radius of gyration: 36.8 Å; chains: 1; bounding box: 94×113×96 Å